Protein AF-A0A2T6B8A8-F1 (afdb_monomer)

Sequence (680 aa):
AGPALSGEGLFTTTFPLPGVTWNSGMSSTTYMALTNVQSGVNGEANSAALAVRDADTANSGTQIHAAAEACHNMVYGGYSDWYLPGSAEIHTLFLNKGALPVKTGTFWTSSEYGQTTAMAYNLGTGATSAVTKSTAGALMCVRRGPAAAPAGTACSDVSVIGGACGNGEVVYVGEESGQRLYTTSFSLPAHPWNSGIASTTYMRLTNIKSETDGPANTSWLAVNDADTANSGTQVHVAAEICENLNYLGFQNWYLPAPSDTARMATNAALLPEMGAIWTSVENTQTTAVIYDTATATRSNATKSWSYKVRCMRKEPVPVDPTVVLDDGFESFSGWSVIRSGSLTAATDQARSGAGSALKSAADDPNGGYKLLSSPVSRNYELEAWVRSSDPRVGGGADRITISDANGNGYGFNVGSTSHALDVRTGYASTIVGGATWSRPSNAWYRVVFRALPDNTFRTTIYDAAGAELSTHAYAADATHAGPFDRVAILGGREFHVDDLKVTNFDAVTPFWNSALNLFKTSTRSPLDVFSWAGPAADNNATVTRDTTVTDSPYGGVPLKMVVTGADPHIMSYAQQTGAPWNLATAANGQTWEVRVLAKASAPTTIQLFLFGTSSTGAWSGQSGTIGAGTRAVTTGWQEYTYRFTFANAGVQAVQTRLDGPDSGEAVNIWFDGLQLYRVE

InterPro domains:
  IPR008979 Galactose-binding-like domain superfamily [SSF49785] (574-678)
  IPR053978 SO2946-like, C-terminal domain [PF22237] (399-479)

Nearest PDB structures (foldseek):
  7kwb-assembly2_B  TM=2.683E-01  e=1.240E-07  Bacteroides thetaiotaomicron
  8i59-assembly1_B  TM=6.443E-01  e=1.331E-02  Burkholderia sp.
  8yzn-assembly1_A  TM=5.338E-01  e=2.544E-03  Aquipseudomonas alcaligenes
  8i5a-assembly1_A  TM=6.397E-01  e=2.270E-02  Burkholderia sp.
  8i5a-assembly1_B  TM=4.795E-01  e=2.525E-02  Burkholderia sp.

Foldseek 3Di:
DQQALLRFDKDWDLEWDWFDFQALLDPDLVFADWQLLAAQRCQLVLLVSQQQQAGTHPDPDRRGRPQQVVQQCDQPPNDNSKGFAGLQSLLRCLVCVVVGSYDFAKAFHSGQLGRQWGWIATSVPRAIDTDGRNDTGITIIMHGDHDPQPAWADPLPDDDALAATRPRQKGFLQDDPQKTKIWGLDWGYWAFQFSLDPPLVFFDDPQAADQACQQVLLVVQLFAAGTRPDPDRNGRNLSVNQCPRCPSLDNQKGFAHNVSLLSCLVRVVSGPDQAKEFHSACDGSQWGWIAGSVVRDIDIDGRNGIDIHMIMHIDRNFDPWAWQDWPQLPDDDQKDWDDPWDWDWDQVDHLDDRIWIKGAADFPPTFIKGFTNDWDFFQKKKKKKKFAAVVAPDWQFWWKFQAAPQFFGWTKTGGQFKIFIWGTDSSDTDTFDMDTFHDDHRAIKMWIKHGHPQQKIKIWIAGSVRHTGDIFIGDHDPPGRDRGTIMITGGGNTMIIGRIIMIRGDHPPFDFSPSDPPPPDPAQFDLEVCVVLDQDWPDQWGWDWDPVPQPAPSGHTWIKIFGRFAWTWTNQADQDFADPNFGFWDFAQWKKKKKKKKAKPAWFKKKKKKKQAAPRRHRDDAAIDMDIDIDTHYRDITIDMDMDGTHGRNGTTMGMMMITHNGRPGMMMTITRIGMHTDD

Organism: NCBI:txid589035

Mean predicted aligned error: 17.89 Å

Radius of gyration: 30.2 Å; Cα contacts (8 Å, |Δi|>4): 1877; chains: 1; bounding box: 72×56×88 Å

pLDDT: mean 83.04, std 14.09, range [24.56, 98.25]

Structure (mmCIF, N/CA/C/O backbone):
data_AF-A0A2T6B8A8-F1
#
_entry.id   AF-A0A2T6B8A8-F1
#
loop_
_atom_site.group_PDB
_atom_site.id
_atom_site.type_symbol
_atom_site.label_atom_id
_atom_site.label_alt_id
_atom_site.label_comp_id
_atom_site.label_asym_id
_atom_site.label_entity_id
_atom_site.label_seq_id
_atom_site.pdbx_PDB_ins_code
_atom_site.Cartn_x
_atom_site.Cartn_y
_atom_site.Cartn_z
_atom_site.occupancy
_atom_site.B_iso_or_equiv
_atom_site.auth_seq_id
_atom_site.auth_comp_id
_atom_site.auth_asym_id
_atom_site.auth_atom_id
_atom_site.pdbx_PDB_model_num
ATOM 1 N N . ALA A 1 1 ? -17.631 -16.740 15.085 1.00 80.00 1 ALA A N 1
ATOM 2 C CA . ALA A 1 1 ? -18.522 -15.590 14.834 1.00 80.00 1 ALA A CA 1
ATOM 3 C C . ALA A 1 1 ? -18.294 -15.034 13.443 1.00 80.00 1 ALA A C 1
ATOM 5 O O . ALA A 1 1 ? -19.255 -14.887 12.713 1.00 80.00 1 ALA A O 1
ATOM 6 N N . GLY A 1 2 ? -17.045 -14.767 13.083 1.00 76.19 2 GLY A N 1
ATOM 7 C CA . GLY A 1 2 ? -16.642 -14.214 11.793 1.00 76.19 2 GLY A CA 1
ATOM 8 C C . GLY A 1 2 ? -15.226 -13.655 11.931 1.00 76.19 2 GLY A C 1
ATOM 9 O O . GLY A 1 2 ? -14.609 -13.887 12.973 1.00 76.19 2 GLY A O 1
ATOM 10 N N . PRO A 1 3 ? -14.701 -12.933 10.937 1.00 71.69 3 PRO A N 1
ATOM 11 C CA . PRO A 1 3 ? -13.454 -12.197 11.097 1.00 71.69 3 PRO A CA 1
ATOM 12 C C . PRO A 1 3 ? -13.634 -11.028 12.082 1.00 71.69 3 PRO A C 1
ATOM 14 O O . PRO A 1 3 ? -14.617 -10.285 12.026 1.00 71.69 3 PRO A O 1
ATOM 17 N N . ALA A 1 4 ? -12.690 -10.865 13.004 1.00 66.75 4 ALA A N 1
ATOM 18 C CA . ALA A 1 4 ? -12.542 -9.656 13.800 1.00 66.75 4 ALA A CA 1
ATOM 19 C C . ALA A 1 4 ? -12.024 -8.510 12.917 1.00 66.75 4 ALA A C 1
ATOM 21 O O . ALA A 1 4 ? -11.410 -8.736 11.873 1.00 66.75 4 ALA A O 1
ATOM 22 N N . LEU A 1 5 ? -12.182 -7.270 13.386 1.00 60.56 5 LEU A N 1
ATOM 23 C CA . LEU A 1 5 ? -11.550 -6.105 12.755 1.00 60.56 5 LEU A CA 1
ATOM 24 C C . LEU A 1 5 ? -10.015 -6.096 12.867 1.00 60.56 5 LEU A C 1
ATOM 26 O O . LEU A 1 5 ? -9.397 -5.155 12.389 1.00 60.56 5 LEU A O 1
ATOM 30 N N . SER A 1 6 ? -9.409 -7.084 13.535 1.00 55.50 6 SER A N 1
ATOM 31 C CA . SER A 1 6 ? -7.962 -7.332 13.556 1.00 55.50 6 SER A CA 1
ATOM 32 C C . SER A 1 6 ? -7.504 -8.326 12.478 1.00 55.50 6 SER A C 1
ATOM 34 O O . SER A 1 6 ? -6.315 -8.616 12.391 1.00 55.50 6 SER A O 1
ATOM 36 N N . GLY A 1 7 ? -8.426 -8.894 11.691 1.00 60.31 7 GLY A N 1
ATOM 37 C CA . GLY A 1 7 ? -8.154 -9.974 10.735 1.00 60.31 7 GLY A CA 1
ATOM 38 C C . GLY A 1 7 ? -8.123 -11.378 11.355 1.00 60.31 7 GLY A C 1
ATOM 39 O O . GLY A 1 7 ? -8.135 -12.369 10.629 1.00 60.31 7 GLY A O 1
ATOM 40 N N . GLU A 1 8 ? -8.136 -11.483 12.684 1.00 72.56 8 GLU A N 1
ATOM 41 C CA . GLU A 1 8 ? -8.214 -12.752 13.413 1.00 72.56 8 GLU A CA 1
ATOM 42 C C . GLU A 1 8 ? -9.632 -13.336 13.402 1.00 72.56 8 GLU A C 1
ATOM 44 O O . GLU A 1 8 ? -10.606 -12.674 13.044 1.00 72.56 8 GLU A O 1
ATOM 49 N N . GLY A 1 9 ? -9.787 -14.583 13.846 1.00 81.19 9 GLY A N 1
ATOM 50 C CA . GLY A 1 9 ? -11.108 -15.137 14.115 1.00 81.19 9 GLY A CA 1
ATOM 51 C C . GLY A 1 9 ? -11.735 -14.487 15.341 1.00 81.19 9 GLY A C 1
ATOM 52 O O . GLY A 1 9 ? -11.147 -14.501 16.418 1.00 81.19 9 GLY A O 1
ATOM 53 N N . LEU A 1 10 ? -12.958 -13.979 15.201 1.00 87.25 10 LEU A N 1
ATOM 54 C CA . LEU A 1 10 ? -13.803 -13.592 16.322 1.00 87.25 10 LEU A CA 1
ATOM 55 C C . LEU A 1 10 ? -14.657 -14.789 16.750 1.00 87.25 10 LEU A C 1
ATOM 57 O O . LEU A 1 10 ? -15.388 -15.391 15.949 1.00 87.25 10 LEU A O 1
ATOM 61 N N . PHE A 1 11 ? -14.613 -15.114 18.035 1.00 90.81 11 PHE A N 1
ATOM 62 C CA . PHE A 1 11 ? -15.392 -16.180 18.660 1.00 90.81 11 PHE A CA 1
ATOM 63 C C . PHE A 1 11 ? -16.278 -15.591 19.754 1.00 90.81 11 PHE A C 1
ATOM 65 O O . PHE A 1 11 ? -15.953 -14.562 20.334 1.00 90.81 11 PHE A O 1
ATOM 72 N N . THR A 1 12 ? -17.417 -16.223 20.027 1.00 92.31 12 THR A N 1
ATOM 73 C CA . THR A 1 12 ? -18.355 -15.771 21.062 1.00 92.31 12 THR A CA 1
ATOM 74 C C . THR A 1 12 ? -18.928 -16.957 21.826 1.00 92.31 12 THR A C 1
ATOM 76 O O . THR A 1 12 ? -18.809 -18.103 21.381 1.00 92.31 12 THR A O 1
ATOM 79 N N . THR A 1 13 ? -19.560 -16.687 22.962 1.00 87.25 13 THR A N 1
ATOM 80 C CA . THR A 1 13 ? -20.310 -17.677 23.733 1.00 87.25 13 THR A CA 1
ATOM 81 C C . THR A 1 13 ? -21.563 -18.141 22.983 1.00 87.25 13 THR A C 1
ATOM 83 O O . THR A 1 13 ? -22.162 -17.414 22.193 1.00 87.25 13 THR A O 1
ATOM 86 N N . THR A 1 14 ? -22.010 -19.369 23.250 1.00 86.12 14 THR A N 1
ATOM 87 C CA . THR A 1 14 ? -23.276 -19.908 22.708 1.00 86.12 14 THR A CA 1
ATOM 88 C C . THR A 1 14 ? -24.503 -19.463 23.510 1.00 86.12 14 THR A C 1
ATOM 90 O O . THR A 1 14 ? -25.625 -19.882 23.240 1.00 86.12 14 THR A O 1
ATOM 93 N N . PHE A 1 15 ? -24.301 -18.632 24.530 1.00 86.81 15 PHE A N 1
ATOM 94 C CA . PHE A 1 15 ? -25.336 -18.087 25.394 1.00 86.81 15 PHE A CA 1
ATOM 95 C C . PHE A 1 15 ? -24.935 -16.682 25.853 1.00 86.81 15 PHE A C 1
ATOM 97 O O . PHE A 1 15 ? -23.744 -16.414 26.024 1.00 86.81 15 PHE A O 1
ATOM 104 N N . PRO A 1 16 ? -25.905 -15.788 26.086 1.00 88.50 16 PRO A N 1
ATOM 105 C CA . PRO A 1 16 ? -25.626 -14.519 26.739 1.00 88.50 16 PRO A CA 1
ATOM 106 C C . PRO A 1 16 ? -25.390 -14.718 28.239 1.00 88.50 16 PRO A C 1
ATOM 108 O O . PRO A 1 16 ? -26.029 -15.573 28.861 1.00 88.50 16 PRO A O 1
ATOM 111 N N . LEU A 1 17 ? -24.518 -13.904 28.833 1.00 89.19 17 LEU A N 1
ATOM 112 C CA . LEU A 1 17 ? -24.383 -13.839 30.289 1.00 89.19 17 LEU A CA 1
ATOM 113 C C . LEU A 1 17 ? -25.558 -13.070 30.922 1.00 89.19 17 LEU A C 1
ATOM 115 O O . LEU A 1 17 ? -26.213 -12.273 30.236 1.00 89.19 17 LEU A O 1
ATOM 119 N N . PRO A 1 18 ? -25.833 -13.292 32.226 1.00 84.50 18 PRO A N 1
ATOM 120 C CA . PRO A 1 18 ? -26.829 -12.530 32.972 1.00 84.50 18 PRO A CA 1
ATOM 121 C C . PRO A 1 18 ? -26.620 -11.018 32.868 1.00 84.50 18 PRO A C 1
ATOM 123 O O . PRO A 1 18 ? -25.501 -10.536 32.698 1.00 84.50 18 PRO A O 1
ATOM 126 N N . GLY A 1 19 ? -27.718 -10.273 32.992 1.00 87.88 19 GLY A N 1
ATOM 127 C CA . GLY A 1 19 ? -27.674 -8.821 32.930 1.00 87.88 19 GLY A CA 1
ATOM 128 C C . GLY A 1 19 ? -26.919 -8.222 34.114 1.00 87.88 19 GLY A C 1
ATOM 129 O O . GLY A 1 19 ? -27.303 -8.455 35.258 1.00 87.88 19 GLY A O 1
ATOM 130 N N . VAL A 1 20 ? -25.896 -7.418 33.833 1.00 94.25 20 VAL A N 1
ATOM 131 C CA . VAL A 1 20 ? -25.134 -6.651 34.830 1.00 94.25 20 VAL A CA 1
ATOM 132 C C . VAL A 1 20 ? -25.110 -5.174 34.452 1.00 94.25 20 VAL A C 1
ATOM 134 O O . VAL A 1 20 ? -25.429 -4.796 33.321 1.00 94.25 20 VAL A O 1
ATOM 137 N N . THR A 1 21 ? -24.774 -4.314 35.406 1.00 95.31 21 THR A N 1
ATOM 138 C CA . THR A 1 21 ? -24.518 -2.899 35.128 1.00 95.31 21 THR A CA 1
ATOM 139 C C . THR A 1 21 ? -23.212 -2.729 34.363 1.00 95.31 21 THR A C 1
ATOM 141 O O . THR A 1 21 ? -22.303 -3.549 34.467 1.00 95.31 21 THR A O 1
ATOM 144 N N . TRP A 1 22 ? -23.094 -1.646 33.598 1.00 94.94 22 TRP A N 1
ATOM 145 C CA . TRP A 1 22 ? -21.840 -1.320 32.919 1.00 94.94 22 TRP A CA 1
ATOM 146 C C . TRP A 1 22 ? -20.777 -0.792 33.898 1.00 94.94 22 TRP A C 1
ATOM 148 O O . TRP A 1 22 ? -19.584 -1.017 33.717 1.00 94.94 22 TRP A O 1
ATOM 158 N N . ASN A 1 23 ? -21.210 -0.098 34.954 1.00 92.31 23 ASN A N 1
ATOM 159 C CA . ASN A 1 23 ? -20.364 0.349 36.067 1.00 92.31 23 ASN A CA 1
ATOM 160 C C . ASN A 1 23 ? -20.321 -0.688 37.211 1.00 92.31 23 ASN A C 1
ATOM 162 O O . ASN A 1 23 ? -20.770 -1.821 37.050 1.00 92.31 23 ASN A O 1
ATOM 166 N N . SER A 1 24 ? -19.844 -0.269 38.384 1.00 90.00 24 SER A N 1
ATOM 167 C CA . SER A 1 24 ? -19.753 -1.039 39.636 1.00 90.00 24 SER A CA 1
ATOM 168 C C . SER A 1 24 ? -21.094 -1.354 40.331 1.00 90.00 24 SER A C 1
ATOM 170 O O . SER A 1 24 ? -21.107 -1.798 41.476 1.00 90.00 24 SER A O 1
ATOM 172 N N . GLY A 1 25 ? -22.241 -1.107 39.686 1.00 88.12 25 GLY A N 1
ATOM 173 C CA . GLY A 1 25 ? -23.573 -1.250 40.292 1.00 88.12 25 GLY A CA 1
ATOM 174 C C . GLY A 1 25 ? -24.104 0.032 40.940 1.00 88.12 25 GLY A C 1
ATOM 175 O O . GLY A 1 25 ? -25.213 0.049 41.476 1.00 88.12 25 GLY A O 1
ATOM 176 N N . MET A 1 26 ? -23.345 1.129 40.873 1.00 88.12 26 MET A N 1
ATOM 177 C CA . MET A 1 26 ? -23.751 2.423 41.412 1.00 88.12 26 MET A CA 1
ATOM 178 C C . MET A 1 26 ? -24.956 3.004 40.658 1.00 88.12 26 MET A C 1
ATOM 180 O O . MET A 1 26 ? -24.940 3.121 39.433 1.00 88.12 26 MET A O 1
ATOM 184 N N . SER A 1 27 ? -25.980 3.446 41.393 1.00 87.62 27 SER A N 1
ATOM 185 C CA . SER A 1 27 ? -27.170 4.108 40.836 1.00 87.62 27 SER A CA 1
ATOM 186 C C . SER A 1 27 ? -27.040 5.632 40.724 1.00 87.62 27 SER A C 1
ATOM 188 O O . SER A 1 27 ? -27.719 6.240 39.897 1.00 87.62 27 SER A O 1
ATOM 190 N N . SER A 1 28 ? -26.166 6.256 41.523 1.00 87.88 28 SER A N 1
ATOM 191 C CA . SER A 1 28 ? -25.935 7.704 41.498 1.00 87.88 28 SER A CA 1
ATOM 192 C C . SER A 1 28 ? -25.155 8.118 40.254 1.00 87.88 28 SER A C 1
ATOM 194 O O . SER A 1 28 ? -23.991 7.767 40.095 1.00 87.88 28 SER A O 1
ATOM 196 N N . THR A 1 29 ? -25.775 8.911 39.382 1.00 84.88 29 THR A N 1
ATOM 197 C CA . THR A 1 29 ? -25.144 9.407 38.150 1.00 84.88 29 THR A CA 1
ATOM 198 C C . THR A 1 29 ? -24.062 10.454 38.401 1.00 84.88 29 THR A C 1
ATOM 200 O O . THR A 1 29 ? -23.205 10.646 37.547 1.00 84.88 29 THR A O 1
ATOM 203 N N . THR A 1 30 ? -24.089 11.125 39.556 1.00 87.44 30 THR A N 1
ATOM 204 C CA . THR A 1 30 ? -23.153 12.207 39.905 1.00 87.44 30 THR A CA 1
ATOM 205 C C . THR A 1 30 ? -21.725 11.710 40.088 1.00 87.44 30 THR A C 1
ATOM 207 O O . THR A 1 30 ? -20.785 12.440 39.794 1.00 87.44 30 THR A O 1
ATOM 210 N N . TYR A 1 31 ? -21.566 10.481 40.577 1.00 87.19 31 TYR A N 1
ATOM 211 C CA . TYR A 1 31 ? -20.261 9.943 40.951 1.00 87.19 31 TYR A CA 1
ATOM 212 C C . TYR A 1 31 ? -19.727 8.902 39.971 1.00 87.19 31 TYR A C 1
ATOM 214 O O . TYR A 1 31 ? -18.623 8.411 40.176 1.00 87.19 31 TYR A O 1
ATOM 222 N N . MET A 1 32 ? -20.470 8.582 38.905 1.00 90.25 32 MET A N 1
ATOM 223 C CA . MET A 1 32 ? -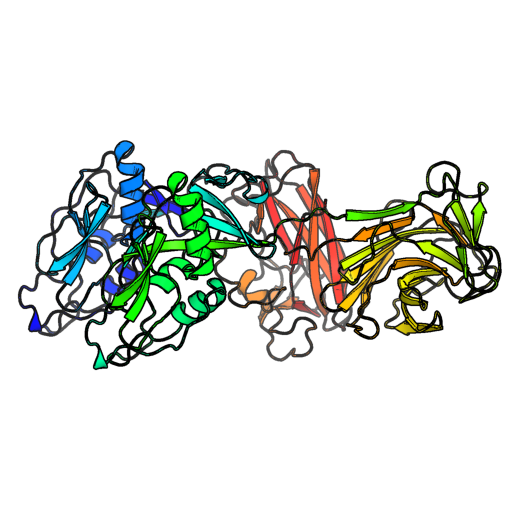19.982 7.682 37.861 1.00 90.25 32 MET A CA 1
ATOM 224 C C . MET A 1 32 ? -18.726 8.266 37.215 1.00 90.25 32 MET A C 1
ATOM 226 O O . MET A 1 32 ? -18.705 9.437 36.819 1.00 90.25 32 MET A O 1
ATOM 230 N N . ALA A 1 33 ? -17.694 7.439 37.080 1.00 85.75 33 ALA A N 1
ATOM 231 C CA . ALA A 1 33 ? -16.465 7.859 36.438 1.00 85.75 33 ALA A CA 1
ATOM 232 C C . ALA A 1 33 ? -16.663 8.030 34.924 1.00 85.75 33 ALA A C 1
ATOM 234 O O . ALA A 1 33 ? -17.353 7.244 34.257 1.00 85.75 33 ALA A O 1
ATOM 235 N N . LEU A 1 34 ? -16.030 9.074 34.389 1.00 85.44 34 LEU A N 1
ATOM 236 C CA . LEU A 1 34 ? -15.777 9.227 32.963 1.00 85.44 34 LEU A CA 1
ATOM 237 C C . LEU A 1 34 ? -14.449 8.527 32.655 1.00 85.44 34 LEU A C 1
ATOM 239 O O . LEU A 1 34 ? -13.401 8.923 33.165 1.00 85.44 34 LEU A O 1
ATOM 243 N N . THR A 1 35 ? -14.496 7.462 31.862 1.00 82.62 35 THR A N 1
ATOM 244 C CA . THR A 1 35 ? -13.329 6.616 31.573 1.00 82.62 35 THR A CA 1
ATOM 245 C C . THR A 1 35 ? -12.575 7.062 30.324 1.00 82.62 35 THR A C 1
ATOM 247 O O . THR A 1 35 ? -11.387 6.761 30.201 1.00 82.62 35 THR A O 1
ATOM 250 N N . ASN A 1 36 ? -13.249 7.773 29.413 1.00 75.88 36 ASN A N 1
ATOM 251 C CA . ASN A 1 36 ? -12.789 8.105 28.063 1.00 75.88 36 ASN A CA 1
ATOM 252 C C . ASN A 1 36 ? -12.455 6.867 27.207 1.00 75.88 36 ASN A C 1
ATOM 254 O O . ASN A 1 36 ? -11.780 6.971 26.185 1.00 75.88 36 ASN A O 1
ATOM 258 N N . VAL A 1 37 ? -12.949 5.684 27.590 1.00 82.25 37 VAL A N 1
ATOM 259 C CA . VAL A 1 37 ? -12.803 4.442 26.819 1.00 82.25 37 VAL A CA 1
ATOM 260 C C . VAL A 1 37 ? -13.921 4.378 25.781 1.00 82.25 37 VAL A C 1
ATOM 262 O O . VAL A 1 37 ? -14.956 3.763 26.007 1.00 82.25 37 VAL A O 1
ATOM 265 N N . GLN A 1 38 ? -13.757 5.070 24.655 1.00 77.00 38 GLN A N 1
ATOM 266 C CA . GLN A 1 38 ? -14.846 5.304 23.688 1.00 77.00 38 GLN A CA 1
ATOM 267 C C . GLN A 1 38 ? -14.716 4.507 22.385 1.00 77.00 38 GLN A C 1
ATOM 269 O O . GLN A 1 38 ? -15.656 4.472 21.589 1.00 77.00 38 GLN A O 1
ATOM 274 N N . SER A 1 39 ? -13.571 3.852 22.164 1.00 74.00 39 SER A N 1
ATOM 275 C CA . SER A 1 39 ? -13.283 3.159 20.906 1.00 74.00 39 SER A CA 1
ATOM 276 C C . SER A 1 39 ? -14.342 2.097 20.602 1.00 74.00 39 SER A C 1
ATOM 278 O O . SER A 1 39 ? -14.672 1.267 21.450 1.00 74.00 39 SER A O 1
ATOM 280 N N . GLY A 1 40 ? -14.887 2.099 19.385 1.00 75.56 40 GLY A N 1
ATOM 281 C CA . GLY A 1 40 ? -15.872 1.108 18.936 1.00 75.56 40 GLY A CA 1
ATOM 282 C C . GLY A 1 40 ? -15.266 -0.208 18.443 1.00 75.56 40 GLY A C 1
ATOM 283 O O . GLY A 1 40 ? -15.998 -1.180 18.264 1.00 75.56 40 GLY A O 1
ATOM 284 N N . VAL A 1 41 ? -13.953 -0.245 18.203 1.00 72.69 41 VAL A N 1
ATOM 285 C CA . VAL A 1 41 ? -13.303 -1.283 17.378 1.00 72.69 41 VAL A CA 1
ATOM 286 C C . VAL A 1 41 ? -12.412 -2.243 18.158 1.00 72.69 41 VAL A C 1
ATOM 288 O O . VAL A 1 41 ? -12.119 -3.332 17.670 1.00 72.69 41 VAL A O 1
ATOM 291 N N . ASN A 1 42 ? -11.987 -1.866 19.365 1.00 76.00 42 ASN A N 1
ATOM 292 C CA . ASN A 1 42 ? -11.036 -2.646 20.149 1.00 76.00 42 ASN A CA 1
ATOM 293 C C . ASN A 1 42 ? -11.611 -3.023 21.519 1.00 76.00 42 ASN A C 1
ATOM 295 O O . ASN A 1 42 ? -11.261 -2.429 22.539 1.00 76.00 42 ASN A O 1
ATOM 299 N N . GLY A 1 43 ? -12.526 -3.999 21.535 1.00 88.25 43 GLY A N 1
ATOM 300 C CA . GLY A 1 43 ? -13.159 -4.469 22.767 1.00 88.25 43 GLY A CA 1
ATOM 301 C C . GLY A 1 43 ? -12.172 -5.018 23.784 1.00 88.25 43 GLY A C 1
ATOM 302 O O . GLY A 1 43 ? -12.349 -4.810 24.981 1.00 88.25 43 GLY A O 1
ATOM 303 N N . GLU A 1 44 ? -11.098 -5.645 23.315 1.00 88.62 44 GLU A N 1
ATOM 304 C CA . GLU A 1 44 ? -10.048 -6.197 24.165 1.00 88.62 44 GLU A CA 1
ATOM 305 C C . GLU A 1 44 ? -9.293 -5.093 24.914 1.00 88.62 44 GLU A C 1
ATOM 307 O O . GLU A 1 44 ? -9.277 -5.087 26.146 1.00 88.62 44 GLU A O 1
ATOM 312 N N . ALA A 1 45 ? -8.745 -4.106 24.194 1.00 85.88 45 ALA A N 1
ATOM 313 C CA . ALA A 1 45 ? -8.036 -2.990 24.821 1.00 85.88 45 ALA A CA 1
ATOM 314 C C . ALA A 1 45 ? -8.960 -2.153 25.713 1.00 85.88 45 ALA A C 1
ATOM 316 O O . ALA A 1 45 ? -8.562 -1.742 26.804 1.00 85.88 45 ALA A O 1
ATOM 317 N N . ASN A 1 46 ? -10.208 -1.942 25.287 1.00 88.75 46 ASN A N 1
ATOM 318 C CA . ASN A 1 46 ? -11.207 -1.270 26.107 1.00 88.75 46 ASN A CA 1
ATOM 319 C C . ASN A 1 46 ? -11.471 -2.043 27.402 1.00 88.75 46 ASN A C 1
ATOM 321 O O . ASN A 1 46 ? -11.439 -1.463 28.481 1.00 88.75 46 ASN A O 1
ATOM 325 N N . SER A 1 47 ? -11.705 -3.353 27.311 1.00 92.31 47 SER A N 1
ATOM 326 C CA . SER A 1 47 ? -11.971 -4.199 28.476 1.00 92.31 47 SER A CA 1
ATOM 327 C C . SER A 1 47 ? -10.787 -4.215 29.437 1.00 92.31 47 SER A C 1
ATOM 329 O O . SER A 1 47 ? -10.990 -4.090 30.640 1.00 92.31 47 SER A O 1
ATOM 331 N N . ALA A 1 48 ? -9.556 -4.284 28.923 1.00 88.00 48 ALA A N 1
ATOM 332 C CA . ALA A 1 48 ? -8.345 -4.188 29.733 1.00 88.00 48 ALA A CA 1
ATOM 333 C C . ALA A 1 48 ? -8.219 -2.821 30.431 1.00 88.00 48 ALA A C 1
ATOM 335 O O . ALA A 1 48 ? -7.898 -2.759 31.616 1.00 88.00 48 ALA A O 1
ATOM 336 N N . ALA A 1 49 ? -8.526 -1.721 29.732 1.00 88.38 49 ALA A N 1
ATOM 337 C CA . ALA A 1 49 ? -8.532 -0.384 30.323 1.00 88.38 49 ALA A CA 1
ATOM 338 C C . ALA A 1 49 ? -9.616 -0.232 31.404 1.00 88.38 49 ALA A C 1
ATOM 340 O O . ALA A 1 49 ? -9.369 0.377 32.443 1.00 88.38 49 ALA A O 1
ATOM 341 N N . LEU A 1 50 ? -10.804 -0.797 31.180 1.00 90.69 50 LEU A N 1
ATOM 342 C CA . LEU A 1 50 ? -11.914 -0.783 32.137 1.00 90.69 50 LEU A CA 1
ATOM 343 C C . LEU A 1 50 ? -11.669 -1.699 33.343 1.00 90.69 50 LEU A C 1
ATOM 345 O O . LEU A 1 50 ? -12.198 -1.429 34.415 1.00 90.69 50 LEU A O 1
ATOM 349 N N . ALA A 1 51 ? -10.858 -2.748 33.199 1.00 84.62 51 ALA A N 1
ATOM 350 C CA . ALA A 1 51 ? -10.519 -3.657 34.293 1.00 84.62 51 ALA A CA 1
ATOM 351 C C . ALA A 1 51 ? -9.629 -3.008 35.370 1.00 84.62 51 ALA A C 1
ATOM 353 O O . ALA A 1 51 ? -9.597 -3.481 36.503 1.00 84.62 51 ALA A O 1
ATOM 354 N N . VAL A 1 52 ? -8.914 -1.928 35.032 1.00 82.19 52 VAL A N 1
ATOM 355 C CA . VAL A 1 52 ? -7.992 -1.229 35.949 1.00 82.19 52 VAL A CA 1
ATOM 356 C C . VAL A 1 52 ? -8.441 0.187 36.320 1.00 82.19 52 VAL A C 1
ATOM 358 O O . VAL A 1 52 ? -7.854 0.799 37.211 1.00 82.19 52 VAL A O 1
ATOM 361 N N . ARG A 1 53 ? -9.449 0.736 35.632 1.00 87.31 53 ARG A N 1
ATOM 362 C CA . ARG A 1 53 ? -10.002 2.065 35.919 1.00 87.31 53 ARG A CA 1
ATOM 363 C C . ARG A 1 53 ? -11.083 1.980 36.982 1.00 87.31 53 ARG A C 1
ATOM 365 O O . ARG A 1 53 ? -11.902 1.068 36.975 1.00 87.31 53 ARG A O 1
ATOM 372 N N . ASP A 1 54 ? -11.080 2.981 37.853 1.00 88.50 54 ASP A N 1
ATOM 373 C CA . ASP A 1 54 ? -12.109 3.135 38.867 1.00 88.50 54 ASP A CA 1
ATOM 374 C C . ASP A 1 54 ? -13.442 3.547 38.230 1.00 88.50 54 ASP A C 1
ATOM 376 O O . ASP A 1 54 ? -13.496 4.503 37.450 1.00 88.50 54 ASP A O 1
ATOM 380 N N . ALA A 1 55 ? -14.502 2.802 38.529 1.00 89.62 55 ALA A N 1
ATOM 381 C CA . ALA A 1 55 ? -15.824 2.977 37.945 1.00 89.62 55 ALA A CA 1
ATOM 382 C C . ALA A 1 55 ? -16.625 4.117 38.589 1.00 89.62 55 ALA A C 1
ATOM 384 O O . ALA A 1 55 ? -17.621 4.573 38.004 1.00 89.62 55 ALA A O 1
ATOM 385 N N . ASP A 1 56 ? -16.211 4.592 39.764 1.00 89.38 56 ASP A N 1
ATOM 386 C CA . ASP A 1 56 ? -16.833 5.722 40.437 1.00 89.38 56 ASP A CA 1
ATOM 387 C C . ASP A 1 56 ? -15.831 6.630 41.168 1.00 89.38 56 ASP A C 1
ATOM 389 O O . ASP A 1 56 ? -14.621 6.472 41.074 1.00 89.38 56 ASP A O 1
ATOM 393 N N . THR A 1 57 ? -16.348 7.700 41.767 1.00 87.62 57 THR A N 1
ATOM 394 C CA . THR A 1 57 ? -15.570 8.740 42.462 1.00 87.62 57 THR A CA 1
ATOM 395 C C . THR A 1 57 ? -16.046 8.959 43.898 1.00 87.62 57 THR A C 1
ATOM 397 O O . THR A 1 57 ? -15.541 9.848 44.586 1.00 87.62 57 THR A O 1
ATOM 400 N N . ALA A 1 58 ? -17.052 8.201 44.353 1.00 87.50 58 ALA A N 1
ATOM 401 C CA . ALA A 1 58 ? -17.644 8.376 45.680 1.00 87.50 58 ALA A CA 1
ATOM 402 C C . ALA A 1 58 ? -16.978 7.483 46.724 1.00 87.50 58 ALA A C 1
ATOM 404 O O . ALA A 1 58 ? -16.966 7.816 47.912 1.00 87.50 58 ALA A O 1
ATOM 405 N N . ASN A 1 59 ? -16.484 6.327 46.290 1.00 85.31 59 ASN A N 1
ATOM 406 C CA . ASN A 1 59 ? -15.968 5.287 47.152 1.00 85.31 59 ASN A CA 1
ATOM 407 C C . ASN A 1 59 ? -14.436 5.244 47.084 1.00 85.31 59 ASN A C 1
ATOM 409 O O . ASN A 1 59 ? -13.820 5.568 46.078 1.00 85.31 59 ASN A O 1
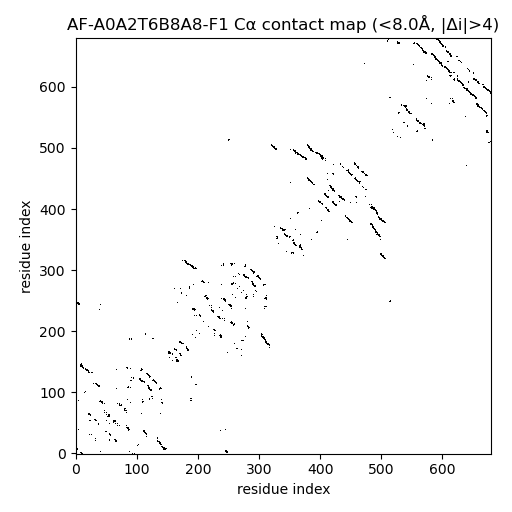ATOM 413 N N . SER A 1 60 ? -13.794 4.913 48.207 1.00 82.19 60 SER A N 1
ATOM 414 C CA . SER A 1 60 ? -12.341 4.747 48.250 1.00 82.19 60 SER A CA 1
ATOM 415 C C . SER A 1 60 ? -11.935 3.345 47.790 1.00 82.19 60 SER A C 1
ATOM 417 O O . SER A 1 60 ? -12.623 2.361 48.067 1.00 82.19 60 SER A O 1
ATOM 419 N N . GLY A 1 61 ? -10.773 3.250 47.138 1.00 84.50 61 GLY A N 1
ATOM 420 C CA . GLY A 1 61 ? -10.317 2.027 46.464 1.00 84.50 61 GLY A CA 1
ATOM 421 C C . GLY A 1 61 ? -10.836 1.955 45.029 1.00 84.50 61 GLY A C 1
ATOM 422 O O . GLY A 1 61 ? -11.668 2.760 44.655 1.00 84.50 61 GLY A O 1
ATOM 423 N N . THR A 1 62 ? -10.337 1.015 44.230 1.00 84.19 62 THR A N 1
ATOM 424 C CA . THR A 1 62 ? -10.750 0.866 42.825 1.00 84.19 62 THR A CA 1
ATOM 425 C C . THR A 1 62 ? -11.999 -0.003 42.728 1.00 84.19 62 THR A C 1
ATOM 427 O O . THR A 1 62 ? -11.959 -1.178 43.100 1.00 84.19 62 THR A O 1
ATOM 430 N N . GLN A 1 63 ? -13.101 0.548 42.222 1.00 89.31 63 GLN A N 1
ATOM 431 C CA . GLN A 1 63 ? -14.283 -0.218 41.843 1.00 89.31 63 GLN A CA 1
ATOM 432 C C . GLN A 1 63 ? -14.187 -0.614 40.371 1.00 89.31 63 GLN A C 1
ATOM 434 O O . GLN A 1 63 ? -13.950 0.223 39.508 1.00 89.31 63 GLN A O 1
ATOM 439 N N . ILE A 1 64 ? -14.394 -1.892 40.063 1.00 87.00 64 ILE A N 1
ATOM 440 C CA . ILE A 1 64 ? -14.259 -2.395 38.692 1.00 87.00 64 ILE A CA 1
ATOM 441 C C . ILE A 1 64 ? -15.587 -2.228 37.936 1.00 87.00 64 ILE A C 1
ATOM 443 O O . ILE A 1 64 ? -16.681 -2.320 38.499 1.00 87.00 64 ILE A O 1
ATOM 447 N N . HIS A 1 65 ? -15.498 -1.985 36.630 1.00 93.81 65 HIS A N 1
ATOM 448 C CA . HIS A 1 65 ? -16.640 -1.995 35.720 1.00 93.81 65 HIS A CA 1
ATOM 449 C C . HIS A 1 65 ? -17.216 -3.412 35.557 1.00 93.81 65 HIS A C 1
ATOM 451 O O . HIS A 1 65 ? -16.620 -4.249 34.875 1.00 93.81 65 HIS A O 1
ATOM 457 N N . ALA A 1 66 ? -18.398 -3.675 36.130 1.00 94.12 66 ALA A N 1
ATOM 458 C CA . ALA A 1 66 ? -18.951 -5.029 36.252 1.00 94.12 66 ALA A CA 1
ATOM 459 C C . ALA A 1 66 ? -19.160 -5.744 34.903 1.00 94.12 66 ALA A C 1
ATOM 461 O O . ALA A 1 66 ? -18.932 -6.947 34.800 1.00 94.12 66 ALA A O 1
ATOM 462 N N . ALA A 1 67 ? -19.554 -5.025 33.846 1.00 94.88 67 ALA A N 1
ATOM 463 C CA . ALA A 1 67 ? -19.713 -5.616 32.515 1.00 94.88 67 ALA A CA 1
ATOM 464 C C . ALA A 1 67 ? -18.383 -6.094 31.904 1.00 94.88 67 ALA A C 1
ATOM 466 O O . ALA A 1 67 ? -18.335 -7.174 31.315 1.00 94.88 67 ALA A O 1
ATOM 467 N N . ALA A 1 68 ? -17.311 -5.306 32.043 1.00 94.44 68 ALA A N 1
ATOM 468 C CA . ALA A 1 68 ? -15.986 -5.679 31.548 1.00 94.44 68 ALA A CA 1
ATOM 469 C C . ALA A 1 68 ? -15.388 -6.813 32.393 1.00 94.44 68 ALA A C 1
ATOM 471 O O . ALA A 1 68 ? -14.889 -7.792 31.839 1.00 94.44 68 ALA A O 1
ATOM 472 N N . GLU A 1 69 ? -15.523 -6.721 33.719 1.00 93.19 69 GLU A N 1
ATOM 473 C CA . GLU A 1 69 ? -15.080 -7.742 34.672 1.00 93.19 69 GLU A CA 1
ATOM 474 C C . GLU A 1 69 ? -15.729 -9.103 34.406 1.00 93.19 69 GLU A C 1
ATOM 476 O O . GLU A 1 69 ? -15.045 -10.124 34.381 1.00 93.19 69 GLU A O 1
ATOM 481 N N . ALA A 1 70 ? -17.043 -9.125 34.168 1.00 93.69 70 ALA A N 1
ATOM 482 C CA . ALA A 1 70 ? -17.779 -10.360 33.936 1.00 93.69 70 ALA A CA 1
ATOM 483 C C . ALA A 1 70 ? -17.265 -11.131 32.711 1.00 93.69 70 ALA A C 1
ATOM 485 O O . ALA A 1 70 ? -17.203 -12.359 32.754 1.00 93.69 70 ALA A O 1
ATOM 486 N N . CYS A 1 71 ? -16.874 -10.432 31.640 1.00 94.94 71 CYS A N 1
ATOM 487 C CA . CYS A 1 71 ? -16.235 -11.078 30.497 1.00 94.94 71 CYS A CA 1
ATOM 488 C C . CYS A 1 71 ? -14.773 -11.435 30.780 1.00 94.94 71 CYS A C 1
ATOM 490 O O . CYS A 1 71 ? -14.371 -12.548 30.461 1.00 94.94 71 CYS A O 1
ATOM 492 N N . HIS A 1 72 ? -14.012 -10.538 31.412 1.00 91.94 72 HIS A N 1
ATOM 493 C CA . HIS A 1 72 ? -12.591 -10.736 31.708 1.00 91.94 72 HIS A CA 1
ATOM 494 C C . HIS A 1 72 ? -12.326 -11.952 32.609 1.00 91.94 72 HIS A C 1
ATOM 496 O O . HIS A 1 72 ? -11.415 -12.734 32.357 1.00 91.94 72 HIS A O 1
ATOM 502 N N . ASN A 1 73 ? -13.156 -12.151 33.634 1.00 91.00 73 ASN A N 1
ATOM 503 C CA . ASN A 1 73 ? -13.027 -13.263 34.578 1.00 91.00 73 ASN A CA 1
ATOM 504 C C . ASN A 1 73 ? -13.640 -14.574 34.056 1.00 91.00 73 ASN A C 1
ATOM 506 O O . ASN A 1 73 ? -13.605 -15.597 34.747 1.00 91.00 73 ASN A O 1
ATOM 510 N N . MET A 1 74 ? -14.253 -14.565 32.869 1.00 92.31 74 MET A N 1
ATOM 511 C CA . MET A 1 74 ? -14.935 -15.739 32.346 1.00 92.31 74 MET A CA 1
ATOM 512 C C . MET A 1 74 ? -13.925 -16.793 31.890 1.00 92.31 74 MET A C 1
ATOM 514 O O . MET A 1 74 ? -13.057 -16.533 31.062 1.00 92.31 74 MET A O 1
ATOM 518 N N . VAL A 1 75 ? -14.110 -18.026 32.365 1.00 94.44 75 VAL A N 1
ATOM 519 C CA . VAL A 1 75 ? -13.435 -19.210 31.827 1.00 94.44 75 VAL A CA 1
ATOM 520 C C . VAL A 1 75 ? -14.479 -20.098 31.168 1.00 94.44 75 VAL A C 1
ATOM 522 O O . VAL A 1 75 ? -15.319 -20.700 31.837 1.00 94.44 75 VAL A O 1
ATOM 525 N N . TYR A 1 76 ? -14.445 -20.170 29.841 1.00 92.00 76 TYR A N 1
ATOM 526 C CA . TYR A 1 76 ? -15.411 -20.933 29.057 1.00 92.00 76 TYR A CA 1
ATOM 527 C C . TYR A 1 76 ? -14.727 -21.665 27.905 1.00 92.00 76 TYR A C 1
ATOM 529 O O . TYR A 1 76 ? -13.885 -21.102 27.206 1.00 92.00 76 TYR A O 1
ATOM 537 N N . GLY A 1 77 ? -15.074 -22.942 27.718 1.00 88.88 77 GLY A N 1
ATOM 538 C CA . GLY A 1 77 ? -14.509 -23.778 26.654 1.00 88.88 77 GLY A CA 1
ATOM 539 C C . GLY A 1 77 ? -12.998 -24.023 26.762 1.00 88.88 77 GLY A C 1
ATOM 540 O O . GLY A 1 77 ? -12.378 -24.332 25.755 1.00 88.88 77 GLY A O 1
ATOM 541 N N . GLY A 1 78 ? -12.407 -23.867 27.954 1.00 92.62 78 GLY A N 1
ATOM 542 C CA . GLY A 1 78 ? -10.956 -23.972 28.168 1.00 92.62 78 GLY A CA 1
ATOM 543 C C . GLY A 1 78 ? -10.176 -22.678 27.910 1.00 92.62 78 GLY A C 1
ATOM 544 O O . GLY A 1 78 ? -8.951 -22.701 27.947 1.00 92.62 78 GLY A O 1
ATOM 545 N N . TYR A 1 79 ? -10.869 -21.562 27.675 1.00 93.00 79 TYR A N 1
ATOM 546 C CA . TYR A 1 79 ? -10.272 -20.262 27.377 1.00 93.00 79 TYR A CA 1
ATOM 547 C C . TYR A 1 79 ? -10.610 -19.232 28.455 1.00 93.00 79 TYR A C 1
ATOM 549 O O . TYR A 1 79 ? -11.724 -19.253 28.983 1.00 93.00 79 TYR A O 1
ATOM 557 N N . SER A 1 80 ? -9.660 -18.345 28.755 1.00 93.31 80 SER A N 1
ATOM 558 C CA . SER A 1 80 ? -9.733 -17.307 29.799 1.00 93.31 80 SER A CA 1
ATOM 559 C C . SER A 1 80 ? -9.417 -15.899 29.275 1.00 93.31 80 SER A C 1
ATOM 561 O O . SER A 1 80 ? -9.188 -14.983 30.051 1.00 93.31 80 SER A O 1
ATOM 563 N N . ASP A 1 81 ? -9.340 -15.741 27.959 1.00 92.62 81 ASP A N 1
ATOM 564 C CA . ASP A 1 81 ? -9.029 -14.511 27.221 1.00 92.62 81 ASP A CA 1
ATOM 565 C C . ASP A 1 81 ? -10.309 -13.856 26.668 1.00 92.62 81 ASP A C 1
ATOM 567 O O . ASP A 1 81 ? -10.329 -13.271 25.585 1.00 92.62 81 ASP A O 1
ATOM 571 N N . TRP A 1 82 ? -11.415 -14.007 27.395 1.00 95.50 82 TRP A N 1
ATOM 572 C CA . TRP A 1 82 ? -12.696 -13.425 27.022 1.00 95.50 82 TRP A CA 1
ATOM 573 C C . TRP A 1 82 ? -12.750 -11.947 27.411 1.00 95.50 82 TRP A C 1
ATOM 575 O O . TRP A 1 82 ? -12.243 -11.535 28.450 1.00 95.50 82 TRP A O 1
ATOM 585 N N . TYR A 1 83 ? -13.406 -11.137 26.587 1.00 95.38 83 TYR A N 1
ATOM 586 C CA . TYR A 1 83 ? -13.569 -9.709 26.839 1.00 95.38 83 TYR A CA 1
ATOM 587 C C . TYR A 1 83 ? -14.925 -9.196 26.343 1.00 95.38 83 TYR A C 1
ATOM 589 O O . TYR A 1 83 ? -15.657 -9.874 25.610 1.00 95.38 83 TYR A O 1
ATOM 597 N N . LEU A 1 84 ? -15.295 -8.001 26.805 1.00 95.44 84 LEU A N 1
ATOM 598 C CA . LEU A 1 84 ? -16.521 -7.326 26.398 1.00 95.44 84 LEU A CA 1
ATOM 599 C C . LEU A 1 84 ? -16.302 -6.736 24.992 1.00 95.44 84 LEU A C 1
ATOM 601 O O . LEU A 1 84 ? -15.353 -5.974 24.809 1.00 95.44 84 LEU A O 1
ATOM 605 N N . PRO A 1 85 ? -17.127 -7.070 23.985 1.00 93.44 85 PRO A N 1
ATOM 606 C CA . PRO A 1 85 ? -16.889 -6.630 22.616 1.00 93.44 85 PRO A CA 1
ATOM 607 C C . PRO A 1 85 ? -17.021 -5.115 22.476 1.00 93.44 85 PRO A C 1
ATOM 609 O O . PRO A 1 85 ? -17.900 -4.490 23.077 1.00 93.44 85 PRO A O 1
ATOM 612 N N . GLY A 1 86 ? -16.221 -4.536 21.588 1.00 89.44 86 GLY A N 1
ATOM 613 C CA . GLY A 1 86 ? -16.508 -3.229 21.013 1.00 89.44 86 GLY A CA 1
ATOM 614 C C . GLY A 1 86 ? -17.761 -3.284 20.131 1.00 89.44 86 GLY A C 1
ATOM 615 O O . GLY A 1 86 ? -18.184 -4.351 19.676 1.00 89.44 86 GLY A O 1
ATOM 616 N N . SER A 1 87 ? -18.354 -2.121 19.850 1.00 85.00 87 SER A N 1
ATOM 617 C CA . SER A 1 87 ? -19.545 -2.013 18.989 1.00 85.00 87 SER A CA 1
ATOM 618 C C . SER A 1 87 ? -19.359 -2.666 17.610 1.00 85.00 87 SER A C 1
ATOM 620 O O . SER A 1 87 ? -20.290 -3.273 17.083 1.00 85.00 87 SER A O 1
ATOM 622 N N . ALA A 1 88 ? -18.163 -2.595 17.028 1.00 78.50 88 ALA A N 1
ATOM 623 C CA . ALA A 1 88 ? -17.885 -3.209 15.736 1.00 78.50 88 ALA A CA 1
ATOM 624 C C . ALA A 1 88 ? -17.726 -4.739 15.806 1.00 78.50 88 ALA A C 1
ATOM 626 O O . ALA A 1 88 ? -18.148 -5.443 14.894 1.00 78.50 88 ALA A O 1
ATOM 627 N N . GLU A 1 89 ? -17.192 -5.279 16.901 1.00 86.88 89 GLU A N 1
ATOM 628 C CA . GLU A 1 89 ? -17.047 -6.732 17.078 1.00 86.88 89 GLU A CA 1
ATOM 629 C C . GLU A 1 89 ? -18.410 -7.405 17.267 1.00 86.88 89 GLU A C 1
ATOM 631 O O . GLU A 1 89 ? -18.689 -8.457 16.689 1.00 86.88 89 GLU A O 1
ATOM 636 N N . ILE A 1 90 ? -19.316 -6.766 18.013 1.00 89.56 90 ILE A N 1
ATOM 637 C CA . ILE A 1 90 ? -20.696 -7.249 18.117 1.00 89.56 90 ILE A CA 1
ATOM 638 C C . ILE A 1 90 ? -21.504 -7.014 16.832 1.00 89.56 90 ILE A C 1
ATOM 640 O O . ILE A 1 90 ? -22.452 -7.751 16.557 1.00 89.56 90 ILE A O 1
ATOM 644 N N . HIS A 1 91 ? -21.102 -6.066 15.982 1.00 85.56 91 HIS A N 1
ATOM 645 C CA . HIS A 1 91 ? -21.660 -5.956 14.636 1.00 85.56 91 HIS A CA 1
ATOM 646 C C . HIS A 1 91 ? -21.277 -7.160 13.758 1.00 85.56 91 HIS A C 1
ATOM 648 O O . HIS A 1 91 ? -22.141 -7.699 13.068 1.00 85.56 91 HIS A O 1
ATOM 654 N N . THR A 1 92 ? -20.050 -7.686 13.858 1.00 84.12 92 THR A N 1
ATOM 655 C CA . THR A 1 92 ? -19.680 -8.955 13.196 1.00 84.12 92 THR A CA 1
ATOM 656 C C . THR A 1 92 ? -20.598 -10.104 13.628 1.00 84.12 92 THR A C 1
ATOM 658 O O . THR A 1 92 ? -21.007 -10.926 12.801 1.00 84.12 92 THR A O 1
ATOM 661 N N . LEU A 1 93 ? -20.973 -10.155 14.913 1.00 88.31 93 LEU A N 1
ATOM 662 C CA . LEU A 1 93 ? -21.961 -11.117 15.411 1.00 88.31 93 LEU A CA 1
ATOM 663 C C . LEU A 1 93 ? -23.336 -10.911 14.768 1.00 88.31 93 LEU A C 1
ATOM 665 O O . LEU A 1 93 ? -23.990 -11.891 14.424 1.00 88.31 93 LEU A O 1
ATOM 669 N N . PHE A 1 94 ? -23.771 -9.661 14.594 1.00 87.38 94 PHE A N 1
ATOM 670 C CA . PHE A 1 94 ? -25.043 -9.329 13.949 1.00 87.38 94 PHE A CA 1
ATOM 671 C C . PHE A 1 94 ? -25.092 -9.805 12.497 1.00 87.38 94 PHE A C 1
ATOM 673 O O . PHE A 1 94 ? -26.074 -10.443 12.111 1.00 87.38 94 PHE A O 1
ATOM 680 N N . LEU A 1 95 ? -24.034 -9.550 11.722 1.00 82.19 95 LEU A N 1
ATOM 681 C CA . LEU A 1 95 ? -23.938 -9.972 10.321 1.00 82.19 95 LEU A CA 1
ATOM 682 C C . LEU A 1 95 ? -24.062 -11.497 10.184 1.00 82.19 95 LEU A C 1
ATOM 684 O O . LEU A 1 95 ? -24.724 -11.997 9.279 1.00 82.19 95 LEU A O 1
ATOM 688 N N . ASN A 1 96 ? -23.500 -12.237 11.142 1.00 83.62 96 ASN A N 1
ATOM 689 C CA . ASN A 1 96 ? -23.467 -13.699 11.131 1.00 83.62 96 ASN A CA 1
ATOM 690 C C . ASN A 1 96 ? -24.546 -14.356 12.008 1.00 83.62 96 ASN A C 1
ATOM 692 O O . ASN A 1 96 ? -24.560 -15.579 12.149 1.00 83.62 96 ASN A O 1
ATOM 696 N N . LYS A 1 97 ? -25.475 -13.588 12.594 1.00 86.06 97 LYS A N 1
ATOM 697 C CA . LYS A 1 97 ? -26.425 -14.091 13.608 1.00 86.06 97 LYS A CA 1
ATOM 698 C C . LYS A 1 97 ? -27.290 -15.255 13.120 1.00 86.06 97 LYS A C 1
ATOM 700 O O . LYS A 1 97 ? -27.689 -16.083 13.925 1.00 86.06 97 LYS A O 1
ATOM 705 N N . GLY A 1 98 ? -27.561 -15.333 11.813 1.00 85.12 98 GLY A N 1
ATOM 706 C CA . GLY A 1 98 ? -28.321 -16.435 11.212 1.00 85.12 98 GLY A CA 1
ATOM 707 C C . GLY A 1 98 ? -27.598 -17.786 11.267 1.00 85.12 98 GLY A C 1
ATOM 708 O O . GLY A 1 98 ? -28.253 -18.823 11.257 1.00 85.12 98 GLY A O 1
ATOM 709 N N . ALA A 1 99 ? -26.267 -17.776 11.365 1.00 84.19 99 ALA A N 1
ATOM 710 C CA . ALA A 1 99 ? -25.424 -18.965 11.482 1.00 84.19 99 ALA A CA 1
ATOM 711 C C . ALA A 1 99 ? -24.949 -19.229 12.923 1.00 84.19 99 ALA A C 1
ATOM 713 O O . ALA A 1 99 ? -24.285 -20.233 13.183 1.00 84.19 99 ALA A O 1
ATOM 714 N N . LEU A 1 100 ? -25.257 -18.335 13.867 1.00 82.69 100 LEU A N 1
ATOM 715 C CA . LEU A 1 100 ? -24.799 -18.419 15.250 1.00 82.69 100 LEU A CA 1
ATOM 716 C C . LEU A 1 100 ? -25.947 -18.844 16.177 1.00 82.69 100 LEU A C 1
ATOM 718 O O . LEU A 1 100 ? -27.051 -18.315 16.064 1.00 82.69 100 LEU A O 1
ATOM 722 N N . PRO A 1 101 ? -25.708 -19.732 17.158 1.00 80.50 101 PRO A N 1
ATOM 723 C CA . PRO A 1 101 ? -26.715 -20.119 18.145 1.00 80.50 101 PRO A CA 1
ATOM 724 C C . PRO A 1 101 ? -26.873 -19.043 19.240 1.00 80.50 101 PRO A C 1
ATOM 726 O O . PRO A 1 101 ? -26.829 -19.344 20.428 1.00 80.50 101 PRO A O 1
ATOM 729 N N . VAL A 1 102 ? -27.005 -17.770 18.858 1.00 78.38 102 VAL A N 1
ATOM 730 C CA . VAL A 1 102 ? -27.026 -16.619 19.776 1.00 78.38 102 VAL A CA 1
ATOM 731 C C . VAL A 1 102 ? -28.438 -16.063 19.936 1.00 78.38 102 VAL A C 1
ATOM 733 O O . VAL A 1 102 ? -29.208 -15.978 18.980 1.00 78.38 102 VAL A O 1
ATOM 736 N N . LYS A 1 103 ? -28.797 -15.653 21.159 1.00 80.06 103 LYS A N 1
ATOM 737 C CA . LYS A 1 103 ? -30.067 -14.957 21.406 1.00 80.06 103 LYS A CA 1
ATOM 738 C C . LYS A 1 103 ? -29.967 -13.512 20.920 1.00 80.06 103 LYS A C 1
ATOM 740 O O . LYS A 1 103 ? -29.015 -12.813 21.246 1.00 80.06 103 LYS A O 1
ATOM 745 N N . THR A 1 104 ? -30.974 -13.044 20.190 1.00 84.25 104 THR A N 1
ATOM 746 C CA . THR A 1 104 ? -31.095 -11.627 19.825 1.00 84.25 104 THR A CA 1
ATOM 747 C C . THR A 1 104 ? -31.534 -10.798 21.030 1.00 84.25 104 THR A C 1
ATOM 749 O O . THR A 1 104 ? -32.394 -11.228 21.797 1.00 84.25 104 THR A O 1
ATOM 752 N N . GLY A 1 105 ? -30.992 -9.593 21.174 1.00 88.50 105 GLY A N 1
ATOM 753 C CA . GLY A 1 105 ? -31.306 -8.688 22.275 1.00 88.50 105 GLY A CA 1
ATOM 754 C C . GLY A 1 105 ? -30.354 -7.499 22.303 1.00 88.50 105 GLY A C 1
ATOM 755 O O . GLY A 1 105 ? -29.504 -7.371 21.422 1.00 88.50 105 GLY A O 1
ATOM 756 N N . THR A 1 106 ? -30.513 -6.636 23.304 1.00 91.81 106 THR A N 1
ATOM 757 C CA . THR A 1 106 ? -29.600 -5.517 23.560 1.00 91.81 106 THR A CA 1
ATOM 758 C C . THR A 1 106 ? -28.491 -5.968 24.503 1.00 91.81 106 THR A C 1
ATOM 760 O O . THR A 1 106 ? -28.772 -6.454 25.599 1.00 91.81 106 THR A O 1
ATOM 763 N N . PHE A 1 107 ? -27.247 -5.786 24.075 1.00 93.88 107 PHE A N 1
ATOM 764 C CA . PHE A 1 107 ? -26.050 -6.197 24.799 1.00 93.88 107 PHE A CA 1
ATOM 765 C C . PHE A 1 107 ? -25.152 -5.009 25.092 1.00 93.88 107 PHE A C 1
ATOM 767 O O . PHE A 1 107 ? -25.056 -4.094 24.273 1.00 93.88 107 PHE A O 1
ATOM 774 N N . TRP A 1 108 ? -24.469 -5.028 26.232 1.00 95.94 108 TRP A N 1
ATOM 775 C CA . TRP A 1 108 ? -23.417 -4.053 26.487 1.00 95.94 108 TRP A CA 1
ATOM 776 C C . TRP A 1 108 ? -22.256 -4.213 25.509 1.00 95.94 108 TRP A C 1
ATOM 778 O O . TRP A 1 108 ? -21.908 -5.324 25.110 1.00 95.94 108 TRP A O 1
ATOM 788 N N . THR A 1 109 ? -21.644 -3.083 25.170 1.00 94.25 109 THR A N 1
ATOM 789 C CA . THR A 1 109 ? -20.341 -3.030 24.505 1.00 94.25 109 THR A CA 1
ATOM 790 C C . THR A 1 109 ? -19.320 -2.403 25.448 1.00 94.25 109 THR A C 1
ATOM 792 O O . THR A 1 109 ? -19.680 -1.766 26.441 1.00 94.25 109 THR A O 1
ATOM 795 N N . SER A 1 110 ? -18.039 -2.548 25.141 1.00 93.69 110 SER A N 1
ATOM 796 C CA . SER A 1 110 ? -16.952 -1.955 25.922 1.00 93.69 110 SER A CA 1
ATOM 797 C C . SER A 1 110 ? -16.786 -0.444 25.721 1.00 93.69 110 SER A C 1
ATOM 799 O O . SER A 1 110 ? -15.867 0.134 26.288 1.00 93.69 110 SER A O 1
ATOM 801 N N . SER A 1 111 ? -17.604 0.189 24.876 1.00 88.31 111 SER A N 1
ATOM 802 C CA . SER A 1 111 ? -17.464 1.603 24.523 1.00 88.31 111 SER A CA 1
ATOM 803 C C . SER A 1 111 ? -18.313 2.488 25.445 1.00 88.31 111 SER A C 1
ATOM 805 O O . SER A 1 111 ? -19.531 2.334 25.545 1.00 88.31 111 SER A O 1
ATOM 807 N N . GLU A 1 112 ? -17.682 3.453 26.101 1.00 87.75 112 GLU A N 1
ATOM 808 C CA . GLU A 1 112 ? -18.328 4.533 26.839 1.00 87.75 112 GLU A CA 1
ATOM 809 C C . GLU A 1 112 ? -18.931 5.563 25.870 1.00 87.75 112 GLU A C 1
ATOM 811 O O . GLU A 1 112 ? -18.325 5.904 24.857 1.00 87.75 112 GLU A O 1
ATOM 816 N N . TYR A 1 113 ? -20.126 6.075 26.181 1.00 83.31 113 TYR A N 1
ATOM 817 C CA . TYR A 1 113 ? -20.718 7.203 25.448 1.00 83.31 113 TYR A CA 1
ATOM 818 C C . TYR A 1 113 ? -20.491 8.527 26.183 1.00 83.31 113 TYR A C 1
ATOM 820 O O . TYR A 1 113 ? -20.218 9.555 25.574 1.00 83.31 113 TYR A O 1
ATOM 828 N N . GLY A 1 114 ? -20.579 8.501 27.512 1.00 80.25 114 GLY A N 1
ATOM 829 C CA . GLY A 1 114 ? -20.272 9.641 28.361 1.00 80.25 114 GLY A CA 1
ATOM 830 C C . GLY A 1 114 ? -20.258 9.258 29.835 1.00 80.25 114 GLY A C 1
ATOM 831 O O . GLY A 1 114 ? -20.304 8.081 30.198 1.00 80.25 114 GLY A O 1
ATOM 832 N N . GLN A 1 115 ? -20.245 10.263 30.711 1.00 84.44 115 GLN A N 1
ATOM 833 C CA . GLN A 1 115 ? -20.112 10.042 32.154 1.00 84.44 115 GLN A CA 1
ATOM 834 C C . GLN A 1 115 ? -21.170 9.067 32.695 1.00 84.44 115 GLN A C 1
ATOM 836 O O . GLN A 1 115 ? -20.839 8.128 33.412 1.00 84.44 115 GLN A O 1
ATOM 841 N N . THR A 1 116 ? -22.431 9.227 32.287 1.00 89.00 116 THR A N 1
ATOM 842 C CA . THR A 1 116 ? -23.571 8.469 32.832 1.00 89.00 116 THR A CA 1
ATOM 843 C C . THR A 1 116 ? -24.057 7.329 31.936 1.00 89.00 116 THR A C 1
ATOM 845 O O . THR A 1 116 ? -24.920 6.547 32.340 1.00 89.00 116 THR A O 1
ATOM 848 N N . THR A 1 117 ? -23.538 7.223 30.713 1.00 91.12 117 THR A N 1
ATOM 849 C CA . THR A 1 117 ? -24.068 6.333 29.670 1.00 91.12 117 THR A CA 1
ATOM 850 C C . THR A 1 117 ? -22.956 5.576 28.948 1.00 91.12 117 THR A C 1
ATOM 852 O O . THR A 1 117 ? -21.854 6.084 28.750 1.00 91.12 117 THR A O 1
ATOM 855 N N . ALA A 1 118 ? -23.253 4.345 28.548 1.00 92.12 118 ALA A N 1
ATOM 856 C CA . ALA A 1 118 ? -22.382 3.492 27.749 1.00 92.12 118 ALA A CA 1
ATOM 857 C C . ALA A 1 118 ? -23.116 3.004 26.497 1.00 92.12 118 ALA A C 1
ATOM 859 O O . ALA A 1 118 ? -24.348 3.059 26.424 1.00 92.12 118 ALA A O 1
ATOM 860 N N . MET A 1 119 ? -22.362 2.541 25.506 1.00 91.06 119 MET A N 1
ATOM 861 C CA . MET A 1 119 ? -22.923 2.020 24.268 1.00 91.06 119 MET A CA 1
ATOM 862 C C . MET A 1 119 ? -23.433 0.594 24.465 1.00 91.06 119 MET A C 1
ATOM 864 O O . MET A 1 119 ? -22.713 -0.297 24.927 1.00 91.06 119 MET A O 1
ATOM 868 N N . ALA A 1 120 ? -24.674 0.370 24.049 1.00 93.50 120 ALA A N 1
ATOM 869 C CA . ALA A 1 120 ? -25.273 -0.944 23.904 1.00 93.50 120 ALA A CA 1
ATOM 870 C C . ALA A 1 120 ? -25.592 -1.224 22.430 1.00 93.50 120 ALA A C 1
ATOM 872 O O . ALA A 1 120 ? -25.858 -0.302 21.656 1.00 93.50 120 ALA A O 1
ATOM 873 N N . TYR A 1 121 ? -25.590 -2.500 22.054 1.00 92.06 121 TYR A N 1
ATOM 874 C CA . TYR A 1 121 ? -25.815 -2.966 20.694 1.00 92.06 121 TYR A CA 1
ATOM 875 C C . TYR A 1 121 ? -26.966 -3.967 20.641 1.00 92.06 121 TYR A C 1
ATOM 877 O O . TYR A 1 121 ? -26.975 -4.964 21.365 1.00 92.06 121 TYR A O 1
ATOM 885 N N . ASN A 1 122 ? -27.938 -3.728 19.766 1.00 91.50 122 ASN A N 1
ATOM 886 C CA . ASN A 1 122 ? -29.047 -4.642 19.550 1.00 91.50 122 ASN A CA 1
ATOM 887 C C . ASN A 1 122 ? -28.707 -5.653 18.448 1.00 91.50 122 ASN A C 1
ATOM 889 O O . ASN A 1 122 ? -28.738 -5.338 17.262 1.00 91.50 122 ASN A O 1
ATOM 893 N N . LEU A 1 123 ? -28.446 -6.903 18.831 1.00 88.56 123 LEU A N 1
ATOM 894 C CA . LEU A 1 123 ? -28.107 -7.990 17.905 1.00 88.56 123 LEU A CA 1
ATOM 895 C C . LEU A 1 123 ? -29.289 -8.413 17.006 1.00 88.56 123 LEU A C 1
ATOM 897 O O . LEU A 1 123 ? -29.114 -9.102 16.004 1.00 88.56 123 LEU A O 1
ATOM 901 N N . GLY A 1 124 ? -30.516 -8.019 17.349 1.00 88.31 124 GLY A N 1
ATOM 902 C CA . GLY A 1 124 ? -31.694 -8.237 16.513 1.00 88.31 124 GLY A CA 1
ATOM 903 C C . GLY A 1 124 ? -31.771 -7.247 15.353 1.00 88.31 124 GLY A C 1
ATOM 904 O O . GLY A 1 124 ? -31.980 -7.667 14.214 1.00 88.31 124 GLY A O 1
ATOM 905 N N . THR A 1 125 ? -31.561 -5.959 15.629 1.00 85.25 125 THR A N 1
ATOM 906 C CA . THR A 1 125 ? -31.793 -4.855 14.678 1.00 85.25 125 THR A CA 1
ATOM 907 C C . THR A 1 125 ? -30.524 -4.233 14.102 1.00 85.25 125 THR A C 1
ATOM 909 O O . THR A 1 125 ? -30.609 -3.505 13.120 1.00 85.25 125 THR A O 1
ATOM 912 N N . GLY A 1 126 ? -29.360 -4.502 14.692 1.00 81.75 126 GLY A N 1
ATOM 913 C CA . GLY A 1 126 ? -28.082 -3.913 14.296 1.00 81.75 126 GLY A CA 1
ATOM 914 C C . GLY A 1 126 ? -27.877 -2.476 14.795 1.00 81.75 126 GLY A C 1
ATOM 915 O O . GLY A 1 126 ? -26.948 -1.794 14.364 1.00 81.75 126 GLY A O 1
ATOM 916 N N . ALA A 1 127 ? -28.756 -1.993 15.679 1.00 83.75 127 ALA A N 1
ATOM 917 C CA . ALA A 1 127 ? -28.741 -0.622 16.176 1.00 83.75 127 ALA A CA 1
ATOM 918 C C . ALA A 1 127 ? -27.851 -0.461 17.418 1.00 83.75 127 ALA A C 1
ATOM 920 O O . ALA A 1 127 ? -27.883 -1.300 18.320 1.00 83.75 127 ALA A O 1
ATOM 921 N N . THR A 1 128 ? -27.128 0.658 17.498 1.00 84.81 128 THR A N 1
ATOM 922 C CA . THR A 1 128 ? -26.469 1.127 18.723 1.00 84.81 128 THR A CA 1
ATOM 923 C C . THR A 1 128 ? -27.346 2.119 19.478 1.00 84.81 128 THR A C 1
ATOM 925 O O . THR A 1 128 ? -28.110 2.881 18.884 1.00 84.81 128 THR A O 1
ATOM 928 N N . SER A 1 129 ? -27.232 2.125 20.802 1.00 87.31 129 SER A N 1
ATOM 929 C CA . SER A 1 129 ? -27.926 3.078 21.670 1.00 87.31 129 SER A CA 1
ATOM 930 C C . SER A 1 129 ? -27.090 3.405 22.901 1.00 87.31 129 SER A C 1
ATOM 932 O O . SER A 1 129 ? -26.509 2.499 23.499 1.00 87.31 129 SER A O 1
ATOM 934 N N . ALA A 1 130 ? -27.092 4.669 23.323 1.00 88.75 130 ALA A N 1
ATOM 935 C CA . ALA A 1 130 ? -26.550 5.067 24.616 1.00 88.75 130 ALA A CA 1
ATOM 936 C C . ALA A 1 130 ? -27.537 4.683 25.729 1.00 88.75 130 ALA A C 1
ATOM 938 O O . ALA A 1 130 ? -28.698 5.095 25.709 1.00 88.75 130 ALA A O 1
ATOM 939 N N . VAL A 1 131 ? -27.082 3.893 26.698 1.00 92.00 131 VAL A N 1
ATOM 940 C CA . VAL A 1 131 ? -27.894 3.397 27.817 1.00 92.00 131 VAL A CA 1
ATOM 941 C C . VAL A 1 131 ? -27.216 3.769 29.132 1.00 92.00 131 VAL A C 1
ATOM 943 O O . VAL A 1 131 ? -25.989 3.772 29.232 1.00 92.00 131 VAL A O 1
ATOM 946 N N . THR A 1 132 ? -28.001 4.117 30.152 1.00 93.50 132 THR A N 1
ATOM 947 C CA . THR A 1 132 ? -27.478 4.499 31.470 1.00 93.50 132 THR A CA 1
ATOM 948 C C . THR A 1 132 ? -26.684 3.353 32.090 1.00 93.50 132 THR A C 1
ATOM 950 O O . THR A 1 132 ? -27.197 2.237 32.191 1.00 93.50 132 THR A O 1
ATOM 953 N N . LYS A 1 133 ? -25.459 3.636 32.553 1.00 94.19 133 LYS A N 1
ATOM 954 C CA . LYS A 1 133 ? -24.502 2.629 33.052 1.00 94.19 133 LYS A CA 1
ATOM 955 C C . LYS A 1 133 ? -25.018 1.800 34.236 1.00 94.19 133 LYS A C 1
ATOM 957 O O . LYS A 1 133 ? -24.558 0.679 34.424 1.00 94.19 133 LYS A O 1
ATOM 962 N N . SER A 1 134 ? -25.975 2.330 34.999 1.00 93.25 134 SER A N 1
ATOM 963 C CA . SER A 1 134 ? -26.631 1.659 36.130 1.00 93.25 134 SER A CA 1
ATOM 964 C C . SER A 1 134 ? -27.771 0.712 35.733 1.00 93.25 134 SER A C 1
ATOM 966 O O . SER A 1 134 ? -28.355 0.058 36.595 1.00 93.25 134 SER A O 1
ATOM 968 N N . THR A 1 135 ? -28.114 0.625 34.446 1.00 93.62 135 THR A N 1
ATOM 969 C CA . THR A 1 135 ? -29.139 -0.308 33.956 1.00 93.62 135 THR A CA 1
ATOM 970 C C . THR A 1 135 ? -28.534 -1.702 33.816 1.00 93.62 135 THR A C 1
ATOM 972 O O . THR A 1 135 ? -27.436 -1.848 33.284 1.00 93.62 135 THR A O 1
ATOM 975 N N . ALA A 1 136 ? -29.241 -2.744 34.253 1.00 92.75 136 ALA A N 1
ATOM 976 C CA . ALA A 1 136 ? -28.812 -4.116 33.995 1.00 92.75 136 ALA A CA 1
ATOM 977 C C . ALA A 1 136 ? -28.978 -4.451 32.501 1.00 92.75 136 ALA A C 1
ATOM 979 O O . ALA A 1 136 ? -30.080 -4.353 31.958 1.00 92.75 136 ALA A O 1
ATOM 980 N N . GLY A 1 137 ? -27.893 -4.861 31.844 1.00 91.19 137 GLY A N 1
ATOM 981 C CA . GLY A 1 137 ? -27.857 -5.223 30.426 1.00 91.19 137 GLY A CA 1
ATOM 982 C C . GLY A 1 137 ? -27.093 -6.526 30.207 1.00 91.19 137 GLY A C 1
ATOM 983 O O . GLY A 1 137 ? -26.129 -6.814 30.915 1.00 91.19 137 GLY A O 1
ATOM 984 N N . ALA A 1 138 ? -27.558 -7.345 29.262 1.00 93.38 138 ALA A N 1
ATOM 985 C CA . ALA A 1 138 ? -26.948 -8.639 28.962 1.00 93.38 138 ALA A CA 1
ATOM 986 C C . ALA A 1 138 ? -25.559 -8.472 28.326 1.00 93.38 138 ALA A C 1
ATOM 988 O O . ALA A 1 138 ? -25.275 -7.448 27.701 1.00 93.38 138 ALA A O 1
ATOM 989 N N . LEU A 1 139 ? -24.716 -9.503 28.425 1.00 92.88 139 LEU A N 1
ATOM 990 C CA . LEU A 1 139 ? -23.387 -9.514 27.806 1.00 92.88 139 LEU A CA 1
ATOM 991 C C . LEU A 1 139 ? -23.275 -10.640 26.777 1.00 92.88 139 LEU A C 1
ATOM 993 O O . LEU A 1 139 ? -23.764 -11.749 27.002 1.00 92.88 139 LEU A O 1
ATOM 997 N N . MET A 1 140 ? -22.577 -10.359 25.681 1.00 92.69 140 MET A N 1
ATOM 998 C CA . MET A 1 140 ? -22.071 -11.364 24.747 1.00 92.69 140 MET A CA 1
ATOM 999 C C . MET A 1 140 ? -20.561 -11.223 24.703 1.00 92.69 140 MET A C 1
ATOM 1001 O O . MET A 1 140 ? -20.047 -10.390 23.965 1.00 92.69 140 MET A O 1
ATOM 1005 N N . CYS A 1 141 ? -19.853 -11.997 25.519 1.00 94.12 141 CYS A N 1
ATOM 1006 C CA . CYS A 1 141 ? -18.400 -11.929 25.534 1.00 94.12 141 CYS A CA 1
ATOM 1007 C C . CYS A 1 141 ? -17.832 -12.522 24.244 1.00 94.12 141 CYS A C 1
ATOM 1009 O O . CYS A 1 141 ? -18.381 -13.471 23.661 1.00 94.12 141 CYS A O 1
ATOM 1011 N N . VAL A 1 142 ? -16.722 -11.953 23.800 1.00 94.44 142 VAL A N 1
ATOM 1012 C CA . VAL A 1 142 ? -16.004 -12.404 22.614 1.00 94.44 142 VAL A CA 1
ATOM 1013 C C . VAL A 1 142 ? -14.550 -12.677 22.959 1.00 94.44 142 VAL A C 1
ATOM 1015 O O . VAL A 1 142 ? -14.065 -12.280 24.016 1.00 94.44 142 VAL A O 1
ATOM 1018 N N . ARG A 1 143 ? -13.872 -13.386 22.067 1.00 93.00 143 ARG A N 1
ATOM 1019 C CA . ARG A 1 143 ? -12.421 -13.552 22.087 1.00 93.00 143 ARG A CA 1
ATOM 1020 C C . ARG A 1 143 ? -11.883 -13.555 20.664 1.00 93.00 143 ARG A C 1
ATOM 1022 O O . ARG A 1 143 ? -12.611 -13.920 19.731 1.00 93.00 143 ARG A O 1
ATOM 1029 N N . ARG A 1 144 ? -10.620 -13.168 20.510 1.00 88.31 144 ARG A N 1
ATOM 1030 C CA . ARG A 1 144 ? -9.867 -13.303 19.259 1.00 88.31 144 ARG A CA 1
ATOM 1031 C C . ARG A 1 144 ? -9.040 -14.579 19.292 1.00 88.31 144 ARG A C 1
ATOM 1033 O O . ARG A 1 144 ? -8.741 -15.117 20.354 1.00 88.31 144 ARG A O 1
ATOM 1040 N N . GLY A 1 145 ? -8.699 -15.089 18.122 1.00 79.50 145 GLY A N 1
ATOM 1041 C CA . GLY A 1 145 ? -7.755 -16.184 18.017 1.00 79.50 145 GLY A CA 1
ATOM 1042 C C . GLY A 1 145 ? -7.468 -16.566 16.574 1.00 79.50 145 GLY A C 1
ATOM 1043 O O . GLY A 1 145 ? -8.136 -16.081 15.654 1.00 79.50 145 GLY A O 1
ATOM 1044 N N . PRO A 1 146 ? -6.502 -17.471 16.362 1.00 69.75 146 PRO A N 1
ATOM 1045 C CA . PRO A 1 146 ? -6.180 -17.964 15.037 1.00 69.75 146 PRO A CA 1
ATOM 1046 C C . PRO A 1 146 ? -7.428 -18.569 14.389 1.00 69.75 146 PRO A C 1
ATOM 1048 O O . PRO A 1 146 ? -8.039 -19.495 14.925 1.00 69.75 146 PRO A O 1
ATOM 1051 N N . ALA A 1 147 ? -7.803 -18.056 13.224 1.00 59.25 147 ALA A N 1
ATOM 1052 C CA . ALA A 1 147 ? -8.767 -18.693 12.343 1.00 59.25 147 ALA A CA 1
ATOM 1053 C C . ALA A 1 147 ? -8.114 -18.893 10.982 1.00 59.25 147 ALA A C 1
ATOM 1055 O O . ALA A 1 147 ? -7.331 -18.057 10.533 1.00 59.25 147 ALA A O 1
ATOM 1056 N N . ALA A 1 148 ? -8.444 -20.001 10.319 1.00 49.81 148 ALA A N 1
ATOM 1057 C CA . ALA A 1 148 ? -8.115 -20.157 8.914 1.00 49.81 148 ALA A CA 1
ATOM 1058 C C . ALA A 1 148 ? -8.867 -19.064 8.148 1.00 49.81 148 ALA A C 1
ATOM 1060 O O . ALA A 1 148 ? -10.090 -19.133 8.024 1.00 49.81 148 ALA A O 1
ATOM 1061 N N . ALA A 1 149 ? -8.153 -18.034 7.690 1.00 47.59 149 ALA A N 1
ATOM 1062 C CA . ALA A 1 149 ? -8.719 -17.082 6.753 1.00 47.59 149 ALA A CA 1
ATOM 1063 C C . ALA A 1 149 ? -9.133 -17.874 5.501 1.00 47.59 149 ALA A C 1
ATOM 1065 O O . ALA A 1 149 ? -8.296 -18.589 4.938 1.00 47.59 149 ALA A O 1
ATOM 1066 N N . PRO A 1 150 ? -10.403 -17.815 5.070 1.00 46.72 150 PRO A N 1
ATOM 1067 C CA . PRO A 1 150 ? -10.768 -18.355 3.772 1.00 46.72 150 PRO A CA 1
ATOM 1068 C C . PRO A 1 150 ? -9.901 -17.703 2.684 1.00 46.72 150 PRO A C 1
ATOM 1070 O O . PRO A 1 150 ? -9.523 -16.534 2.805 1.00 46.72 150 PRO A O 1
ATOM 1073 N N . ALA A 1 151 ? -9.558 -18.467 1.645 1.00 47.38 151 ALA A N 1
ATOM 1074 C CA . ALA A 1 151 ? -8.872 -17.932 0.477 1.00 47.38 151 ALA A CA 1
ATOM 1075 C C . ALA A 1 151 ? -9.812 -16.951 -0.237 1.00 47.38 151 ALA A C 1
ATOM 1077 O O . ALA A 1 151 ? -10.833 -17.359 -0.790 1.00 47.38 151 ALA A O 1
ATOM 1078 N N . GLY A 1 152 ? -9.475 -15.665 -0.187 1.00 56.62 152 GLY A N 1
ATOM 1079 C CA . GLY A 1 152 ? -10.241 -14.609 -0.832 1.00 56.62 152 GLY A CA 1
ATOM 1080 C C . GLY A 1 152 ? -9.760 -14.304 -2.250 1.00 56.62 152 GLY A C 1
ATOM 1081 O O . GLY A 1 152 ? -8.598 -14.531 -2.583 1.00 56.62 152 GLY A O 1
ATOM 1082 N N . THR A 1 153 ? -10.639 -13.745 -3.081 1.00 61.97 153 THR A N 1
ATOM 1083 C CA . THR A 1 153 ? -10.274 -13.191 -4.395 1.00 61.97 153 THR A CA 1
ATOM 1084 C C . THR A 1 153 ? -9.338 -11.997 -4.205 1.00 61.97 153 THR A C 1
ATOM 1086 O O . THR A 1 153 ? -9.622 -11.120 -3.384 1.00 61.97 153 THR A O 1
ATOM 1089 N N . ALA A 1 154 ? -8.234 -11.923 -4.950 1.00 66.25 154 ALA A N 1
ATOM 1090 C CA . ALA A 1 154 ? -7.363 -10.754 -4.895 1.00 66.25 154 ALA A CA 1
ATOM 1091 C C . ALA A 1 154 ? -8.102 -9.524 -5.440 1.00 66.25 154 ALA A C 1
ATOM 1093 O O . ALA A 1 154 ? -8.803 -9.589 -6.447 1.00 66.25 154 ALA A O 1
ATOM 1094 N N . CYS A 1 155 ? -7.963 -8.381 -4.774 1.00 64.81 155 CYS A N 1
ATOM 1095 C CA . CYS A 1 155 ? -8.676 -7.172 -5.189 1.00 64.81 155 CYS A CA 1
ATOM 1096 C C . CYS A 1 155 ? -8.166 -6.584 -6.510 1.00 64.81 155 CYS A C 1
ATOM 1098 O O . CYS A 1 155 ? -8.934 -5.935 -7.214 1.00 64.81 155 CYS A O 1
ATOM 1100 N N . SER A 1 156 ? -6.920 -6.889 -6.891 1.00 64.81 156 SER A N 1
ATOM 1101 C CA . SER A 1 156 ? -6.373 -6.620 -8.227 1.00 64.81 156 SER A CA 1
ATOM 1102 C C . SER A 1 156 ? -7.226 -7.216 -9.349 1.00 64.81 156 SER A C 1
ATOM 1104 O O . SER A 1 156 ? -7.312 -6.633 -10.430 1.00 64.81 156 SER A O 1
ATOM 1106 N N . ASP A 1 157 ? -7.905 -8.329 -9.073 1.00 66.75 157 ASP A N 1
ATOM 1107 C CA . ASP A 1 157 ? -8.614 -9.121 -10.076 1.00 66.75 157 ASP A CA 1
ATOM 1108 C C . ASP A 1 157 ? -10.078 -8.671 -10.229 1.00 66.75 157 ASP A C 1
ATOM 1110 O O . ASP A 1 157 ? -10.791 -9.126 -11.124 1.00 66.75 157 ASP A O 1
ATOM 1114 N N . VAL A 1 158 ? -10.544 -7.753 -9.372 1.00 67.88 158 VAL A N 1
ATOM 1115 C CA . VAL A 1 158 ? -11.899 -7.200 -9.433 1.00 67.88 158 VAL A CA 1
ATOM 1116 C C . VAL A 1 158 ? -11.904 -5.928 -10.272 1.00 67.88 158 VAL A C 1
ATOM 1118 O O . VAL A 1 158 ? -11.353 -4.901 -9.887 1.00 67.88 158 VAL A O 1
ATOM 1121 N N . SER A 1 159 ? -12.567 -6.000 -11.426 1.00 72.94 159 SER A N 1
ATOM 1122 C CA . SER A 1 159 ? -12.688 -4.900 -12.394 1.00 72.94 159 SER A CA 1
ATOM 1123 C C . SER A 1 159 ? -14.122 -4.395 -12.583 1.00 72.94 159 SER A C 1
ATOM 1125 O O . SER A 1 159 ? -14.342 -3.362 -13.213 1.00 72.94 159 SER A O 1
ATOM 1127 N N . VAL A 1 160 ? -15.112 -5.095 -12.022 1.00 81.00 160 VAL A N 1
ATOM 1128 C CA . VAL A 1 160 ? -16.534 -4.740 -12.122 1.00 81.00 160 VAL A CA 1
ATOM 1129 C C . VAL A 1 160 ? -16.961 -4.002 -10.861 1.00 81.00 160 VAL A C 1
ATOM 1131 O O . VAL A 1 160 ? -16.815 -4.532 -9.762 1.00 81.00 160 VAL A O 1
ATOM 1134 N N . ILE A 1 161 ? -17.502 -2.790 -11.009 1.00 83.00 161 ILE A N 1
ATOM 1135 C CA . ILE A 1 161 ? -18.063 -2.009 -9.895 1.00 83.00 161 ILE A CA 1
ATOM 1136 C C . ILE A 1 161 ? -19.127 -2.839 -9.163 1.00 83.00 161 ILE A C 1
ATOM 1138 O O . ILE A 1 161 ? -19.980 -3.460 -9.794 1.00 83.00 161 ILE A O 1
ATOM 1142 N N . GLY A 1 162 ? -19.077 -2.849 -7.830 1.00 77.31 162 GLY A N 1
ATOM 1143 C CA . GLY A 1 162 ? -19.913 -3.702 -6.982 1.00 77.31 162 GLY A CA 1
ATOM 1144 C C . GLY A 1 162 ? -19.380 -5.130 -6.832 1.00 77.31 162 GLY A C 1
ATOM 1145 O O . GLY A 1 162 ? -19.853 -5.871 -5.973 1.00 77.31 162 GLY A O 1
ATOM 1146 N N . GLY A 1 163 ? -18.379 -5.517 -7.626 1.00 80.44 163 GLY A N 1
ATOM 1147 C CA . GLY A 1 163 ? -17.639 -6.755 -7.445 1.00 80.44 163 GLY A CA 1
ATOM 1148 C C . GLY A 1 163 ? -16.923 -6.758 -6.099 1.00 80.44 163 GLY A C 1
ATOM 1149 O O . GLY A 1 163 ? -16.407 -5.729 -5.652 1.00 80.44 163 GLY A O 1
ATOM 1150 N N . ALA A 1 164 ? -16.909 -7.919 -5.453 1.00 80.25 164 ALA A N 1
ATOM 1151 C CA . ALA A 1 164 ? -16.303 -8.081 -4.146 1.00 80.25 164 ALA A CA 1
ATOM 1152 C C . ALA A 1 164 ? -14.997 -8.883 -4.218 1.00 80.25 164 ALA A C 1
ATOM 1154 O O . ALA A 1 164 ? -14.889 -9.840 -4.981 1.00 80.25 164 ALA A O 1
ATOM 1155 N N . CYS A 1 165 ? -14.018 -8.494 -3.409 1.00 67.81 165 CYS A N 1
ATOM 1156 C CA . CYS A 1 165 ? -12.748 -9.182 -3.214 1.00 67.81 165 CYS A CA 1
ATOM 1157 C C . CYS A 1 165 ? -12.529 -9.541 -1.737 1.00 67.81 165 CYS A C 1
ATOM 1159 O O . CYS A 1 165 ? -13.380 -9.296 -0.873 1.00 67.81 165 CYS A O 1
ATOM 1161 N N . GLY A 1 166 ? -11.398 -10.186 -1.444 1.00 68.31 166 GLY A N 1
ATOM 1162 C CA . GLY A 1 166 ? -11.208 -10.913 -0.197 1.00 68.31 166 GLY A CA 1
ATOM 1163 C C . GLY A 1 166 ? -12.242 -12.033 -0.113 1.00 68.31 166 GLY A C 1
ATOM 1164 O O . GLY A 1 166 ? -12.521 -12.703 -1.105 1.00 68.31 166 GLY A O 1
ATOM 1165 N N . ASN A 1 167 ? -12.878 -12.197 1.040 1.00 64.88 167 ASN A N 1
ATOM 1166 C CA . ASN A 1 167 ? -13.927 -13.203 1.233 1.00 64.88 167 ASN A CA 1
ATOM 1167 C C . ASN A 1 167 ? -15.321 -12.706 0.820 1.00 64.88 167 ASN A C 1
ATOM 1169 O O . ASN A 1 167 ? -16.325 -13.123 1.388 1.00 64.88 167 ASN A O 1
ATOM 1173 N N . GLY A 1 168 ? -15.376 -11.794 -0.156 1.00 63.97 168 GLY A N 1
ATOM 1174 C CA . GLY A 1 168 ? -16.611 -11.162 -0.619 1.00 63.97 168 GLY A CA 1
ATOM 1175 C C . GLY A 1 168 ? -17.043 -9.950 0.208 1.00 63.97 168 GLY A C 1
ATOM 1176 O O . GLY A 1 168 ? -18.148 -9.452 0.020 1.00 63.97 168 GLY A O 1
ATOM 1177 N N . GLU A 1 169 ? -16.188 -9.459 1.108 1.00 71.56 169 GLU A N 1
ATOM 1178 C CA . GLU A 1 169 ? -16.571 -8.403 2.047 1.00 71.56 169 GLU A CA 1
ATOM 1179 C C . GLU A 1 169 ? -15.908 -7.038 1.779 1.00 71.56 169 GLU A C 1
ATOM 1181 O O . GLU A 1 169 ? -16.249 -6.051 2.438 1.00 71.56 169 GLU A O 1
ATOM 1186 N N . VAL A 1 170 ? -15.005 -6.954 0.796 1.00 76.75 170 VAL A N 1
ATOM 1187 C CA . VAL A 1 170 ? -14.464 -5.692 0.264 1.00 76.75 170 VAL A CA 1
ATOM 1188 C C . VAL A 1 170 ? -15.079 -5.446 -1.102 1.00 76.75 170 VAL A C 1
ATOM 1190 O O . VAL A 1 170 ? -14.976 -6.308 -1.962 1.00 76.75 170 VAL A O 1
ATOM 1193 N N . VAL A 1 171 ? -15.689 -4.285 -1.325 1.00 85.31 171 VAL A N 1
ATOM 1194 C CA . VAL A 1 171 ? -16.403 -3.972 -2.570 1.00 85.31 171 VAL A CA 1
ATOM 1195 C C . VAL A 1 171 ? -15.639 -2.933 -3.376 1.00 85.31 171 VAL A C 1
ATOM 1197 O O . VAL A 1 171 ? -15.299 -1.871 -2.857 1.00 85.31 171 VAL A O 1
ATOM 1200 N N . TYR A 1 172 ? -15.395 -3.221 -4.651 1.00 85.88 172 TYR A N 1
ATOM 1201 C CA . TYR A 1 172 ? -14.818 -2.275 -5.598 1.00 85.88 172 TYR A CA 1
ATOM 1202 C C . TYR A 1 172 ? -15.860 -1.230 -6.016 1.00 85.88 172 TYR A C 1
ATOM 1204 O O . TYR A 1 172 ? -16.941 -1.578 -6.493 1.00 85.88 172 TYR A O 1
ATOM 1212 N N . VAL A 1 173 ? -15.553 0.058 -5.836 1.00 86.38 173 VAL A N 1
ATOM 1213 C CA . VAL A 1 173 ? -16.495 1.167 -6.092 1.00 86.38 173 VAL A CA 1
ATOM 1214 C C . VAL A 1 173 ? -16.098 2.053 -7.273 1.00 86.38 173 VAL A C 1
ATOM 1216 O O . VAL A 1 173 ? -16.771 3.050 -7.533 1.00 86.38 173 VAL A O 1
ATOM 1219 N N . GLY A 1 174 ? -15.060 1.670 -8.021 1.00 81.50 174 GLY A N 1
ATOM 1220 C CA . GLY A 1 174 ? -14.622 2.332 -9.252 1.00 81.50 174 GLY A CA 1
ATOM 1221 C C . GLY A 1 174 ? -13.246 2.981 -9.133 1.00 81.50 174 GLY A C 1
ATOM 1222 O O . GLY A 1 174 ? -12.518 2.734 -8.177 1.00 81.50 174 GLY A O 1
ATOM 1223 N N . GLU A 1 175 ? -12.893 3.816 -10.108 1.00 79.75 175 GLU A N 1
ATOM 1224 C CA . GLU A 1 175 ? -11.591 4.491 -10.169 1.00 79.75 175 GLU A CA 1
ATOM 1225 C C . GLU A 1 175 ? -11.741 6.010 -10.076 1.00 79.75 175 GLU A C 1
ATOM 1227 O O . GLU A 1 175 ? -12.689 6.600 -10.603 1.00 79.75 175 GLU A O 1
ATOM 1232 N N . GLU A 1 176 ? -10.778 6.656 -9.427 1.00 69.81 176 GLU A N 1
ATOM 1233 C CA . GLU A 1 176 ? -10.653 8.106 -9.361 1.00 69.81 176 GLU A CA 1
ATOM 1234 C C . GLU A 1 176 ? -9.174 8.499 -9.365 1.00 69.81 176 GLU A C 1
ATOM 1236 O O . GLU A 1 176 ? -8.386 7.985 -8.577 1.00 69.81 176 GLU A O 1
ATOM 1241 N N . SER A 1 177 ? -8.787 9.411 -10.264 1.00 64.69 177 SER A N 1
ATOM 1242 C CA . SER A 1 177 ? -7.421 9.958 -10.341 1.00 64.69 177 SER A CA 1
ATOM 1243 C C . SER A 1 177 ? -6.311 8.893 -10.414 1.00 64.69 177 SER A C 1
ATOM 1245 O O . SER A 1 177 ? -5.273 9.028 -9.771 1.00 64.69 177 SER A O 1
ATOM 1247 N N . GLY A 1 178 ? -6.533 7.820 -11.185 1.00 60.03 178 GLY A N 1
ATOM 1248 C CA . GLY A 1 178 ? -5.570 6.719 -11.330 1.00 60.03 178 GLY A CA 1
ATOM 1249 C C . GLY A 1 178 ? -5.512 5.768 -10.130 1.00 60.03 178 GLY A C 1
ATOM 1250 O O . GLY A 1 178 ? -4.573 4.982 -10.012 1.00 60.03 178 GLY A O 1
ATOM 1251 N N . GLN A 1 179 ? -6.499 5.827 -9.234 1.00 69.94 179 GLN A N 1
ATOM 1252 C CA . GLN A 1 179 ? -6.615 4.931 -8.089 1.00 69.94 179 GLN A CA 1
ATOM 1253 C C . GLN A 1 179 ? -7.935 4.164 -8.123 1.00 69.94 179 GLN A C 1
ATOM 1255 O O . GLN A 1 179 ? -8.999 4.755 -8.293 1.00 69.94 179 GLN A O 1
ATOM 1260 N N . ARG A 1 180 ? -7.876 2.851 -7.902 1.00 75.75 180 ARG A N 1
ATOM 1261 C CA . ARG A 1 180 ? -9.031 2.024 -7.568 1.00 75.75 180 ARG A CA 1
ATOM 1262 C C . ARG A 1 180 ? -9.494 2.329 -6.154 1.00 75.75 180 ARG A C 1
ATOM 1264 O O . ARG A 1 180 ? -8.710 2.336 -5.206 1.00 75.75 180 ARG A O 1
ATOM 1271 N N . LEU A 1 181 ? -10.789 2.552 -6.020 1.00 85.62 181 LEU A N 1
ATOM 1272 C CA . LEU A 1 181 ? -11.472 2.800 -4.767 1.00 85.62 181 LEU A CA 1
ATOM 1273 C C . LEU A 1 181 ? -12.193 1.528 -4.334 1.00 85.62 181 LEU A C 1
ATOM 1275 O O . LEU A 1 181 ? -12.915 0.908 -5.118 1.00 85.62 181 LEU A O 1
ATOM 1279 N N . TYR A 1 182 ? -12.059 1.178 -3.060 1.00 87.00 182 TYR A N 1
ATOM 1280 C CA . TYR A 1 182 ? -12.821 0.092 -2.454 1.00 87.00 182 TYR A CA 1
ATOM 1281 C C . TYR A 1 182 ? -13.446 0.554 -1.144 1.00 87.00 182 TYR A C 1
ATOM 1283 O O . TYR A 1 182 ? -12.972 1.498 -0.512 1.00 87.00 182 TYR A O 1
ATOM 1291 N N . THR A 1 183 ? -14.508 -0.121 -0.724 1.00 88.25 183 THR A N 1
ATOM 1292 C CA . THR A 1 183 ? -15.186 0.129 0.549 1.00 88.25 183 THR A CA 1
ATOM 1293 C C . THR A 1 183 ? -15.535 -1.180 1.250 1.00 88.25 183 THR A C 1
ATOM 1295 O O . THR A 1 183 ? -15.530 -2.251 0.640 1.00 88.25 183 THR A O 1
ATOM 1298 N N . THR A 1 184 ? -15.830 -1.110 2.544 1.00 82.00 184 THR A N 1
ATOM 1299 C CA . THR A 1 184 ? -16.397 -2.236 3.286 1.00 82.00 184 THR A CA 1
ATOM 1300 C C . THR A 1 184 ? -17.785 -2.588 2.736 1.00 82.00 184 THR A C 1
ATOM 1302 O O . THR A 1 184 ? -18.589 -1.711 2.416 1.00 82.00 184 THR A O 1
ATOM 1305 N N . SER A 1 185 ? -18.102 -3.880 2.640 1.00 76.50 185 SER A N 1
ATOM 1306 C CA . SER A 1 185 ? -19.432 -4.365 2.215 1.00 76.50 185 SER A CA 1
ATOM 1307 C C . SER A 1 185 ? -20.563 -4.005 3.190 1.00 76.50 185 SER A C 1
ATOM 1309 O O . SER A 1 185 ? -21.736 -4.017 2.821 1.00 76.50 185 SER A O 1
ATOM 1311 N N . PHE A 1 186 ? -20.212 -3.635 4.419 1.00 74.75 186 PHE A N 1
ATOM 1312 C CA . PHE A 1 186 ? -21.114 -3.230 5.490 1.00 74.75 186 PHE A CA 1
ATOM 1313 C C . PHE A 1 186 ? -20.751 -1.832 6.000 1.00 74.75 186 PHE A C 1
ATOM 1315 O O . PHE A 1 186 ? -19.689 -1.279 5.701 1.00 74.75 186 PHE A O 1
ATOM 1322 N N . SER A 1 187 ? -21.662 -1.241 6.768 1.00 77.44 187 SER A N 1
ATOM 1323 C CA . SER A 1 187 ? -21.417 0.013 7.478 1.00 77.44 187 SER A CA 1
ATOM 1324 C C . SER A 1 187 ? -21.173 -0.294 8.949 1.00 77.44 187 SER A C 1
ATOM 1326 O O . SER A 1 187 ? -21.942 -1.026 9.566 1.00 77.44 187 SER A O 1
ATOM 1328 N N . LEU A 1 188 ? -20.126 0.292 9.517 1.00 79.00 188 LEU A N 1
ATOM 1329 C CA . LEU A 1 188 ? -19.844 0.201 10.940 1.00 79.00 188 LEU A CA 1
ATOM 1330 C C . LEU A 1 188 ? -20.926 0.943 11.749 1.00 79.00 188 LEU A C 1
ATOM 1332 O O . LEU A 1 188 ? -21.610 1.830 11.212 1.00 79.00 188 LEU A O 1
ATOM 1336 N N . PRO A 1 189 ? -21.105 0.579 13.034 1.00 76.25 189 PRO A N 1
ATOM 1337 C CA . PRO A 1 189 ? -22.126 1.168 13.893 1.00 76.25 189 PRO A CA 1
ATOM 1338 C C . PRO A 1 189 ? -22.049 2.694 13.981 1.00 76.25 189 PRO A C 1
ATOM 1340 O O . PRO A 1 189 ? -21.038 3.310 13.646 1.00 76.25 189 PRO A O 1
ATOM 1343 N N . ALA A 1 190 ? -23.138 3.318 14.435 1.00 82.94 190 ALA A N 1
ATOM 1344 C CA . ALA A 1 190 ? -23.191 4.769 14.521 1.00 82.94 190 ALA A CA 1
ATOM 1345 C C . ALA A 1 190 ? -22.284 5.296 15.644 1.00 82.94 190 ALA A C 1
ATOM 1347 O O . ALA A 1 190 ? -22.431 4.883 16.796 1.00 82.94 190 ALA A O 1
ATOM 1348 N N . HIS A 1 191 ? -21.399 6.233 15.301 1.00 81.94 191 HIS A N 1
ATOM 1349 C CA . HIS A 1 191 ? -20.447 6.874 16.209 1.00 81.94 191 HIS A CA 1
ATOM 1350 C C . HIS A 1 191 ? -20.397 8.395 15.981 1.00 81.94 191 HIS A C 1
ATOM 1352 O O . HIS A 1 191 ? -20.743 8.865 14.890 1.00 81.94 191 HIS A O 1
ATOM 1358 N N . PRO A 1 192 ? -20.003 9.187 16.995 1.00 88.12 192 PRO A N 1
ATOM 1359 C CA . PRO A 1 192 ? -19.728 10.607 16.821 1.00 88.12 192 PRO A CA 1
ATOM 1360 C C . PRO A 1 192 ? -18.517 10.842 15.912 1.00 88.12 192 PRO A C 1
ATOM 1362 O O . PRO A 1 192 ? -17.643 9.989 15.765 1.00 88.12 192 PRO A O 1
ATOM 1365 N N . TRP A 1 193 ? -18.465 12.025 15.303 1.00 92.12 193 TRP A N 1
ATOM 1366 C CA . TRP A 1 193 ? -17.309 12.451 14.515 1.00 92.12 193 TRP A CA 1
ATOM 1367 C C . TRP A 1 193 ? -16.121 12.834 15.412 1.00 92.12 193 TRP A C 1
ATOM 1369 O O . TRP A 1 193 ? -14.969 12.599 15.060 1.00 92.12 193 TRP A O 1
ATOM 1379 N N . ASN A 1 194 ? -16.398 13.435 16.574 1.00 89.00 194 ASN A N 1
ATOM 1380 C CA . ASN A 1 194 ? -15.409 13.775 17.606 1.00 89.00 194 ASN A CA 1
ATOM 1381 C C . ASN A 1 194 ? -15.318 12.682 18.694 1.00 89.00 194 ASN A C 1
ATOM 1383 O O . ASN A 1 194 ? -15.845 11.587 18.521 1.00 89.00 194 ASN A O 1
ATOM 1387 N N . SER A 1 195 ? -14.715 13.011 19.840 1.00 80.56 195 SER A N 1
ATOM 1388 C CA . SER A 1 195 ? -14.665 12.205 21.073 1.00 80.56 195 SER A CA 1
ATOM 1389 C C . SER A 1 195 ? -16.024 12.025 21.780 1.00 80.56 195 SER A C 1
ATOM 1391 O O . SER A 1 195 ? -16.099 11.805 22.982 1.00 80.56 195 SER A O 1
ATOM 1393 N N . GLY A 1 196 ? -17.156 12.231 21.103 1.00 76.94 196 GLY A N 1
ATOM 1394 C CA . GLY A 1 196 ? -18.485 12.202 21.727 1.00 76.94 196 GLY A CA 1
ATOM 1395 C C . GLY A 1 196 ? -18.798 13.380 22.657 1.00 76.94 196 GLY A C 1
ATOM 1396 O O . GLY A 1 196 ? -19.920 13.472 23.160 1.00 76.94 196 GLY A O 1
ATOM 1397 N N . ILE A 1 197 ? -17.871 14.327 22.861 1.00 80.25 197 ILE A N 1
ATOM 1398 C CA . ILE A 1 197 ? -18.135 15.517 23.675 1.00 80.25 197 ILE A CA 1
ATOM 1399 C C . ILE A 1 197 ? -19.293 16.329 23.079 1.00 80.25 197 ILE A C 1
ATOM 1401 O O . ILE A 1 197 ? -19.243 16.763 21.929 1.00 80.25 197 ILE A O 1
ATOM 1405 N N . ALA A 1 198 ? -20.352 16.541 23.864 1.00 82.50 198 ALA A N 1
ATOM 1406 C CA . ALA A 1 198 ? -21.533 17.297 23.436 1.00 82.50 198 ALA A CA 1
ATOM 1407 C C . ALA A 1 198 ? -21.416 18.808 23.695 1.00 82.50 198 ALA A C 1
ATOM 1409 O O . ALA A 1 198 ? -22.142 19.595 23.087 1.00 82.50 198 ALA A O 1
ATOM 1410 N N . SER A 1 199 ? -20.506 19.223 24.583 1.00 84.00 199 SER A N 1
ATOM 1411 C CA . SER A 1 199 ? -20.278 20.636 24.890 1.00 84.00 199 SER A CA 1
ATOM 1412 C C . SER A 1 199 ? -19.560 21.325 23.734 1.00 84.00 199 SER A C 1
ATOM 1414 O O . SER A 1 199 ? -18.371 21.112 23.503 1.00 84.00 199 SER A O 1
ATOM 1416 N N . THR A 1 200 ? -20.280 22.191 23.026 1.00 85.38 200 THR A N 1
ATOM 1417 C CA . THR A 1 200 ? -19.765 22.920 21.860 1.00 85.38 200 THR A CA 1
ATOM 1418 C C . THR A 1 200 ? -18.578 23.823 22.185 1.00 85.38 200 THR A C 1
ATOM 1420 O O . THR A 1 200 ? -17.753 24.067 21.312 1.00 85.38 200 THR A O 1
ATOM 1423 N N . THR A 1 201 ? -18.470 24.298 23.429 1.00 87.81 201 THR A N 1
ATOM 1424 C CA . THR A 1 201 ? -17.374 25.162 23.904 1.00 87.81 201 THR A CA 1
ATOM 1425 C C . THR A 1 201 ? -16.020 24.461 23.869 1.00 87.81 201 THR A C 1
ATOM 1427 O O . THR A 1 201 ? -15.002 25.103 23.628 1.00 87.81 201 THR A O 1
ATOM 1430 N N . TYR A 1 202 ? -16.014 23.149 24.101 1.00 86.00 202 TYR A N 1
ATOM 1431 C CA . TYR A 1 202 ? -14.792 22.357 24.213 1.00 86.00 202 TYR A CA 1
ATOM 1432 C C . TYR A 1 202 ? -14.480 21.554 22.950 1.00 86.00 202 TYR A C 1
ATOM 1434 O O . TYR A 1 202 ? -13.458 20.885 22.890 1.00 86.00 202 TYR A O 1
ATOM 1442 N N . MET A 1 203 ? -15.333 21.617 21.924 1.00 90.62 203 MET A N 1
ATOM 1443 C CA . MET A 1 203 ? -15.033 20.996 20.636 1.00 90.62 203 MET A CA 1
ATOM 1444 C C . MET A 1 203 ? -13.877 21.734 19.959 1.00 90.62 203 MET A C 1
ATOM 1446 O O . MET A 1 203 ? -13.892 22.965 19.842 1.00 90.62 203 MET A O 1
ATOM 1450 N N . ARG A 1 204 ? -12.897 20.988 19.450 1.00 88.44 204 ARG A N 1
ATOM 1451 C CA . ARG A 1 204 ? -11.789 21.576 18.699 1.00 88.44 204 ARG A CA 1
ATOM 1452 C C . ARG A 1 204 ? -12.187 21.860 17.248 1.00 88.44 204 ARG A C 1
ATOM 1454 O O . ARG A 1 204 ? -12.883 21.068 16.610 1.00 88.44 204 ARG A O 1
ATOM 1461 N N . LEU A 1 205 ? -11.732 23.002 16.729 1.00 90.88 205 LEU A N 1
ATOM 1462 C CA . LEU A 1 205 ? -11.710 23.297 15.295 1.00 90.88 205 LEU A CA 1
ATOM 1463 C C . LEU A 1 205 ? -10.398 22.754 14.710 1.00 90.88 205 LEU A C 1
ATOM 1465 O O . LEU A 1 205 ? -9.319 23.184 15.118 1.00 90.88 205 LEU A O 1
ATOM 1469 N N . THR A 1 206 ? -10.496 21.813 13.779 1.00 87.75 206 THR A N 1
ATOM 1470 C CA . THR A 1 206 ? -9.358 21.125 13.149 1.00 87.75 206 THR A CA 1
ATOM 1471 C C . THR A 1 206 ? -8.910 21.794 11.849 1.00 87.75 206 THR A C 1
ATOM 1473 O O . THR A 1 206 ? -7.753 21.664 11.464 1.00 87.75 206 THR A O 1
ATOM 1476 N N . ASN A 1 207 ? -9.800 22.540 11.182 1.00 88.50 207 ASN A N 1
ATOM 1477 C CA . ASN A 1 207 ? -9.624 23.089 9.833 1.00 88.50 207 ASN A CA 1
ATOM 1478 C C . ASN A 1 207 ? -9.342 22.034 8.746 1.00 88.50 207 ASN A C 1
ATOM 1480 O O . ASN A 1 207 ? -8.894 22.383 7.652 1.00 88.50 207 ASN A O 1
ATOM 1484 N N . ILE A 1 208 ? -9.649 20.761 9.004 1.00 88.62 208 ILE A N 1
ATOM 1485 C CA . ILE A 1 208 ? -9.528 19.689 8.014 1.00 88.62 208 ILE A CA 1
ATOM 1486 C C . ILE A 1 208 ? -10.668 19.811 6.999 1.00 88.62 208 ILE A C 1
ATOM 1488 O O . ILE A 1 208 ? -11.822 19.505 7.292 1.00 88.62 208 ILE A O 1
ATOM 1492 N N . LYS A 1 209 ? -10.334 20.308 5.803 1.00 89.62 209 LYS A N 1
ATOM 1493 C CA . LYS A 1 209 ? -11.297 20.654 4.742 1.00 89.62 209 LYS A CA 1
ATOM 1494 C C . LYS A 1 209 ? -10.969 20.058 3.373 1.00 89.62 209 LYS A C 1
ATOM 1496 O O . LYS A 1 209 ? -11.555 20.486 2.383 1.00 89.62 209 LYS A O 1
ATOM 1501 N N . SER A 1 210 ? -10.021 19.119 3.281 1.00 87.44 210 SER A N 1
ATOM 1502 C CA . SER A 1 210 ? -9.694 18.516 1.984 1.00 87.44 210 SER A CA 1
ATOM 1503 C C . SER A 1 210 ? -10.878 17.703 1.475 1.00 87.44 210 SER A C 1
ATOM 1505 O O . SER A 1 210 ? -11.297 16.734 2.103 1.00 87.44 210 SER A O 1
ATOM 1507 N N . GLU A 1 211 ? -11.402 18.095 0.321 1.00 89.00 211 GLU A N 1
ATOM 1508 C CA . GLU A 1 211 ? -12.570 17.471 -0.302 1.00 89.00 211 GLU A CA 1
ATOM 1509 C C . GLU A 1 211 ? -12.227 16.167 -1.046 1.00 89.00 211 GLU A C 1
ATOM 1511 O O . GLU A 1 211 ? -13.130 15.419 -1.417 1.00 89.00 211 GLU A O 1
ATOM 1516 N N . THR A 1 212 ? -10.933 15.892 -1.252 1.00 82.06 212 THR A N 1
ATOM 1517 C CA . THR A 1 212 ? -10.433 14.806 -2.116 1.00 82.06 212 THR A CA 1
ATOM 1518 C C . THR A 1 212 ? -9.444 13.857 -1.436 1.00 82.06 212 THR A C 1
ATOM 1520 O O . THR A 1 212 ? -9.190 12.763 -1.943 1.00 82.06 212 THR A O 1
ATOM 1523 N N . ASP A 1 213 ? -8.856 14.264 -0.308 1.00 80.94 213 ASP A N 1
ATOM 1524 C CA . ASP A 1 213 ? -7.789 13.515 0.368 1.00 80.94 213 ASP A CA 1
ATOM 1525 C C . ASP A 1 213 ? -8.280 12.875 1.674 1.00 80.94 213 ASP A C 1
ATOM 1527 O O . ASP A 1 213 ? -7.923 13.275 2.784 1.00 80.94 213 ASP A O 1
ATOM 1531 N N . GLY A 1 214 ? -9.156 11.878 1.524 1.00 86.50 214 GLY A N 1
ATOM 1532 C CA . GLY A 1 214 ? -9.664 11.075 2.635 1.00 86.50 214 GLY A CA 1
ATOM 1533 C C . GLY A 1 214 ? -8.560 10.435 3.488 1.00 86.50 214 GLY A C 1
ATOM 1534 O O . GLY A 1 214 ? -8.649 10.543 4.716 1.00 86.50 214 GLY A O 1
ATOM 1535 N N . PRO A 1 215 ? -7.513 9.826 2.888 1.00 83.31 215 PRO A N 1
ATOM 1536 C CA . PRO A 1 215 ? -6.379 9.283 3.632 1.00 83.31 215 PRO A CA 1
ATOM 1537 C C . PRO A 1 215 ? -5.697 10.322 4.528 1.00 83.31 215 PRO A C 1
ATOM 1539 O O . PRO A 1 215 ? -5.636 10.121 5.740 1.00 83.31 215 PRO A O 1
ATOM 1542 N N . ALA A 1 216 ? -5.255 11.462 3.981 1.00 77.62 216 ALA A N 1
ATOM 1543 C CA . ALA A 1 216 ? -4.536 12.460 4.774 1.00 77.62 216 ALA A CA 1
ATOM 1544 C C . ALA A 1 216 ? -5.410 13.078 5.874 1.00 77.62 216 ALA A C 1
ATOM 1546 O O . ALA A 1 216 ? -4.945 13.262 7.002 1.00 77.62 216 ALA A O 1
ATOM 1547 N N . ASN A 1 217 ? -6.686 13.358 5.574 1.00 85.25 217 ASN A N 1
ATOM 1548 C CA . ASN A 1 217 ? -7.631 13.845 6.577 1.00 85.25 217 ASN A CA 1
ATOM 1549 C C . ASN A 1 217 ? -7.764 12.848 7.736 1.00 85.25 217 ASN A C 1
ATOM 1551 O O . ASN A 1 217 ? -7.711 13.237 8.903 1.00 85.25 217 ASN A O 1
ATOM 1555 N N . THR A 1 218 ? -7.940 11.563 7.417 1.00 88.81 218 THR A N 1
ATOM 1556 C CA . THR A 1 218 ? -8.189 10.518 8.417 1.00 88.81 218 THR A CA 1
ATOM 1557 C C . THR A 1 218 ? -6.985 10.323 9.322 1.00 88.81 218 THR A C 1
ATOM 1559 O O . THR A 1 218 ? -7.144 10.386 10.540 1.00 88.81 218 THR A O 1
ATOM 1562 N N . SER A 1 219 ? -5.785 10.168 8.757 1.00 82.50 219 SER A N 1
ATOM 1563 C CA . SER A 1 219 ? -4.583 9.932 9.558 1.00 82.50 219 SER A CA 1
ATOM 1564 C C . SER A 1 219 ? -4.258 11.112 10.474 1.00 82.50 219 SER A C 1
ATOM 1566 O O . SER A 1 219 ? -3.774 10.911 11.586 1.00 82.50 219 SER A O 1
ATOM 1568 N N . TRP A 1 220 ? -4.580 12.346 10.066 1.00 85.44 220 TRP A N 1
ATOM 1569 C CA . TRP A 1 220 ? -4.463 13.509 10.946 1.00 85.44 220 TRP A CA 1
ATOM 1570 C C . TRP A 1 220 ? -5.486 13.463 12.088 1.00 85.44 220 TRP A C 1
ATOM 1572 O O . TRP A 1 220 ? -5.122 13.604 13.257 1.00 85.44 220 TRP A O 1
ATOM 1582 N N . LEU A 1 221 ? -6.765 13.248 11.770 1.00 84.94 221 LEU A N 1
ATOM 1583 C CA . LEU A 1 221 ? -7.855 13.220 12.753 1.00 84.94 221 LEU A CA 1
ATOM 1584 C C . LEU A 1 221 ? -7.691 12.087 13.776 1.00 84.94 221 LEU A C 1
ATOM 1586 O O . LEU A 1 221 ? -8.032 12.256 14.945 1.00 84.94 221 LEU A O 1
ATOM 1590 N N . ALA A 1 222 ? -7.136 10.951 13.360 1.00 83.06 222 ALA A N 1
ATOM 1591 C CA . ALA A 1 222 ? -6.958 9.776 14.203 1.00 83.06 222 ALA A CA 1
ATOM 1592 C C . ALA A 1 222 ? -5.857 9.918 15.271 1.00 83.06 222 ALA A C 1
ATOM 1594 O O . ALA A 1 222 ? -5.784 9.080 16.164 1.00 83.06 222 ALA A O 1
ATOM 1595 N N . VAL A 1 223 ? -5.002 10.947 15.204 1.00 76.19 223 VAL A N 1
ATOM 1596 C CA . VAL A 1 223 ? -3.911 11.165 16.182 1.00 76.19 223 VAL A CA 1
ATOM 1597 C C . VAL A 1 223 ? -3.999 12.503 16.912 1.00 76.19 223 VAL A C 1
ATOM 1599 O O . VAL A 1 223 ? -3.225 12.754 17.836 1.00 76.19 223 VAL A O 1
ATOM 1602 N N . ASN A 1 224 ? -4.920 13.375 16.503 1.00 80.56 224 ASN A N 1
ATOM 1603 C CA . ASN A 1 224 ? -5.087 14.694 17.094 1.00 80.56 224 ASN A CA 1
ATOM 1604 C C . ASN A 1 224 ? -6.262 14.733 18.061 1.00 80.56 224 ASN A C 1
ATOM 1606 O O . ASN A 1 224 ? -7.283 14.076 17.873 1.00 80.56 224 ASN A O 1
ATOM 1610 N N . ASP A 1 225 ? -6.086 15.560 19.086 1.00 83.19 225 ASP A N 1
ATOM 1611 C CA . ASP A 1 225 ? -7.068 15.752 20.139 1.00 83.19 225 ASP A CA 1
ATOM 1612 C C . ASP A 1 225 ? -8.309 16.484 19.613 1.00 83.19 225 ASP A C 1
ATOM 1614 O O . ASP A 1 225 ? -8.181 17.553 19.010 1.00 83.19 225 ASP A O 1
ATOM 1618 N N . ALA A 1 226 ? -9.482 15.903 19.829 1.00 86.06 226 ALA A N 1
ATOM 1619 C CA . ALA A 1 226 ? -10.784 16.314 19.329 1.00 86.06 226 ALA A CA 1
ATOM 1620 C C . ALA A 1 226 ? -11.489 17.296 20.271 1.00 86.06 226 ALA A C 1
ATOM 1622 O O . ALA A 1 226 ? -12.462 17.949 19.859 1.00 86.06 226 ALA A O 1
ATOM 1623 N N . ASP A 1 227 ? -11.013 17.422 21.512 1.00 84.50 227 ASP A N 1
ATOM 1624 C CA . ASP A 1 227 ? -11.569 18.337 22.496 1.00 84.50 227 ASP A CA 1
ATOM 1625 C C . ASP A 1 227 ? -10.507 19.113 23.287 1.00 84.50 227 ASP A C 1
ATOM 1627 O O . ASP A 1 227 ? -9.312 19.019 23.030 1.00 84.50 227 ASP A O 1
ATOM 1631 N N . THR A 1 228 ? -10.965 20.038 24.128 1.00 86.00 228 THR A N 1
ATOM 1632 C CA . THR A 1 228 ? -10.119 20.864 25.004 1.00 86.00 228 THR A CA 1
ATOM 1633 C C . THR A 1 228 ? -10.537 20.767 26.470 1.00 86.00 228 THR A C 1
ATOM 1635 O O . THR A 1 228 ? -10.022 21.510 27.308 1.00 86.00 228 THR A O 1
ATOM 1638 N N . ALA A 1 229 ? -11.512 19.908 26.783 1.00 79.94 229 ALA A N 1
ATOM 1639 C CA . ALA A 1 229 ? -12.051 19.766 28.132 1.00 79.94 229 ALA A CA 1
ATOM 1640 C C . ALA A 1 229 ? -11.204 18.818 28.973 1.00 79.94 229 ALA A C 1
ATOM 1642 O O . ALA A 1 229 ? -11.036 19.041 30.174 1.00 79.94 229 ALA A O 1
ATOM 1643 N N . ASN A 1 230 ? -10.715 17.749 28.350 1.00 73.00 230 ASN A N 1
ATOM 1644 C CA . ASN A 1 230 ? -10.032 16.671 29.036 1.00 73.00 230 ASN A CA 1
ATOM 1645 C C . ASN A 1 230 ? -8.522 16.753 28.795 1.00 73.00 230 ASN A C 1
ATOM 1647 O O . ASN A 1 230 ? -8.050 17.286 27.796 1.00 73.00 230 ASN A O 1
ATOM 1651 N N . SER A 1 231 ? -7.737 16.257 29.750 1.00 67.56 231 SER A N 1
ATOM 1652 C CA . SER A 1 231 ? -6.294 16.118 29.573 1.00 67.56 231 SER A CA 1
ATOM 1653 C C . SER A 1 231 ? -5.960 14.819 28.830 1.00 67.56 231 SER A C 1
ATOM 1655 O O . SER A 1 231 ? -6.626 13.796 28.997 1.00 67.56 231 SER A O 1
ATOM 1657 N N . GLY A 1 232 ? -4.890 14.851 28.032 1.00 70.25 232 GLY A N 1
ATOM 1658 C CA . GLY A 1 232 ? -4.523 13.757 27.124 1.00 70.25 232 GLY A CA 1
ATOM 1659 C C . GLY A 1 232 ? -5.252 13.856 25.785 1.00 70.25 232 GLY A C 1
ATOM 1660 O O . GLY A 1 232 ? -6.168 14.647 25.649 1.00 70.25 232 GLY A O 1
ATOM 1661 N N . THR A 1 233 ? -4.839 13.067 24.795 1.00 73.00 233 THR A N 1
ATOM 1662 C CA . THR A 1 233 ? -5.412 13.121 23.442 1.00 73.00 233 THR A CA 1
ATOM 1663 C C . THR A 1 233 ? -6.712 12.318 23.367 1.00 73.00 233 THR A C 1
ATOM 1665 O O . THR A 1 233 ? -6.671 11.097 23.528 1.00 73.00 233 THR A O 1
ATOM 1668 N N . GLN A 1 234 ? -7.848 12.957 23.077 1.00 80.31 234 GLN A N 1
ATOM 1669 C CA . GLN A 1 234 ? -9.084 12.261 22.708 1.00 80.31 234 GLN A CA 1
ATOM 1670 C C . GLN A 1 234 ? -9.239 12.288 21.193 1.00 80.31 234 GLN A C 1
ATOM 1672 O O . GLN A 1 234 ? -9.410 13.340 20.602 1.00 80.31 234 GLN A O 1
ATOM 1677 N N . VAL A 1 235 ? -9.179 11.145 20.528 1.00 79.25 235 VAL A N 1
ATOM 1678 C CA . VAL A 1 235 ? -9.173 11.118 19.059 1.00 79.25 235 VAL A CA 1
ATOM 1679 C C . VAL A 1 235 ? -10.569 11.306 18.460 1.00 79.25 235 VAL A C 1
ATOM 1681 O O . VAL A 1 235 ? -11.602 11.100 19.104 1.00 79.25 235 VAL A O 1
ATOM 1684 N N . HIS A 1 236 ? -10.609 11.699 17.189 1.00 87.56 236 HIS A N 1
ATOM 1685 C CA . HIS A 1 236 ? -11.843 11.754 16.412 1.00 87.56 236 HIS A CA 1
ATOM 1686 C C . HIS A 1 236 ? -12.334 10.336 16.096 1.00 87.56 236 HIS A C 1
ATOM 1688 O O . HIS A 1 236 ? -11.795 9.675 15.207 1.00 87.56 236 HIS A O 1
ATOM 1694 N N . VAL A 1 237 ? -13.366 9.875 16.811 1.00 84.25 237 VAL A N 1
ATOM 1695 C CA . VAL A 1 237 ? -13.796 8.464 16.825 1.00 84.25 237 VAL A CA 1
ATOM 1696 C C . VAL A 1 237 ? -14.104 7.930 15.423 1.00 84.25 237 VAL A C 1
ATOM 1698 O O . VAL A 1 237 ? -13.648 6.847 15.069 1.00 84.25 237 VAL A O 1
ATOM 1701 N N . ALA A 1 238 ? -14.817 8.683 14.578 1.00 89.25 238 ALA A N 1
ATOM 1702 C CA . ALA A 1 238 ? -15.126 8.236 13.214 1.00 89.25 238 ALA A CA 1
ATOM 1703 C C . ALA A 1 238 ? -13.872 7.991 12.349 1.00 89.25 238 ALA A C 1
ATOM 1705 O O . ALA A 1 238 ? -13.850 7.049 11.558 1.00 89.25 238 ALA A O 1
ATOM 1706 N N . ALA A 1 239 ? -12.834 8.821 12.498 1.00 90.38 239 ALA A N 1
ATOM 1707 C CA . ALA A 1 239 ? -11.579 8.672 11.764 1.00 90.38 239 ALA A CA 1
ATOM 1708 C C . ALA A 1 239 ? -10.713 7.552 12.352 1.00 90.38 239 ALA A C 1
ATOM 1710 O O . ALA A 1 239 ? -10.190 6.732 11.603 1.00 90.38 239 ALA A O 1
ATOM 1711 N N . GLU A 1 240 ? -10.629 7.476 13.683 1.00 84.38 240 GLU A N 1
ATOM 1712 C CA . GLU A 1 240 ? -9.933 6.407 14.407 1.00 84.38 240 GLU A CA 1
ATOM 1713 C C . GLU A 1 240 ? -10.445 5.023 13.991 1.00 84.38 240 GLU A C 1
ATOM 1715 O O . GLU A 1 240 ? -9.653 4.112 13.753 1.00 84.38 240 GLU A O 1
ATOM 1720 N N . ILE A 1 241 ? -11.768 4.875 13.864 1.00 80.38 241 ILE A N 1
ATOM 1721 C CA . ILE A 1 241 ? -12.406 3.625 13.447 1.00 80.38 241 ILE A CA 1
ATOM 1722 C C . ILE A 1 241 ? -11.852 3.140 12.106 1.00 80.38 241 ILE A C 1
ATOM 1724 O O . ILE A 1 241 ? -11.565 1.953 11.980 1.00 80.38 241 ILE A O 1
ATOM 1728 N N . CYS A 1 242 ? -11.711 4.030 11.120 1.00 86.44 242 CYS A N 1
ATOM 1729 C CA . CYS A 1 242 ? -11.205 3.647 9.807 1.00 86.44 242 CYS A CA 1
ATOM 1730 C C . CYS A 1 242 ? -9.686 3.499 9.783 1.00 86.44 242 CYS A C 1
ATOM 1732 O O . CYS A 1 242 ? -9.204 2.525 9.225 1.00 86.44 242 CYS A O 1
ATOM 1734 N N . GLU A 1 243 ? -8.944 4.396 10.431 1.00 82.31 243 GLU A N 1
ATOM 1735 C CA . GLU A 1 243 ? -7.477 4.338 10.501 1.00 82.31 243 GLU A CA 1
ATOM 1736 C C . GLU A 1 243 ? -6.968 3.053 11.176 1.00 82.31 243 GLU A C 1
ATOM 1738 O O . GLU A 1 243 ? -5.920 2.528 10.814 1.00 82.31 243 GLU A O 1
ATOM 1743 N N . ASN A 1 244 ? -7.699 2.543 12.170 1.00 73.25 244 ASN A N 1
ATOM 1744 C CA . ASN A 1 244 ? -7.323 1.336 12.910 1.00 73.25 244 ASN A CA 1
ATOM 1745 C C . ASN A 1 244 ? -8.030 0.072 12.395 1.00 73.25 244 ASN A C 1
ATOM 1747 O O . ASN A 1 244 ? -7.914 -0.993 13.008 1.00 73.25 244 ASN A O 1
ATOM 1751 N N . LEU A 1 245 ? -8.793 0.174 11.305 1.00 71.31 245 LEU A N 1
ATOM 1752 C CA . LEU A 1 245 ? -9.490 -0.963 10.723 1.00 71.31 245 LEU A CA 1
ATOM 1753 C C . LEU A 1 245 ? -8.465 -1.901 10.073 1.00 71.31 245 LEU A C 1
ATOM 1755 O O . LEU A 1 245 ? -7.847 -1.541 9.081 1.00 71.31 245 LEU A O 1
ATOM 1759 N N . ASN A 1 246 ? -8.311 -3.121 10.589 1.00 66.25 246 ASN A N 1
ATOM 1760 C CA . ASN A 1 246 ? -7.549 -4.191 9.942 1.00 66.25 246 ASN A CA 1
ATOM 1761 C C . ASN A 1 246 ? -8.512 -5.262 9.421 1.00 66.25 246 ASN A C 1
ATOM 1763 O O . ASN A 1 246 ? -8.745 -6.313 10.022 1.00 66.25 246 ASN A O 1
ATOM 1767 N N . TYR A 1 247 ? -9.125 -4.964 8.287 1.00 60.91 247 TYR A N 1
ATOM 1768 C CA . TYR A 1 247 ? -10.192 -5.783 7.750 1.00 60.91 247 TYR A CA 1
ATOM 1769 C C . TYR A 1 247 ? -9.699 -6.664 6.610 1.00 60.91 247 TYR A C 1
ATOM 1771 O O . TYR A 1 247 ? -9.236 -6.158 5.589 1.00 60.91 247 TYR A O 1
ATOM 1779 N N . LEU A 1 248 ? -9.805 -7.987 6.787 1.00 58.53 248 LEU A N 1
ATOM 1780 C CA . LEU A 1 248 ? -9.370 -8.997 5.812 1.00 58.53 248 LEU A CA 1
ATOM 1781 C C . LEU A 1 248 ? -7.904 -8.830 5.348 1.00 58.53 248 LEU A C 1
ATOM 1783 O O . LEU A 1 248 ? -7.586 -9.092 4.192 1.00 58.53 248 LEU A O 1
ATOM 1787 N N . GLY A 1 249 ? -7.012 -8.386 6.245 1.00 53.84 249 GLY A N 1
ATOM 1788 C CA . GLY A 1 249 ? -5.585 -8.167 5.956 1.00 53.84 249 GLY A CA 1
ATOM 1789 C C . GLY A 1 249 ? -5.257 -6.815 5.311 1.00 53.84 249 GLY A C 1
ATOM 1790 O O . GLY A 1 249 ? -4.095 -6.543 5.002 1.00 53.84 249 GLY A O 1
ATOM 1791 N N . PHE A 1 250 ? -6.261 -5.956 5.121 1.00 60.84 250 PHE A N 1
ATOM 1792 C CA . PHE A 1 250 ? -6.084 -4.582 4.661 1.00 60.84 250 PHE A CA 1
ATOM 1793 C C . PHE A 1 250 ? -6.144 -3.621 5.850 1.00 60.84 250 PHE A C 1
ATOM 1795 O O . PHE A 1 250 ? -7.105 -3.668 6.618 1.00 60.84 250 PHE A O 1
ATOM 1802 N N . GLN A 1 251 ? -5.159 -2.728 5.964 1.00 65.75 251 GLN A N 1
ATOM 1803 C CA . GLN A 1 251 ? -5.073 -1.702 7.017 1.00 65.75 251 GLN A CA 1
ATOM 1804 C C . GLN A 1 251 ? -5.031 -0.267 6.482 1.00 65.75 251 GLN A C 1
ATOM 1806 O O . GLN A 1 251 ? -4.994 0.686 7.248 1.00 65.75 251 GLN A O 1
ATOM 1811 N N . ASN A 1 252 ? -5.053 -0.081 5.162 1.00 67.69 252 ASN A N 1
ATOM 1812 C CA . ASN A 1 252 ? -5.034 1.231 4.507 1.00 67.69 252 ASN A CA 1
ATOM 1813 C C . ASN A 1 252 ? -6.437 1.851 4.383 1.00 67.69 252 ASN A C 1
ATOM 1815 O O . ASN A 1 252 ? -6.772 2.472 3.368 1.00 67.69 252 ASN A O 1
ATOM 1819 N N . TRP A 1 253 ? -7.275 1.635 5.392 1.00 84.19 253 TRP A N 1
ATOM 1820 C CA . TRP A 1 253 ? -8.635 2.144 5.424 1.00 84.19 253 TRP A CA 1
ATOM 1821 C C . TRP A 1 253 ? -8.659 3.577 5.952 1.00 84.19 253 TRP A C 1
ATOM 1823 O O . TRP A 1 253 ? -7.900 3.954 6.837 1.00 84.19 253 TRP A O 1
ATOM 1833 N N . TYR A 1 254 ? -9.557 4.390 5.412 1.00 90.88 254 TYR A N 1
ATOM 1834 C CA . TYR A 1 254 ? -9.723 5.781 5.801 1.00 90.88 254 TYR A CA 1
ATOM 1835 C C . TYR A 1 254 ? -11.196 6.193 5.785 1.00 90.88 254 TYR A C 1
ATOM 1837 O O . TYR A 1 254 ? -12.039 5.573 5.128 1.00 90.88 254 TYR A O 1
ATOM 1845 N N . LEU A 1 255 ? -11.514 7.247 6.536 1.00 93.69 255 LEU A N 1
ATOM 1846 C CA . LEU A 1 255 ? -12.826 7.877 6.529 1.00 93.69 255 LEU A CA 1
ATOM 1847 C C . LEU A 1 255 ? -12.957 8.703 5.233 1.00 93.69 255 LEU A C 1
ATOM 1849 O O . LEU A 1 255 ? -12.131 9.588 4.980 1.00 93.69 255 LEU A O 1
ATOM 1853 N N . PRO A 1 256 ? -13.957 8.432 4.380 1.00 93.38 256 PRO A N 1
ATOM 1854 C CA . PRO A 1 256 ? -13.990 8.956 3.024 1.00 93.38 256 PRO A CA 1
ATOM 1855 C C . PRO A 1 256 ? -14.070 10.476 2.999 1.00 93.38 256 PRO A C 1
ATOM 1857 O O . PRO A 1 256 ? -14.807 11.091 3.777 1.00 93.38 256 PRO A O 1
ATOM 1860 N N . ALA A 1 257 ? -13.331 11.090 2.079 1.00 92.25 257 ALA A N 1
ATOM 1861 C CA . ALA A 1 257 ? -13.570 12.479 1.737 1.00 92.25 257 ALA A CA 1
ATOM 1862 C C . ALA A 1 257 ? -14.860 12.597 0.899 1.00 92.25 257 ALA A C 1
ATOM 1864 O O . ALA A 1 257 ? -15.384 11.604 0.382 1.00 92.25 257 ALA A O 1
ATOM 1865 N N . PRO A 1 258 ? -15.412 13.806 0.753 1.00 90.25 258 PRO A N 1
ATOM 1866 C CA . PRO A 1 258 ? -16.615 14.021 -0.039 1.00 90.25 258 PRO A CA 1
ATOM 1867 C C . PRO A 1 258 ? -16.551 13.575 -1.509 1.00 90.25 258 PRO A C 1
ATOM 1869 O O . PRO A 1 258 ? -17.587 13.180 -2.045 1.00 90.25 258 PRO A O 1
ATOM 1872 N N . SER A 1 259 ? -15.389 13.608 -2.175 1.00 85.00 259 SER A N 1
ATOM 1873 C CA . SER A 1 259 ? -15.267 13.039 -3.530 1.00 85.00 259 SER A CA 1
ATOM 1874 C C . SER A 1 259 ? -15.464 11.519 -3.523 1.00 85.00 259 SER A C 1
ATOM 1876 O O . SER A 1 259 ? -16.200 10.979 -4.351 1.00 85.00 259 SER A O 1
ATOM 1878 N N . ASP A 1 260 ? -14.905 10.844 -2.518 1.00 88.25 260 ASP A N 1
ATOM 1879 C CA . ASP A 1 260 ? -15.001 9.395 -2.358 1.00 88.25 260 ASP A CA 1
ATOM 1880 C C . ASP A 1 260 ? -16.457 8.965 -2.089 1.00 88.25 260 ASP A C 1
ATOM 1882 O O . ASP A 1 260 ? -16.953 7.986 -2.658 1.00 88.25 260 ASP A O 1
ATOM 1886 N N . THR A 1 261 ? -17.198 9.732 -1.277 1.00 86.12 261 THR A N 1
ATOM 1887 C CA . THR A 1 261 ? -18.617 9.447 -1.005 1.00 86.12 261 THR A CA 1
ATOM 1888 C C . THR A 1 261 ? -19.524 9.691 -2.206 1.00 86.12 261 THR A C 1
ATOM 1890 O O . THR A 1 261 ? -20.469 8.927 -2.406 1.00 86.12 261 THR A O 1
ATOM 1893 N N . ALA A 1 262 ? -19.219 10.669 -3.064 1.00 81.00 262 ALA A N 1
ATOM 1894 C CA . ALA A 1 262 ? -19.938 10.861 -4.325 1.00 81.00 262 ALA A CA 1
ATOM 1895 C C . ALA A 1 262 ? -19.772 9.660 -5.280 1.00 81.00 262 ALA A C 1
ATOM 1897 O O . ALA A 1 262 ? -20.722 9.264 -5.968 1.00 81.00 262 ALA A O 1
ATOM 1898 N N . ARG A 1 263 ? -18.590 9.025 -5.286 1.00 81.50 263 ARG A N 1
ATOM 1899 C CA . ARG A 1 263 ? -18.350 7.779 -6.034 1.00 81.50 263 ARG A CA 1
ATOM 1900 C C . ARG A 1 263 ? -19.155 6.615 -5.476 1.00 81.50 263 ARG A C 1
ATOM 1902 O O . ARG A 1 263 ? -19.810 5.916 -6.247 1.00 81.50 263 ARG A O 1
ATOM 1909 N N . MET A 1 264 ? -19.189 6.452 -4.154 1.00 79.94 264 MET A N 1
ATOM 1910 C CA . MET A 1 264 ? -20.059 5.452 -3.526 1.00 79.94 264 MET A CA 1
ATOM 1911 C C . MET A 1 264 ? -21.533 5.682 -3.867 1.00 79.94 264 MET A C 1
ATOM 1913 O O . MET A 1 264 ? -22.232 4.728 -4.183 1.00 79.94 264 MET A O 1
ATOM 1917 N N . ALA A 1 265 ? -21.997 6.932 -3.866 1.00 77.62 265 ALA A N 1
ATOM 1918 C CA . ALA A 1 265 ? -23.387 7.274 -4.158 1.00 77.62 265 ALA A CA 1
ATOM 1919 C C . ALA A 1 265 ? -23.812 6.909 -5.581 1.00 77.62 265 ALA A C 1
ATOM 1921 O O . ALA A 1 265 ? -24.895 6.367 -5.789 1.00 77.62 265 ALA A O 1
ATOM 1922 N N . THR A 1 266 ? -22.925 7.144 -6.551 1.00 76.19 266 THR A N 1
ATOM 1923 C CA . THR A 1 266 ? -23.136 6.729 -7.947 1.00 76.19 266 THR A CA 1
ATOM 1924 C C . THR A 1 266 ? -23.394 5.222 -8.045 1.00 76.19 266 THR A C 1
ATOM 1926 O O . THR A 1 266 ? -24.166 4.774 -8.889 1.00 76.19 266 THR A O 1
ATOM 1929 N N . ASN A 1 267 ? -22.805 4.449 -7.130 1.00 74.25 267 ASN A N 1
ATOM 1930 C CA . ASN A 1 267 ? -22.865 2.994 -7.092 1.00 74.25 267 ASN A CA 1
ATOM 1931 C C . ASN A 1 267 ? -23.685 2.457 -5.905 1.00 74.25 267 ASN A C 1
ATOM 1933 O O . ASN A 1 267 ? -23.597 1.272 -5.586 1.00 74.25 267 ASN A O 1
ATOM 1937 N N . ALA A 1 268 ? -24.507 3.296 -5.259 1.00 72.38 268 ALA A N 1
ATOM 1938 C CA . ALA A 1 268 ? -25.192 2.957 -4.008 1.00 72.38 268 ALA A CA 1
ATOM 1939 C C . ALA A 1 268 ? -26.149 1.763 -4.146 1.00 72.38 268 ALA A C 1
ATOM 1941 O O . ALA A 1 268 ? -26.327 1.005 -3.199 1.00 72.38 268 ALA A O 1
ATOM 1942 N N . ALA A 1 269 ? -26.718 1.541 -5.336 1.00 73.12 269 ALA A N 1
ATOM 1943 C CA . ALA A 1 269 ? -27.563 0.377 -5.619 1.00 73.12 269 ALA A CA 1
ATOM 1944 C C . ALA A 1 269 ? -26.823 -0.969 -5.477 1.00 73.12 269 ALA A C 1
ATOM 1946 O O . ALA A 1 269 ? -27.460 -2.006 -5.307 1.00 73.12 269 ALA A O 1
ATOM 1947 N N . LEU A 1 270 ? -25.490 -0.949 -5.547 1.00 72.38 270 LEU A N 1
ATOM 1948 C CA . LEU A 1 270 ? -24.613 -2.114 -5.427 1.00 72.38 270 LEU A CA 1
ATOM 1949 C C . LEU A 1 270 ? -23.983 -2.226 -4.028 1.00 72.38 270 LEU A C 1
ATOM 1951 O O . LEU A 1 270 ? -23.199 -3.138 -3.779 1.00 72.38 270 LEU A O 1
ATOM 1955 N N . LEU A 1 271 ? -24.308 -1.305 -3.114 1.00 72.81 271 LEU A N 1
ATOM 1956 C CA . LEU A 1 271 ? -23.716 -1.211 -1.785 1.00 72.81 271 LEU A CA 1
ATOM 1957 C C . LEU A 1 271 ? -24.798 -1.389 -0.700 1.00 72.81 271 LEU A C 1
ATOM 1959 O O . LEU A 1 271 ? -25.718 -0.576 -0.603 1.00 72.81 271 LEU A O 1
ATOM 1963 N N . PRO A 1 272 ? -24.710 -2.424 0.156 1.00 65.62 272 PRO A N 1
ATOM 1964 C CA . PRO A 1 272 ? -25.680 -2.630 1.231 1.00 65.62 272 PRO A CA 1
ATOM 1965 C C . PRO A 1 272 ? -25.632 -1.521 2.296 1.00 65.62 272 PRO A C 1
ATOM 1967 O O . PRO A 1 272 ? -24.563 -1.017 2.630 1.00 65.62 272 PRO A O 1
ATOM 1970 N N . GLU A 1 273 ? -26.784 -1.209 2.902 1.00 64.44 273 GLU A N 1
ATOM 1971 C CA . GLU A 1 273 ? -26.920 -0.463 4.170 1.00 64.44 273 GLU A CA 1
ATOM 1972 C C . GLU A 1 273 ? -26.259 0.929 4.268 1.00 64.44 273 GLU A C 1
ATOM 1974 O O . GLU A 1 273 ? -25.656 1.279 5.296 1.00 64.44 273 GLU A O 1
ATOM 1979 N N . MET A 1 274 ? -26.381 1.757 3.234 1.00 67.12 274 MET A N 1
ATOM 1980 C CA . MET A 1 274 ? -25.534 2.944 3.161 1.00 67.12 274 MET A CA 1
ATOM 1981 C C . MET A 1 274 ? -25.968 4.175 3.984 1.00 67.12 274 MET A C 1
ATOM 1983 O O . MET A 1 274 ? -25.074 4.874 4.434 1.00 67.12 274 MET A O 1
ATOM 1987 N N . GLY A 1 275 ? -27.253 4.429 4.280 1.00 80.19 275 GLY A N 1
ATOM 1988 C CA . GLY A 1 275 ? -27.714 5.521 5.176 1.00 80.19 275 GLY A CA 1
ATOM 1989 C C . GLY A 1 275 ? -26.962 6.873 5.095 1.00 80.19 275 GLY A C 1
ATOM 1990 O O . GLY A 1 275 ? -26.372 7.226 4.075 1.00 80.19 275 GLY A O 1
ATOM 1991 N N . ALA A 1 276 ? -26.974 7.644 6.185 1.00 89.06 276 ALA A N 1
ATOM 1992 C CA . ALA A 1 276 ? -26.095 8.804 6.341 1.00 89.06 276 ALA A CA 1
ATOM 1993 C C . ALA A 1 276 ? -24.787 8.389 7.028 1.00 89.06 276 ALA A C 1
ATOM 1995 O O . ALA A 1 276 ? -24.819 7.808 8.121 1.00 89.06 276 ALA A O 1
ATOM 1996 N N . ILE A 1 277 ? -23.656 8.701 6.390 1.00 91.12 277 ILE A N 1
ATOM 1997 C CA . ILE A 1 277 ? -22.308 8.390 6.878 1.00 91.12 277 ILE A CA 1
ATOM 1998 C C . ILE A 1 277 ? -21.483 9.649 7.109 1.00 91.12 277 ILE A C 1
ATOM 2000 O O . ILE A 1 277 ? -21.645 10.655 6.413 1.00 91.12 277 ILE A O 1
ATOM 2004 N N . TRP A 1 278 ? -20.562 9.580 8.066 1.00 94.69 278 TRP A N 1
ATOM 2005 C CA . TRP A 1 278 ? -19.552 10.618 8.240 1.00 94.69 278 TRP A CA 1
ATOM 2006 C C . TRP A 1 278 ? -18.588 10.681 7.052 1.00 94.69 278 TRP A C 1
ATOM 2008 O O . TRP A 1 278 ? -18.198 9.655 6.497 1.00 94.69 278 TRP A O 1
ATOM 2018 N N . THR A 1 279 ? -18.168 11.898 6.709 1.00 95.56 279 THR A N 1
ATOM 2019 C CA . THR A 1 279 ? -16.983 12.144 5.876 1.00 95.56 279 THR A CA 1
ATOM 2020 C C . THR A 1 279 ? -15.827 12.631 6.749 1.00 95.56 279 THR A C 1
ATOM 2022 O O . THR A 1 279 ? -16.023 13.040 7.897 1.00 95.56 279 THR A O 1
ATOM 2025 N N . SER A 1 280 ? -14.616 12.648 6.200 1.00 95.19 280 SER A N 1
ATOM 2026 C CA . SER A 1 280 ? -13.429 13.165 6.889 1.00 95.19 280 SER A CA 1
ATOM 2027 C C . SER A 1 280 ? -13.318 14.692 6.927 1.00 95.19 280 SER A C 1
ATOM 2029 O O . SER A 1 280 ? -12.324 15.214 7.423 1.00 95.19 280 SER A O 1
ATOM 2031 N N . VAL A 1 281 ? -14.331 15.423 6.448 1.00 95.88 281 VAL A N 1
ATOM 2032 C CA . VAL A 1 281 ? -14.310 16.889 6.368 1.00 95.88 281 VAL A CA 1
ATOM 2033 C C . VAL A 1 281 ? -15.048 17.544 7.532 1.00 95.88 281 VAL A C 1
ATOM 2035 O O . VAL A 1 281 ? -16.212 17.255 7.825 1.00 95.88 281 VAL A O 1
ATOM 2038 N N . GLU A 1 282 ? -14.372 18.505 8.153 1.00 95.44 282 GLU A N 1
ATOM 2039 C CA . GLU A 1 282 ? -14.936 19.429 9.124 1.00 95.44 282 GLU A CA 1
ATOM 2040 C C . GLU A 1 282 ? -15.534 20.662 8.428 1.00 95.44 282 GLU A C 1
ATOM 2042 O O . GLU A 1 282 ? -14.937 21.242 7.523 1.00 95.44 282 GLU A O 1
ATOM 2047 N N . ASN A 1 283 ? -16.696 21.126 8.894 1.00 94.94 283 ASN A N 1
ATOM 2048 C CA . ASN A 1 283 ? -17.302 22.363 8.400 1.00 94.94 283 ASN A CA 1
ATOM 2049 C C . ASN A 1 283 ? -17.012 23.547 9.340 1.00 94.94 283 ASN A C 1
ATOM 2051 O O . ASN A 1 283 ? -16.469 24.578 8.925 1.00 94.94 283 ASN A O 1
ATOM 2055 N N . THR A 1 284 ? -17.346 23.388 10.623 1.00 94.56 284 THR A N 1
ATOM 2056 C CA . THR A 1 284 ? -17.121 24.387 11.678 1.00 94.56 284 THR A CA 1
ATOM 2057 C C . THR A 1 284 ? -16.594 23.729 12.949 1.00 94.56 284 THR A C 1
ATOM 2059 O O . THR A 1 284 ? -16.458 22.510 13.038 1.00 94.56 284 THR A O 1
ATOM 2062 N N . GLN A 1 285 ? -16.364 24.533 13.989 1.00 93.12 285 GLN A N 1
ATOM 2063 C CA . GLN A 1 285 ? -15.985 24.029 15.307 1.00 93.12 285 GLN A CA 1
ATOM 2064 C C . GLN A 1 285 ? -16.975 22.976 15.830 1.00 93.12 285 GLN A C 1
ATOM 2066 O O . GLN A 1 285 ? -16.552 21.995 16.435 1.00 93.12 285 GLN A O 1
ATOM 2071 N N . THR A 1 286 ? -18.270 23.136 15.546 1.00 94.25 286 THR A N 1
ATOM 2072 C CA . THR A 1 286 ? -19.340 22.280 16.078 1.00 94.25 286 THR A CA 1
ATOM 2073 C C . THR A 1 286 ? -19.922 21.297 15.069 1.00 94.25 286 THR A C 1
ATOM 2075 O O . THR A 1 286 ? -20.618 20.365 15.474 1.00 94.25 286 THR A O 1
ATOM 2078 N N . THR A 1 287 ? -19.651 21.471 13.771 1.00 95.94 287 THR A N 1
ATOM 2079 C CA . THR A 1 287 ? -20.248 20.648 12.709 1.00 95.94 287 THR A CA 1
ATOM 2080 C C . THR A 1 287 ? -19.208 20.016 11.793 1.00 95.94 287 THR A C 1
ATOM 2082 O O . THR A 1 287 ? -18.199 20.634 11.453 1.00 95.94 287 THR A O 1
ATOM 2085 N N . ALA A 1 288 ? -19.482 18.786 11.371 1.00 96.75 288 ALA A N 1
ATOM 2086 C CA . ALA A 1 288 ? -18.746 18.058 10.344 1.00 96.75 288 ALA A CA 1
ATOM 2087 C C . ALA A 1 288 ? -19.695 17.659 9.207 1.00 96.75 288 ALA A C 1
ATOM 2089 O O . ALA A 1 288 ? -20.917 17.798 9.320 1.00 96.75 288 ALA A O 1
ATOM 2090 N N . VAL A 1 289 ? -19.131 17.208 8.092 1.00 96.31 289 VAL A N 1
ATOM 2091 C CA . VAL A 1 289 ? -19.898 16.884 6.890 1.00 96.31 289 VAL A CA 1
ATOM 2092 C C . VAL A 1 289 ? -20.323 15.418 6.920 1.00 96.31 289 VAL A C 1
ATOM 2094 O O . VAL A 1 289 ? -19.485 14.522 7.057 1.00 96.31 289 VAL A O 1
ATOM 2097 N N . ILE A 1 290 ? -21.619 15.180 6.727 1.00 94.75 290 ILE A N 1
ATOM 2098 C CA . ILE A 1 290 ? -22.174 13.861 6.414 1.00 94.75 290 ILE A CA 1
ATOM 2099 C C . ILE A 1 290 ? -22.532 13.771 4.934 1.00 94.75 290 ILE A C 1
ATOM 2101 O O . ILE A 1 290 ? -22.816 14.772 4.266 1.00 94.75 290 ILE A O 1
ATOM 2105 N N . TYR A 1 291 ? -22.558 12.541 4.442 1.00 90.94 291 TYR A N 1
ATOM 2106 C CA . TYR A 1 291 ? -23.109 12.202 3.144 1.00 90.94 291 TYR A CA 1
ATOM 2107 C C . TYR A 1 291 ? -24.280 11.238 3.335 1.00 90.94 291 TYR A C 1
ATOM 2109 O O . TYR A 1 291 ? -24.104 10.151 3.885 1.00 90.94 291 TYR A O 1
ATOM 2117 N N . ASP A 1 292 ? -25.471 11.636 2.890 1.00 87.81 292 ASP A N 1
ATOM 2118 C CA . ASP A 1 292 ? -26.633 10.755 2.824 1.00 87.81 292 ASP A CA 1
ATOM 2119 C C . ASP A 1 292 ? -26.643 10.042 1.475 1.00 87.81 292 ASP A C 1
ATOM 2121 O O . ASP A 1 292 ? -26.814 10.645 0.415 1.00 87.81 292 ASP A O 1
ATOM 2125 N N . THR A 1 293 ? -26.418 8.740 1.527 1.00 75.94 293 THR A N 1
ATOM 2126 C CA . THR A 1 293 ? -26.311 7.875 0.350 1.00 75.94 293 THR A CA 1
ATOM 2127 C C . THR A 1 293 ? -27.663 7.484 -0.234 1.00 75.94 293 THR A C 1
ATOM 2129 O O . THR A 1 293 ? -27.718 7.115 -1.403 1.00 75.94 293 THR A O 1
ATOM 2132 N N . ALA A 1 294 ? -28.754 7.593 0.534 1.00 75.88 294 ALA A N 1
ATOM 2133 C CA . ALA A 1 294 ? -30.099 7.325 0.036 1.00 75.88 294 ALA A CA 1
ATOM 2134 C C . ALA A 1 294 ? -30.589 8.468 -0.861 1.00 75.88 294 ALA A C 1
ATOM 2136 O O . ALA A 1 294 ? -31.278 8.233 -1.852 1.00 75.88 294 ALA A O 1
ATOM 2137 N N . THR A 1 295 ? -30.217 9.704 -0.524 1.00 82.31 295 THR A N 1
ATOM 2138 C CA . THR A 1 295 ? -30.574 10.904 -1.295 1.00 82.31 295 THR A CA 1
ATOM 2139 C C . THR A 1 295 ? -29.434 11.430 -2.166 1.00 82.31 295 THR A C 1
ATOM 2141 O O . THR A 1 295 ? -29.657 12.350 -2.949 1.00 82.31 295 THR A O 1
ATOM 2144 N N . ALA A 1 296 ? -28.229 10.865 -2.047 1.00 82.69 296 ALA A N 1
ATOM 2145 C CA . ALA A 1 296 ? -27.002 11.342 -2.688 1.00 82.69 296 ALA A CA 1
ATOM 2146 C C . ALA A 1 296 ? -26.686 12.823 -2.377 1.00 82.69 296 ALA A C 1
ATOM 2148 O O . ALA A 1 296 ? -26.209 13.575 -3.231 1.00 82.69 296 ALA A O 1
ATOM 2149 N N . THR A 1 297 ? -26.960 13.264 -1.143 1.00 88.00 297 THR A N 1
ATOM 2150 C CA . THR A 1 297 ? -26.801 14.668 -0.724 1.00 88.00 297 THR A CA 1
ATOM 2151 C C . THR A 1 297 ? -25.816 14.839 0.418 1.00 88.00 297 THR A C 1
ATOM 2153 O O . THR A 1 297 ? -25.767 14.037 1.348 1.00 88.00 297 THR A O 1
ATOM 2156 N N . ARG A 1 298 ? -25.102 15.966 0.404 1.00 90.94 298 ARG A N 1
ATOM 2157 C CA . ARG A 1 298 ? -24.247 16.408 1.510 1.00 90.94 298 ARG A CA 1
ATOM 2158 C C . ARG A 1 298 ? -25.003 17.328 2.456 1.00 90.94 298 ARG A C 1
ATOM 2160 O O . ARG A 1 298 ? -25.759 18.190 2.010 1.00 90.94 298 ARG A O 1
ATOM 2167 N N . SER A 1 299 ? -24.741 17.196 3.749 1.00 94.69 299 SER A N 1
ATOM 2168 C CA . SER A 1 299 ? -25.234 18.126 4.764 1.00 94.69 299 SER A CA 1
ATOM 2169 C C . SER A 1 299 ? -24.257 18.237 5.935 1.00 94.69 299 SER A C 1
ATOM 2171 O O . SER A 1 299 ? -23.325 17.444 6.074 1.00 94.69 299 SER A O 1
ATOM 2173 N N . ASN A 1 300 ? -24.438 19.270 6.757 1.00 95.81 300 ASN A N 1
ATOM 2174 C CA . ASN A 1 300 ? -23.629 19.494 7.950 1.00 95.81 300 ASN A CA 1
ATOM 2175 C C . ASN A 1 300 ? -24.374 18.953 9.168 1.00 95.81 300 ASN A C 1
ATOM 2177 O O . ASN A 1 300 ? -25.547 19.275 9.362 1.00 95.81 300 ASN A O 1
ATOM 2181 N N . ALA A 1 301 ? -23.684 18.186 10.004 1.00 95.44 301 ALA A N 1
ATOM 2182 C CA . ALA A 1 301 ? -24.235 17.628 11.229 1.00 95.44 301 ALA A CA 1
ATOM 2183 C C . ALA A 1 301 ? -23.346 17.952 12.431 1.00 95.44 301 ALA A C 1
ATOM 2185 O O . ALA A 1 301 ? -22.133 18.132 12.308 1.00 95.44 301 ALA A O 1
ATOM 2186 N N . THR A 1 302 ? -23.958 18.036 13.610 1.00 95.12 302 THR A N 1
ATOM 2187 C CA . THR A 1 302 ? -23.244 18.274 14.869 1.00 95.12 302 THR A CA 1
ATOM 2188 C C . THR A 1 302 ? -22.273 17.129 15.146 1.00 95.12 302 THR A C 1
ATOM 2190 O O . THR A 1 302 ? -22.666 15.966 15.097 1.00 95.12 302 THR A O 1
ATOM 2193 N N . LYS A 1 303 ? -21.016 17.439 15.485 1.00 91.88 303 LYS A N 1
ATOM 2194 C CA . LYS A 1 303 ? -19.946 16.434 15.648 1.00 91.88 303 LYS A CA 1
ATOM 2195 C C . LYS A 1 303 ? -20.224 15.367 16.714 1.00 91.88 303 LYS A C 1
ATOM 2197 O O . LYS A 1 303 ? -19.708 14.261 16.598 1.00 91.88 303 LYS A O 1
ATOM 2202 N N . SER A 1 304 ? -21.025 15.696 17.727 1.00 87.25 304 SER A N 1
ATOM 2203 C CA . SER A 1 304 ? -21.409 14.782 18.811 1.00 87.25 304 SER A CA 1
ATOM 2204 C C . SER A 1 304 ? -22.561 13.840 18.456 1.00 87.25 304 SER A C 1
ATOM 2206 O O . SER A 1 304 ? -22.866 12.928 19.221 1.00 87.25 304 SER A O 1
ATOM 2208 N N . TRP A 1 305 ? -23.238 14.052 17.325 1.00 88.69 305 TRP A N 1
ATOM 2209 C CA . TRP A 1 305 ? -24.306 13.160 16.883 1.00 88.69 305 TRP A CA 1
ATOM 2210 C C . TRP A 1 305 ? -23.720 11.883 16.295 1.00 88.69 305 TRP A C 1
ATOM 2212 O O . TRP A 1 305 ? -22.659 11.898 15.685 1.00 88.69 305 TRP A O 1
ATOM 2222 N N . SER A 1 306 ? -24.410 10.763 16.476 1.00 85.44 306 SER A N 1
ATOM 2223 C CA . SER A 1 306 ? -23.921 9.473 15.992 1.00 85.44 306 SER A CA 1
ATOM 2224 C C . SER A 1 306 ? -24.456 9.178 14.593 1.00 85.44 306 SER A C 1
ATOM 2226 O O . SER A 1 306 ? -25.667 9.106 14.398 1.00 85.44 306 SER A O 1
ATOM 2228 N N . TYR A 1 307 ? -23.549 8.960 13.642 1.00 87.94 307 TYR A N 1
ATOM 2229 C CA . TYR A 1 307 ? -23.854 8.503 12.283 1.00 87.94 307 TYR A CA 1
ATOM 2230 C C . TYR A 1 307 ? -23.019 7.277 11.951 1.00 87.94 307 TYR A C 1
ATOM 2232 O O . TYR A 1 307 ? -21.978 7.044 12.569 1.00 87.94 307 TYR A O 1
ATOM 2240 N N . LYS A 1 308 ? -23.489 6.474 10.992 1.00 85.88 308 LYS A N 1
ATOM 2241 C CA . LYS A 1 308 ? -22.765 5.278 10.557 1.00 85.88 308 LYS A CA 1
ATOM 2242 C C . LYS A 1 308 ? -21.381 5.665 10.033 1.00 85.88 308 LYS A C 1
ATOM 2244 O O . LYS A 1 308 ? -21.194 6.737 9.455 1.00 85.88 308 LYS A O 1
ATOM 2249 N N . VAL A 1 309 ? -20.423 4.766 10.204 1.00 87.75 309 VAL A N 1
ATOM 2250 C CA . VAL A 1 309 ? -19.077 4.926 9.651 1.00 87.75 309 VAL A CA 1
ATOM 2251 C C . VAL A 1 309 ? -18.914 3.929 8.515 1.00 87.75 309 VAL A C 1
ATOM 2253 O O . VAL A 1 309 ? -19.252 2.756 8.651 1.00 87.75 309 VAL A O 1
ATOM 2256 N N . ARG A 1 310 ? -18.416 4.383 7.371 1.00 88.19 310 ARG A N 1
ATOM 2257 C CA . ARG A 1 310 ? -18.027 3.499 6.276 1.00 88.19 310 ARG A CA 1
ATOM 2258 C C . ARG A 1 310 ? -16.626 3.867 5.852 1.00 88.19 310 ARG A C 1
ATOM 2260 O O . ARG A 1 310 ? -16.365 5.032 5.579 1.00 88.19 310 ARG A O 1
ATOM 2267 N N . CYS A 1 311 ? -15.753 2.873 5.821 1.00 89.25 311 CYS A N 1
ATOM 2268 C CA . CYS A 1 311 ? -14.355 3.085 5.508 1.00 89.25 311 CYS A CA 1
ATOM 2269 C C . CYS A 1 311 ? -14.099 2.793 4.034 1.00 89.25 311 CYS A C 1
ATOM 2271 O O . CYS A 1 311 ? -14.740 1.932 3.417 1.00 89.25 311 CYS A O 1
ATOM 2273 N N . MET A 1 312 ? -13.167 3.540 3.464 1.00 90.81 312 MET A N 1
ATOM 2274 C CA . MET A 1 312 ? -12.712 3.375 2.095 1.00 90.81 312 MET A CA 1
ATOM 2275 C C . MET A 1 312 ? -11.222 3.096 2.068 1.00 90.81 312 MET A C 1
ATOM 2277 O O . MET A 1 312 ? -10.516 3.374 3.026 1.00 90.81 312 MET A O 1
ATOM 2281 N N . ARG A 1 313 ? -10.746 2.538 0.965 1.00 86.88 313 ARG A N 1
ATOM 2282 C CA . ARG A 1 313 ? -9.322 2.398 0.674 1.00 86.88 313 ARG A CA 1
ATOM 2283 C C . ARG A 1 313 ? -9.064 2.800 -0.773 1.00 86.88 313 ARG A C 1
ATOM 2285 O O . ARG A 1 313 ? -9.958 2.681 -1.616 1.00 86.88 313 ARG A O 1
ATOM 2292 N N . LYS A 1 314 ? -7.856 3.287 -1.049 1.00 78.19 314 LYS A N 1
ATOM 2293 C CA . LYS A 1 314 ? -7.382 3.602 -2.399 1.00 78.19 314 LYS A CA 1
ATOM 2294 C C . LYS A 1 314 ? -6.188 2.718 -2.691 1.00 78.19 314 LYS A C 1
ATOM 2296 O O . LYS A 1 314 ? -5.319 2.548 -1.837 1.00 78.19 314 LYS A O 1
ATOM 2301 N N . GLU A 1 315 ? -6.147 2.182 -3.893 1.00 64.38 315 GLU A N 1
ATOM 2302 C CA . GLU A 1 315 ? -4.987 1.479 -4.428 1.00 64.38 315 GLU A CA 1
ATOM 2303 C C . GLU A 1 315 ? -4.676 2.084 -5.791 1.00 64.38 315 GLU A C 1
ATOM 2305 O O . GLU A 1 315 ? -5.612 2.418 -6.514 1.00 64.38 315 GLU A O 1
ATOM 2310 N N . PRO A 1 316 ? -3.406 2.257 -6.179 1.00 53.62 316 PRO A N 1
ATOM 2311 C CA . PRO A 1 316 ? -3.085 2.584 -7.562 1.00 53.62 316 PRO A CA 1
ATOM 2312 C C . PRO A 1 316 ? -3.734 1.562 -8.498 1.00 53.62 316 PRO A C 1
ATOM 2314 O O . PRO A 1 316 ? -3.780 0.374 -8.174 1.00 53.62 316 PRO A O 1
ATOM 2317 N N . VAL A 1 317 ? -4.247 2.010 -9.643 1.00 48.88 317 VAL A N 1
ATOM 2318 C CA . VAL A 1 317 ? -4.648 1.079 -10.703 1.00 48.88 317 VAL A CA 1
ATOM 2319 C C . VAL A 1 317 ? -3.386 0.319 -11.128 1.00 48.88 317 VAL A C 1
ATOM 2321 O O . VAL A 1 317 ? -2.415 0.973 -11.509 1.00 48.88 317 VAL A O 1
ATOM 2324 N N . PRO A 1 318 ? -3.345 -1.025 -11.042 1.00 42.69 318 PRO A N 1
ATOM 2325 C CA . PRO A 1 318 ? -2.237 -1.783 -11.606 1.00 42.69 318 PRO A CA 1
ATOM 2326 C C . PRO A 1 318 ? -2.233 -1.546 -13.116 1.00 42.69 318 PRO A C 1
ATOM 2328 O O . PRO A 1 318 ? -3.197 -1.899 -13.796 1.00 42.69 318 PRO A O 1
ATOM 2331 N N . VAL A 1 319 ? -1.191 -0.894 -13.626 1.00 44.28 319 VAL A N 1
ATOM 2332 C CA . VAL A 1 319 ? -0.951 -0.780 -15.065 1.00 44.28 319 VAL A CA 1
ATOM 2333 C C . VAL A 1 319 ? 0.151 -1.775 -15.388 1.00 44.28 319 VAL A C 1
ATOM 2335 O O . VAL A 1 319 ? 1.254 -1.669 -14.847 1.00 44.28 319 VAL A O 1
ATOM 2338 N N . ASP A 1 320 ? -0.165 -2.773 -16.211 1.00 46.75 320 ASP A N 1
ATOM 2339 C CA . ASP A 1 320 ? 0.798 -3.800 -16.603 1.00 46.75 320 ASP A CA 1
ATOM 2340 C C . ASP A 1 320 ? 2.053 -3.150 -17.218 1.00 46.75 320 ASP A C 1
ATOM 2342 O O . ASP A 1 320 ? 1.935 -2.157 -17.956 1.00 46.75 320 ASP A O 1
ATOM 2346 N N . PRO A 1 321 ? 3.263 -3.686 -16.947 1.00 55.19 321 PRO A N 1
ATOM 2347 C CA . PRO A 1 321 ? 4.488 -3.198 -17.563 1.00 55.19 321 PRO A CA 1
ATOM 2348 C C . PRO A 1 321 ? 4.329 -3.193 -19.085 1.00 55.19 321 PRO A C 1
ATOM 2350 O O . PRO A 1 321 ? 4.177 -4.226 -19.736 1.00 55.19 321 PRO A O 1
ATOM 2353 N N . THR A 1 322 ? 4.337 -1.996 -19.662 1.00 68.75 322 THR A N 1
ATOM 2354 C CA . THR A 1 322 ? 4.097 -1.800 -21.085 1.00 68.75 322 THR A CA 1
ATOM 2355 C C . THR A 1 322 ? 5.425 -1.881 -21.817 1.00 68.75 322 THR A C 1
ATOM 2357 O O . THR A 1 322 ? 6.316 -1.052 -21.619 1.00 68.75 322 THR A O 1
ATOM 2360 N N . VAL A 1 323 ? 5.568 -2.870 -22.694 1.00 78.12 323 VAL A N 1
ATOM 2361 C CA . VAL A 1 323 ? 6.726 -2.962 -23.587 1.00 78.12 323 VAL A CA 1
ATOM 2362 C C . VAL A 1 323 ? 6.600 -1.872 -24.648 1.00 78.12 323 VAL A C 1
ATOM 2364 O O . VAL A 1 323 ? 5.701 -1.910 -25.484 1.00 78.12 323 VAL A O 1
ATOM 2367 N N . VAL A 1 324 ? 7.489 -0.878 -24.597 1.00 86.06 324 VAL A N 1
ATOM 2368 C CA . VAL A 1 324 ? 7.496 0.260 -25.530 1.00 86.06 324 VAL A CA 1
ATOM 2369 C C . VAL A 1 324 ? 8.517 0.093 -26.657 1.00 86.06 324 VAL A C 1
ATOM 2371 O O . VAL A 1 324 ? 8.452 0.824 -27.649 1.00 86.06 324 VAL A O 1
ATOM 2374 N N . LEU A 1 325 ? 9.421 -0.881 -26.541 1.00 93.06 325 LEU A N 1
ATOM 2375 C CA . LEU A 1 325 ? 10.280 -1.370 -27.617 1.00 93.06 325 LEU A CA 1
ATOM 2376 C C . LEU A 1 325 ? 10.680 -2.824 -27.340 1.00 93.06 325 LEU A C 1
ATOM 2378 O O . LEU A 1 325 ? 11.029 -3.156 -26.211 1.00 93.06 325 LEU A O 1
ATOM 2382 N N . ASP A 1 326 ? 10.650 -3.656 -28.376 1.00 91.00 326 ASP A N 1
ATOM 2383 C CA . ASP A 1 326 ? 11.164 -5.028 -28.383 1.00 91.00 326 ASP A CA 1
ATOM 2384 C C . ASP A 1 326 ? 11.773 -5.276 -29.769 1.00 91.00 326 ASP A C 1
ATOM 2386 O O . ASP A 1 326 ? 11.072 -5.216 -30.784 1.00 91.00 326 ASP A O 1
ATOM 2390 N N . ASP A 1 327 ? 13.093 -5.409 -29.829 1.00 91.75 327 ASP A N 1
ATOM 2391 C CA . ASP A 1 327 ? 13.851 -5.561 -31.065 1.00 91.75 327 ASP A CA 1
ATOM 2392 C C . ASP A 1 327 ? 14.916 -6.649 -30.885 1.00 91.75 327 ASP A C 1
ATOM 2394 O O . ASP A 1 327 ? 16.004 -6.403 -30.367 1.00 91.75 327 ASP A O 1
ATOM 2398 N N . GLY A 1 328 ? 14.585 -7.864 -31.324 1.00 90.25 328 GLY A N 1
ATOM 2399 C CA . GLY A 1 328 ? 15.532 -8.976 -31.461 1.00 90.25 328 GLY A CA 1
ATOM 2400 C C . GLY A 1 328 ? 16.305 -8.957 -32.783 1.00 90.25 328 GLY A C 1
ATOM 2401 O O . GLY A 1 328 ? 16.872 -9.961 -33.168 1.00 90.25 328 GLY A O 1
ATOM 2402 N N . PHE A 1 329 ? 16.252 -7.864 -33.558 1.00 94.50 329 PHE A N 1
ATOM 2403 C CA . PHE A 1 329 ? 17.049 -7.647 -34.776 1.00 94.50 329 PHE A CA 1
ATOM 2404 C C . PHE A 1 329 ? 16.934 -8.683 -35.909 1.00 94.50 329 PHE A C 1
ATOM 2406 O O . PHE A 1 329 ? 17.651 -8.581 -36.907 1.00 94.50 329 PHE A O 1
ATOM 2413 N N . GLU A 1 330 ? 15.949 -9.579 -35.856 1.00 93.56 330 GLU A N 1
ATOM 2414 C CA . GLU A 1 330 ? 15.590 -10.486 -36.959 1.00 93.56 330 GLU A CA 1
ATOM 2415 C C . GLU A 1 330 ? 15.174 -9.735 -38.239 1.00 93.56 330 GLU A C 1
ATOM 2417 O O . GLU A 1 330 ? 15.244 -10.253 -39.354 1.00 93.56 330 GLU A O 1
ATOM 2422 N N . SER A 1 331 ? 14.763 -8.474 -38.089 1.00 90.75 331 SER A N 1
ATOM 2423 C CA . SER A 1 331 ? 14.570 -7.522 -39.179 1.00 90.75 331 SER A CA 1
ATOM 2424 C C . SER A 1 331 ? 15.117 -6.158 -38.770 1.00 90.75 331 SER A C 1
ATOM 2426 O O . SER A 1 331 ? 14.547 -5.478 -37.919 1.00 90.75 331 SER A O 1
ATOM 2428 N N . PHE A 1 332 ? 16.161 -5.691 -39.452 1.00 92.81 332 PHE A N 1
ATOM 2429 C CA . PHE A 1 332 ? 16.771 -4.396 -39.159 1.00 92.81 332 PHE A CA 1
ATOM 2430 C C . PHE A 1 332 ? 15.991 -3.238 -39.802 1.00 92.81 332 PHE A C 1
ATOM 2432 O O . PHE A 1 332 ? 16.221 -2.864 -40.954 1.00 92.81 332 PHE A O 1
ATOM 2439 N N . SER A 1 333 ? 15.043 -2.662 -39.059 1.00 93.06 333 SER A N 1
ATOM 2440 C CA . SER A 1 333 ? 14.195 -1.556 -39.524 1.00 93.06 333 SER A CA 1
ATOM 2441 C C . SER A 1 333 ? 13.947 -0.504 -38.435 1.00 93.06 333 SER A C 1
ATOM 2443 O O . SER A 1 333 ? 14.021 -0.786 -37.239 1.00 93.06 333 SER A O 1
ATOM 2445 N N . GLY A 1 334 ? 13.659 0.737 -38.848 1.00 94.62 334 GLY A N 1
ATOM 2446 C CA . GLY A 1 334 ? 13.351 1.850 -37.934 1.00 94.62 334 GLY A CA 1
ATOM 2447 C C . GLY A 1 334 ? 14.563 2.513 -37.266 1.00 94.62 334 GLY A C 1
ATOM 2448 O O . GLY A 1 334 ? 14.379 3.411 -36.447 1.00 94.62 334 GLY A O 1
ATOM 2449 N N . TRP A 1 335 ? 15.783 2.108 -37.625 1.00 97.44 335 TRP A N 1
ATOM 2450 C CA . TRP A 1 335 ? 17.028 2.671 -37.103 1.00 97.44 335 TRP A CA 1
ATOM 2451 C C . TRP A 1 335 ? 17.520 3.847 -37.953 1.00 97.44 335 TRP A C 1
ATOM 2453 O O . TRP A 1 335 ? 17.625 3.754 -39.175 1.00 97.44 335 TRP A O 1
ATOM 2463 N N . SER A 1 336 ? 17.835 4.958 -37.295 1.00 96.81 336 SER A N 1
ATOM 2464 C CA . SER A 1 336 ? 18.394 6.174 -37.890 1.00 96.81 336 SER A CA 1
ATOM 2465 C C . SER A 1 336 ? 19.815 6.413 -37.396 1.00 96.81 336 SER A C 1
ATOM 2467 O O . SER A 1 336 ? 20.146 6.094 -36.257 1.00 96.81 336 SER A O 1
ATOM 2469 N N . VAL A 1 337 ? 20.656 7.011 -38.238 1.00 95.69 337 VAL A N 1
ATOM 2470 C CA . VAL A 1 337 ? 22.061 7.282 -37.908 1.00 95.69 337 VAL A CA 1
ATOM 2471 C C . VAL A 1 337 ? 22.183 8.465 -36.943 1.00 95.69 337 VAL A C 1
ATOM 2473 O O . VAL A 1 337 ? 21.552 9.506 -37.124 1.00 95.69 337 VAL A O 1
ATOM 2476 N N . ILE A 1 338 ? 23.054 8.324 -35.942 1.00 95.12 338 ILE A N 1
ATOM 2477 C CA . ILE A 1 338 ? 23.560 9.422 -35.114 1.00 95.12 338 ILE A CA 1
ATOM 2478 C C . ILE A 1 338 ? 24.963 9.784 -35.608 1.00 95.12 338 ILE A C 1
ATOM 2480 O O . ILE A 1 338 ? 25.900 8.990 -35.476 1.00 95.12 338 ILE A O 1
ATOM 2484 N N . ARG A 1 339 ? 25.119 11.014 -36.119 1.00 93.25 339 ARG A N 1
ATOM 2485 C CA . ARG A 1 339 ? 26.394 11.582 -36.600 1.00 93.25 339 ARG A CA 1
ATOM 2486 C C . ARG A 1 339 ? 27.067 10.672 -37.641 1.00 93.25 339 ARG A C 1
ATOM 2488 O O . ARG A 1 339 ? 26.450 10.373 -38.655 1.00 93.25 339 ARG A O 1
ATOM 2495 N N . SER A 1 340 ? 28.303 10.235 -37.402 1.00 92.31 340 SER A N 1
ATOM 2496 C CA . SER A 1 340 ? 29.064 9.346 -38.290 1.00 92.31 340 SER A CA 1
ATOM 2497 C C . SER A 1 340 ? 28.928 7.869 -37.892 1.00 92.31 340 SER A C 1
ATOM 2499 O O . SER A 1 340 ? 29.841 7.079 -38.124 1.00 92.31 340 SER A O 1
ATOM 2501 N N . GLY A 1 341 ? 27.841 7.504 -37.205 1.00 88.50 341 GLY A N 1
ATOM 2502 C CA . GLY A 1 341 ? 27.617 6.156 -36.691 1.00 88.50 341 GLY A CA 1
ATOM 2503 C C . GLY A 1 341 ? 27.400 5.114 -37.781 1.00 88.50 341 GLY A C 1
ATOM 2504 O O . GLY A 1 341 ? 26.774 5.388 -38.800 1.00 88.50 341 GLY A O 1
ATOM 2505 N N . SER A 1 342 ? 27.890 3.901 -37.528 1.00 90.12 342 SER A N 1
ATOM 2506 C CA . SER A 1 342 ? 27.675 2.726 -38.376 1.00 90.12 342 SER A CA 1
ATOM 2507 C C . SER A 1 342 ? 27.003 1.631 -37.552 1.00 90.12 342 SER A C 1
ATOM 2509 O O . SER A 1 342 ? 27.689 0.908 -36.831 1.00 90.12 342 SER A O 1
ATOM 2511 N N . LEU A 1 343 ? 25.668 1.568 -37.609 1.00 95.62 343 LEU A N 1
ATOM 2512 C CA . LEU A 1 343 ? 24.843 0.533 -36.981 1.00 95.62 343 LEU A CA 1
ATOM 2513 C C . LEU A 1 343 ? 24.103 -0.229 -38.085 1.00 95.62 343 LEU A C 1
ATOM 2515 O O . LEU A 1 343 ? 23.311 0.367 -38.816 1.00 95.62 343 LEU A O 1
ATOM 2519 N N . THR A 1 344 ? 24.385 -1.519 -38.227 1.00 95.75 344 THR A N 1
ATOM 2520 C CA . THR A 1 344 ? 23.888 -2.356 -39.328 1.00 95.75 344 THR A CA 1
ATOM 2521 C C . THR A 1 344 ? 23.371 -3.693 -38.818 1.00 95.75 344 THR A C 1
ATOM 2523 O O . THR A 1 344 ? 23.763 -4.138 -37.745 1.00 95.75 344 THR A O 1
ATOM 2526 N N . ALA A 1 345 ? 22.544 -4.371 -39.614 1.00 96.19 345 ALA A N 1
ATOM 2527 C CA . ALA A 1 345 ? 22.228 -5.776 -39.378 1.00 96.19 345 ALA A CA 1
ATOM 2528 C C . ALA A 1 345 ? 23.498 -6.639 -39.459 1.00 96.19 345 ALA A C 1
ATOM 2530 O O . ALA A 1 345 ? 24.366 -6.388 -40.301 1.00 96.19 345 ALA A O 1
ATOM 2531 N N . ALA A 1 346 ? 23.573 -7.666 -38.624 1.00 96.38 346 ALA A N 1
ATOM 2532 C CA . ALA A 1 346 ? 24.626 -8.666 -38.612 1.00 96.38 346 ALA A CA 1
ATOM 2533 C C . ALA A 1 346 ? 24.025 -10.066 -38.465 1.00 96.38 346 ALA A C 1
ATOM 2535 O O . ALA A 1 346 ? 23.009 -10.245 -37.803 1.00 96.38 346 ALA A O 1
ATOM 2536 N N . THR A 1 347 ? 24.660 -11.049 -39.099 1.00 96.06 347 THR A N 1
ATOM 2537 C CA . THR A 1 347 ? 24.260 -12.470 -39.055 1.00 96.06 347 THR A CA 1
ATOM 2538 C C . THR A 1 347 ? 25.425 -13.381 -38.673 1.00 96.06 347 THR A C 1
ATOM 2540 O O . THR A 1 347 ? 25.288 -14.598 -38.624 1.00 96.06 347 THR A O 1
ATOM 2543 N N . ASP A 1 348 ? 26.613 -12.812 -38.478 1.00 94.69 348 ASP A N 1
ATOM 2544 C CA . ASP A 1 348 ? 27.815 -13.515 -38.039 1.00 94.69 348 ASP A CA 1
ATOM 2545 C C . ASP A 1 348 ? 27.813 -13.761 -36.527 1.00 94.69 348 ASP A C 1
ATOM 2547 O O . ASP A 1 348 ? 28.483 -14.679 -36.057 1.00 94.69 348 ASP A O 1
ATOM 2551 N N . GLN A 1 349 ? 27.043 -12.973 -35.773 1.00 96.00 349 GLN A N 1
ATOM 2552 C CA . GLN A 1 349 ? 26.736 -13.182 -34.362 1.00 96.00 349 GLN A CA 1
ATOM 2553 C C . GLN A 1 349 ? 25.251 -12.909 -34.119 1.00 96.00 349 GLN A C 1
ATOM 2555 O O . GLN A 1 349 ? 24.719 -11.914 -34.606 1.00 96.00 349 GLN A O 1
ATOM 2560 N N . ALA A 1 350 ? 24.619 -13.764 -33.324 1.00 95.31 350 ALA A N 1
ATOM 2561 C CA . ALA A 1 350 ? 23.266 -13.595 -32.809 1.00 95.31 350 ALA A CA 1
ATOM 2562 C C . ALA A 1 350 ? 23.198 -14.258 -31.427 1.00 95.31 350 ALA A C 1
ATOM 2564 O O . ALA A 1 350 ? 23.924 -15.229 -31.163 1.00 95.31 350 ALA A O 1
ATOM 2565 N N . ARG A 1 351 ? 22.400 -13.704 -30.519 1.00 94.31 351 ARG A N 1
ATOM 2566 C CA . ARG A 1 351 ? 22.107 -14.294 -29.211 1.00 94.31 351 ARG A CA 1
ATOM 2567 C C . ARG A 1 351 ? 20.829 -15.115 -29.292 1.00 94.31 351 ARG A C 1
ATOM 2569 O O . ARG A 1 351 ? 20.793 -16.223 -28.753 1.00 94.31 351 ARG A O 1
ATOM 2576 N N . SER A 1 352 ? 19.805 -14.572 -29.939 1.00 87.56 352 SER A N 1
ATOM 2577 C CA . SER A 1 352 ? 18.567 -15.259 -30.282 1.00 87.56 352 SER A CA 1
ATOM 2578 C C . SER A 1 352 ? 18.363 -15.198 -31.799 1.00 87.56 352 SER A C 1
ATOM 2580 O O . SER A 1 352 ? 19.051 -14.457 -32.490 1.00 87.56 352 SER A O 1
ATOM 2582 N N . GLY A 1 353 ? 17.506 -16.066 -32.341 1.00 92.19 353 GLY A N 1
ATOM 2583 C CA . GLY A 1 353 ? 17.210 -16.067 -33.776 1.00 92.19 353 GLY A CA 1
ATOM 2584 C C . GLY A 1 353 ? 18.445 -16.155 -34.687 1.00 92.19 353 GLY A C 1
ATOM 2585 O O . GLY A 1 353 ? 19.327 -16.994 -34.478 1.00 92.19 353 GLY A O 1
ATOM 2586 N N . ALA A 1 354 ? 18.453 -15.353 -35.750 1.00 93.44 354 ALA A N 1
ATOM 2587 C CA . ALA A 1 354 ? 19.477 -15.344 -36.792 1.00 93.44 354 ALA A CA 1
ATOM 2588 C C . ALA A 1 354 ? 20.183 -13.986 -36.959 1.00 93.44 354 ALA A C 1
ATOM 2590 O O . ALA A 1 354 ? 21.151 -13.913 -37.726 1.00 93.44 354 ALA A O 1
ATOM 2591 N N . GLY A 1 355 ? 19.711 -12.927 -36.294 1.00 94.44 355 GLY A N 1
ATOM 2592 C CA . GLY A 1 355 ? 20.208 -11.563 -36.463 1.00 94.44 355 GLY A CA 1
ATOM 2593 C C . GLY A 1 355 ? 20.722 -10.918 -35.175 1.00 94.44 355 GLY A C 1
ATOM 2594 O O . GLY A 1 355 ? 20.395 -11.319 -34.073 1.00 94.44 355 GLY A O 1
ATOM 2595 N N . SER A 1 356 ? 21.546 -9.884 -35.323 1.00 98.19 356 SER A N 1
ATOM 2596 C CA . SER A 1 356 ? 21.834 -8.892 -34.279 1.00 98.19 356 SER A CA 1
ATOM 2597 C C . SER A 1 356 ? 22.085 -7.523 -34.918 1.00 98.19 356 SER A C 1
ATOM 2599 O O . SER A 1 356 ? 22.250 -7.405 -36.138 1.00 98.19 356 SER A O 1
ATOM 2601 N N . ALA A 1 357 ? 22.147 -6.461 -34.116 1.00 97.62 357 ALA A N 1
ATOM 2602 C CA . ALA A 1 357 ? 22.712 -5.191 -34.557 1.00 97.62 357 ALA A CA 1
ATOM 2603 C C . ALA A 1 357 ? 24.217 -5.154 -34.306 1.00 97.62 357 ALA A C 1
ATOM 2605 O O . ALA A 1 357 ? 24.662 -5.346 -33.181 1.00 97.62 357 ALA A O 1
ATOM 2606 N N . LEU A 1 358 ? 24.996 -4.807 -35.326 1.00 96.62 358 LEU A N 1
ATOM 2607 C CA . LEU A 1 358 ? 26.426 -4.546 -35.226 1.00 96.62 358 LEU A CA 1
ATOM 2608 C C . LEU A 1 358 ? 26.696 -3.046 -35.296 1.00 96.62 358 LEU A C 1
ATOM 2610 O O . LEU A 1 358 ? 26.429 -2.385 -36.302 1.00 96.62 358 LEU A O 1
ATOM 2614 N N . LYS A 1 359 ? 27.307 -2.521 -34.238 1.00 94.88 359 LYS A N 1
ATOM 2615 C CA . LYS A 1 359 ? 27.970 -1.222 -34.241 1.00 94.88 359 LYS A CA 1
ATOM 2616 C C . LYS A 1 359 ? 29.417 -1.451 -34.670 1.00 94.88 359 LYS A C 1
ATOM 2618 O O . LYS A 1 359 ? 30.144 -2.058 -33.901 1.00 94.88 359 LYS A O 1
ATOM 2623 N N . SER A 1 360 ? 29.816 -1.020 -35.873 1.00 91.50 360 SER A N 1
ATOM 2624 C CA . SER A 1 360 ? 31.088 -1.442 -36.511 1.00 91.50 360 SER A CA 1
ATOM 2625 C C . SER A 1 360 ? 32.179 -0.372 -36.633 1.00 91.50 360 SER A C 1
ATOM 2627 O O . SER A 1 360 ? 33.346 -0.695 -36.855 1.00 91.50 360 SER A O 1
ATOM 2629 N N . ALA A 1 361 ? 31.838 0.916 -36.526 1.00 88.38 361 ALA A N 1
ATOM 2630 C CA . ALA A 1 361 ? 32.802 2.003 -36.701 1.00 88.38 361 ALA A CA 1
ATOM 2631 C C . ALA A 1 361 ? 32.461 3.249 -35.874 1.00 88.38 361 ALA A C 1
ATOM 2633 O O . ALA A 1 361 ? 31.317 3.418 -35.447 1.00 88.38 361 ALA A O 1
ATOM 2634 N N . ALA A 1 362 ? 33.465 4.128 -35.730 1.00 91.31 362 ALA A N 1
ATOM 2635 C CA . ALA A 1 362 ? 33.454 5.420 -35.030 1.00 91.31 362 ALA A CA 1
ATOM 2636 C C . ALA A 1 362 ? 33.125 5.342 -33.529 1.00 91.31 362 ALA A C 1
ATOM 2638 O O . ALA A 1 362 ? 32.112 4.787 -33.127 1.00 91.31 362 ALA A O 1
ATOM 2639 N N . ASP A 1 363 ? 33.960 5.943 -32.686 1.00 92.00 363 ASP A N 1
ATOM 2640 C CA . ASP A 1 363 ? 33.758 5.897 -31.234 1.00 92.00 363 ASP A CA 1
ATOM 2641 C C . ASP A 1 363 ? 32.590 6.815 -30.798 1.00 92.00 363 ASP A C 1
ATOM 2643 O O . ASP A 1 363 ? 31.954 7.485 -31.619 1.00 92.00 363 ASP A O 1
ATOM 2647 N N . ASP A 1 364 ? 32.290 6.852 -29.499 1.00 91.81 364 ASP A N 1
ATOM 2648 C CA . ASP A 1 364 ? 31.260 7.729 -28.927 1.00 91.81 364 ASP A CA 1
ATOM 2649 C C . ASP A 1 364 ? 31.398 9.195 -29.410 1.00 91.81 364 ASP A C 1
ATOM 2651 O O . ASP A 1 364 ? 32.524 9.688 -29.519 1.00 91.81 364 ASP A O 1
ATOM 2655 N N . PRO A 1 365 ? 30.303 9.929 -29.693 1.00 93.25 365 PRO A N 1
ATOM 2656 C CA . PRO A 1 365 ? 28.887 9.574 -29.540 1.00 93.25 365 PRO A CA 1
ATOM 2657 C C . PRO A 1 365 ? 28.227 9.156 -30.865 1.00 93.25 365 PRO A C 1
ATOM 2659 O O . PRO A 1 365 ? 27.072 9.486 -31.128 1.00 93.25 365 PRO A O 1
ATOM 2662 N N . ASN A 1 366 ? 28.976 8.502 -31.753 1.00 94.25 366 ASN A N 1
ATOM 2663 C CA . ASN A 1 366 ? 28.464 8.044 -33.043 1.00 94.25 366 ASN A CA 1
ATOM 2664 C C . ASN A 1 366 ? 27.714 6.717 -32.870 1.00 94.25 366 ASN A C 1
ATOM 2666 O O . ASN A 1 366 ? 28.177 5.841 -32.142 1.00 94.25 366 ASN A O 1
ATOM 2670 N N . GLY A 1 367 ? 26.585 6.543 -33.555 1.00 95.12 367 GLY A N 1
ATOM 2671 C CA . GLY A 1 367 ? 25.746 5.360 -33.366 1.00 95.12 367 GLY A CA 1
ATOM 2672 C C . GLY A 1 367 ? 24.467 5.364 -34.187 1.00 95.12 367 GLY A C 1
ATOM 2673 O O . GLY A 1 367 ? 24.423 5.933 -35.278 1.00 95.12 367 GLY A O 1
ATOM 2674 N N . GLY A 1 368 ? 23.423 4.746 -33.649 1.00 96.88 368 GLY A N 1
ATOM 2675 C CA . GLY A 1 368 ? 22.084 4.784 -34.224 1.00 96.88 368 GLY A CA 1
ATOM 2676 C C . GLY A 1 368 ? 21.010 4.858 -33.147 1.00 96.88 368 GLY A C 1
ATOM 2677 O O . GLY A 1 368 ? 21.258 4.493 -32.000 1.00 96.88 368 GLY A O 1
ATOM 2678 N N . TYR A 1 369 ? 19.823 5.337 -33.510 1.00 98.06 369 TYR A N 1
ATOM 2679 C CA . TYR A 1 369 ? 18.654 5.340 -32.632 1.00 98.06 369 TYR A CA 1
ATOM 2680 C C . TYR A 1 369 ? 17.422 4.767 -33.312 1.00 98.06 369 TYR A C 1
ATOM 2682 O O . TYR A 1 369 ? 17.305 4.810 -34.537 1.00 98.06 369 TYR A O 1
ATOM 2690 N N . LYS A 1 370 ? 16.477 4.315 -32.494 1.00 98.00 370 LYS A N 1
ATOM 2691 C CA . LYS A 1 370 ? 15.136 3.911 -32.908 1.00 98.00 370 LYS A CA 1
ATOM 2692 C C . LYS A 1 370 ? 14.107 4.544 -31.980 1.00 98.00 370 LYS A C 1
ATOM 2694 O O . LYS A 1 370 ? 14.339 4.652 -30.775 1.00 98.00 370 LYS A O 1
ATOM 2699 N N . LEU A 1 371 ? 13.001 5.011 -32.555 1.00 97.75 371 LEU A N 1
ATOM 2700 C CA . LEU A 1 371 ? 11.905 5.599 -31.786 1.00 97.75 371 LEU A CA 1
ATOM 2701 C C . LEU A 1 371 ? 11.193 4.518 -30.970 1.00 97.75 371 LEU A C 1
ATOM 2703 O O . LEU A 1 371 ? 10.974 3.408 -31.458 1.00 97.75 371 LEU A O 1
ATOM 2707 N N . LEU A 1 372 ? 10.823 4.866 -29.742 1.00 95.00 372 LEU A N 1
ATOM 2708 C CA . LEU A 1 372 ? 9.943 4.054 -28.910 1.00 95.00 372 LEU A CA 1
ATOM 2709 C C . LEU A 1 372 ? 8.510 4.136 -29.455 1.00 95.00 372 LEU A C 1
ATOM 2711 O O . LEU A 1 372 ? 8.109 5.156 -30.018 1.00 95.00 372 LEU A O 1
ATOM 2715 N N . SER A 1 373 ? 7.717 3.083 -29.258 1.00 88.62 373 SER A N 1
ATOM 2716 C CA . SER A 1 373 ? 6.286 3.097 -29.614 1.00 88.62 373 SER A CA 1
ATOM 2717 C C . SER A 1 373 ? 5.474 4.087 -28.767 1.00 88.62 373 SER A C 1
ATOM 2719 O O . SER A 1 373 ? 4.446 4.584 -29.221 1.00 88.62 373 SER A O 1
ATOM 2721 N N . SER A 1 374 ? 5.967 4.418 -27.569 1.00 85.81 374 SER A N 1
ATOM 2722 C CA . SER A 1 374 ? 5.493 5.510 -26.719 1.00 85.81 374 SER A CA 1
ATOM 2723 C C . SER A 1 374 ? 6.670 6.120 -25.944 1.00 85.81 374 SER A C 1
ATOM 2725 O O . SER A 1 374 ? 7.545 5.365 -25.510 1.00 85.81 374 SER A O 1
ATOM 2727 N N . PRO A 1 375 ? 6.710 7.451 -25.728 1.00 86.31 375 PRO A N 1
ATOM 2728 C CA . PRO A 1 375 ? 7.722 8.075 -24.881 1.00 86.31 375 PRO A CA 1
ATOM 2729 C C . PRO A 1 375 ? 7.678 7.578 -23.428 1.00 86.31 375 PRO A C 1
ATOM 2731 O O . PRO A 1 375 ? 6.617 7.208 -22.924 1.00 86.31 375 PRO A O 1
ATOM 2734 N N . VAL A 1 376 ? 8.823 7.644 -22.745 1.00 84.88 376 VAL A N 1
ATOM 2735 C CA . VAL A 1 376 ? 9.003 7.306 -21.319 1.00 84.88 376 VAL A CA 1
ATOM 2736 C C . VAL A 1 376 ? 9.715 8.446 -20.596 1.00 84.88 376 VAL A C 1
ATOM 2738 O O . VAL A 1 376 ? 10.580 9.081 -21.178 1.00 84.88 376 VAL A O 1
ATOM 2741 N N . SER A 1 377 ? 9.419 8.721 -19.327 1.00 82.69 377 SER A N 1
ATOM 2742 C CA . SER A 1 377 ? 10.106 9.802 -18.580 1.00 82.69 377 SER A CA 1
ATOM 2743 C C . SER A 1 377 ? 11.009 9.257 -17.477 1.00 82.69 377 SER A C 1
ATOM 2745 O O . SER A 1 377 ? 12.194 9.578 -17.377 1.00 82.69 377 SER A O 1
ATOM 2747 N N . ARG A 1 378 ? 10.429 8.402 -16.641 1.00 77.62 378 ARG A N 1
ATOM 2748 C CA . ARG A 1 378 ? 11.042 7.656 -15.540 1.00 77.62 378 ARG A CA 1
ATOM 2749 C C . ARG A 1 378 ? 10.368 6.292 -15.484 1.00 77.62 378 ARG A C 1
ATOM 2751 O O . ARG A 1 378 ? 9.391 6.089 -16.196 1.00 77.62 378 ARG A O 1
ATOM 2758 N N . ASN A 1 379 ? 10.867 5.408 -14.625 1.00 76.88 379 ASN A N 1
ATOM 2759 C CA . ASN A 1 379 ? 10.271 4.095 -14.381 1.00 76.88 379 ASN A CA 1
ATOM 2760 C C . ASN A 1 379 ? 10.333 3.210 -15.626 1.00 76.88 379 ASN A C 1
ATOM 2762 O O . ASN A 1 379 ? 9.345 2.646 -16.077 1.00 76.88 379 ASN A O 1
ATOM 2766 N N . TYR A 1 380 ? 11.519 3.123 -16.215 1.00 86.62 380 TYR A N 1
ATOM 2767 C CA . TYR A 1 380 ? 11.733 2.244 -17.352 1.00 86.62 380 TYR A CA 1
ATOM 2768 C C . TYR A 1 380 ? 12.876 1.277 -17.089 1.00 86.62 380 TYR A C 1
ATOM 2770 O O . TYR A 1 380 ? 13.818 1.569 -16.342 1.00 86.62 380 TYR A O 1
ATOM 2778 N N . GLU A 1 381 ? 12.772 0.116 -17.726 1.00 89.12 381 GLU A N 1
ATOM 2779 C CA . GLU A 1 381 ? 13.823 -0.882 -17.837 1.00 89.12 381 GLU A CA 1
ATOM 2780 C C . GLU A 1 381 ? 14.325 -0.855 -19.269 1.00 89.12 381 GLU A C 1
ATOM 2782 O O . GLU A 1 381 ? 13.533 -0.920 -20.205 1.00 89.12 381 GLU A O 1
ATOM 2787 N N . LEU A 1 382 ? 15.636 -0.758 -19.422 1.00 95.75 382 LEU A N 1
ATOM 2788 C CA . LEU A 1 382 ? 16.355 -1.002 -20.655 1.00 95.75 382 LEU A CA 1
ATOM 2789 C C . LEU A 1 382 ? 17.118 -2.315 -20.471 1.00 95.75 382 LEU A C 1
ATOM 2791 O O . LEU A 1 382 ? 18.054 -2.381 -19.675 1.00 95.75 382 LEU A O 1
ATOM 2795 N N . GLU A 1 383 ? 16.722 -3.347 -21.202 1.00 94.12 383 GLU A N 1
ATOM 2796 C CA . GLU A 1 383 ? 17.400 -4.640 -21.253 1.00 94.12 383 GLU A CA 1
ATOM 2797 C C . GLU A 1 383 ? 18.060 -4.805 -22.622 1.00 94.12 383 GLU A C 1
ATOM 2799 O O . GLU A 1 383 ? 17.465 -4.485 -23.650 1.00 94.12 383 GLU A O 1
ATOM 2804 N N . ALA A 1 384 ? 19.303 -5.276 -22.639 1.00 96.50 384 ALA A N 1
ATOM 2805 C CA . ALA A 1 384 ? 20.010 -5.588 -23.871 1.00 96.50 384 ALA A CA 1
ATOM 2806 C C . ALA A 1 384 ? 20.996 -6.734 -23.660 1.00 96.50 384 ALA A C 1
ATOM 2808 O O . ALA A 1 384 ? 21.701 -6.786 -22.645 1.00 96.50 38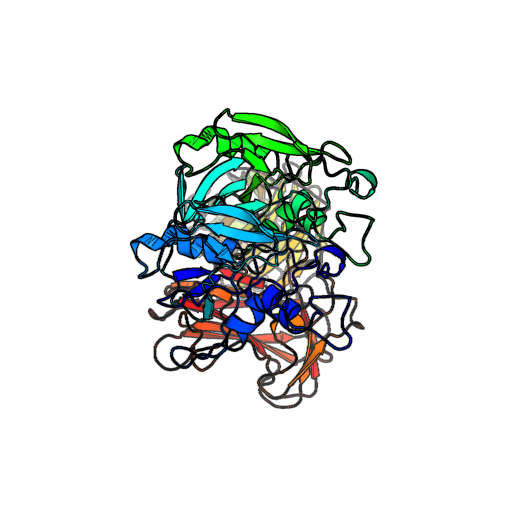4 ALA A O 1
ATOM 2809 N N . TRP A 1 385 ? 21.106 -7.605 -24.655 1.00 98.06 385 TRP A N 1
ATOM 2810 C CA . TRP A 1 385 ? 22.223 -8.528 -24.771 1.00 98.06 385 TRP A CA 1
ATOM 2811 C C . TRP A 1 385 ? 23.330 -7.870 -25.571 1.00 98.06 385 TRP A C 1
ATOM 2813 O O . TRP A 1 385 ? 23.090 -7.285 -26.621 1.00 98.06 385 TRP A O 1
ATOM 2823 N N . VAL A 1 386 ? 24.553 -7.933 -25.054 1.00 97.50 386 VAL A N 1
ATOM 2824 C CA . VAL A 1 386 ? 25.716 -7.283 -25.654 1.00 97.50 386 VAL A CA 1
ATOM 2825 C C . VAL A 1 386 ? 26.836 -8.298 -25.815 1.00 97.50 386 VAL A C 1
ATOM 2827 O O . VAL A 1 386 ? 27.093 -9.111 -24.924 1.00 97.50 386 VAL A O 1
ATOM 2830 N N . ARG A 1 387 ? 27.522 -8.243 -26.956 1.00 96.12 387 ARG A N 1
ATOM 2831 C CA . ARG A 1 387 ? 28.744 -9.004 -27.209 1.00 96.12 387 ARG A CA 1
ATOM 2832 C C . ARG A 1 387 ? 29.774 -8.121 -27.887 1.00 96.12 387 ARG A C 1
ATOM 2834 O O . ARG A 1 387 ? 29.558 -7.626 -28.986 1.00 96.12 387 ARG A O 1
ATOM 2841 N N . SER A 1 388 ? 30.942 -8.022 -27.277 1.00 92.69 388 SER A N 1
ATOM 2842 C CA . SER A 1 388 ? 32.015 -7.148 -27.750 1.00 92.69 388 SER A CA 1
ATOM 2843 C C . SER A 1 388 ? 33.299 -7.943 -27.907 1.00 92.69 388 SER A C 1
ATOM 2845 O O . SER A 1 388 ? 33.566 -8.851 -27.115 1.00 92.69 388 SER A O 1
ATOM 2847 N N . SER A 1 389 ? 34.115 -7.589 -28.899 1.00 88.12 389 SER A N 1
ATOM 2848 C CA . SER A 1 389 ? 35.384 -8.274 -29.143 1.00 88.12 389 SER A CA 1
ATOM 2849 C C . SER A 1 389 ? 36.324 -8.150 -27.938 1.00 88.12 389 SER A C 1
ATOM 2851 O O . SER A 1 389 ? 36.365 -7.115 -27.251 1.00 88.12 389 SER A O 1
ATOM 2853 N N . ASP A 1 390 ? 37.106 -9.194 -27.686 1.00 85.38 390 ASP A N 1
ATOM 2854 C CA . ASP A 1 390 ? 38.172 -9.201 -26.690 1.00 85.38 390 ASP A CA 1
ATOM 2855 C C . ASP A 1 390 ? 39.502 -9.658 -27.318 1.00 85.38 390 ASP A C 1
ATOM 2857 O O . ASP A 1 390 ? 39.595 -10.821 -27.725 1.00 85.38 390 ASP A O 1
ATOM 2861 N N . PRO A 1 391 ? 40.512 -8.767 -27.439 1.00 86.94 391 PRO A N 1
ATOM 2862 C CA . PRO A 1 391 ? 40.523 -7.363 -27.001 1.00 86.94 391 PRO A CA 1
ATOM 2863 C C . PRO A 1 391 ? 39.581 -6.457 -27.822 1.00 86.94 391 PRO A C 1
ATOM 2865 O O . PRO A 1 391 ? 39.202 -6.770 -28.952 1.00 86.94 391 PRO A O 1
ATOM 2868 N N . ARG A 1 392 ? 39.186 -5.309 -27.251 1.00 88.06 392 ARG A N 1
ATOM 2869 C CA . ARG A 1 392 ? 38.339 -4.315 -27.942 1.00 88.06 392 ARG A CA 1
ATOM 2870 C C . ARG A 1 392 ? 39.073 -3.721 -29.150 1.00 88.06 392 ARG A C 1
ATOM 2872 O O . ARG A 1 392 ? 40.215 -3.290 -29.018 1.00 88.06 392 ARG A O 1
ATOM 2879 N N . VAL A 1 393 ? 38.390 -3.617 -30.292 1.00 82.75 393 VAL A N 1
ATOM 2880 C CA . VAL A 1 393 ? 38.925 -3.020 -31.541 1.00 82.75 393 VAL A CA 1
ATOM 2881 C C . VAL A 1 393 ? 38.902 -1.474 -31.520 1.00 82.75 393 VAL A C 1
ATOM 2883 O O . VAL A 1 393 ? 39.525 -0.804 -32.345 1.00 82.75 393 VAL A O 1
ATOM 2886 N N . GLY A 1 394 ? 38.221 -0.872 -30.542 1.00 82.06 394 GLY A N 1
ATOM 2887 C CA . GLY A 1 394 ? 38.175 0.573 -30.309 1.00 82.06 394 GLY A CA 1
ATOM 2888 C C . GLY A 1 394 ? 36.990 0.969 -29.428 1.00 82.06 394 GLY A C 1
ATOM 2889 O O . GLY A 1 394 ? 36.093 0.158 -29.190 1.00 82.06 394 GLY A O 1
ATOM 2890 N N . GLY A 1 395 ? 36.983 2.216 -28.951 1.00 82.31 395 GLY A N 1
ATOM 2891 C CA . GLY A 1 3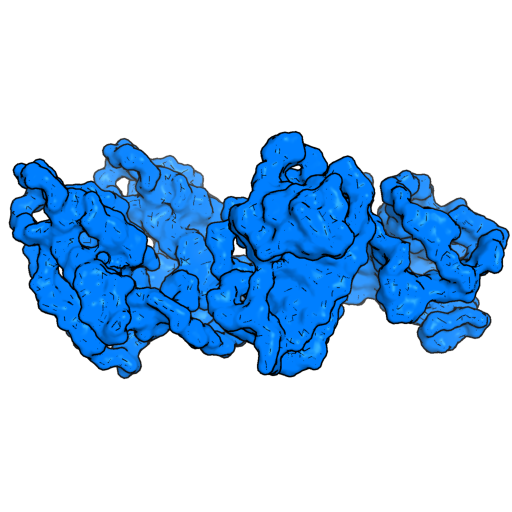95 ? 35.979 2.720 -28.012 1.00 82.31 395 GLY A CA 1
ATOM 2892 C C . GLY A 1 395 ? 36.132 2.141 -26.597 1.00 82.31 395 GLY A C 1
ATOM 2893 O O . GLY A 1 395 ? 36.332 0.945 -26.401 1.00 82.31 395 GLY A O 1
ATOM 2894 N N . GLY A 1 396 ? 36.045 3.001 -25.578 1.00 87.50 396 GLY A N 1
ATOM 2895 C CA . GLY A 1 396 ? 36.299 2.601 -24.185 1.00 87.50 396 GLY A CA 1
ATOM 2896 C C . GLY A 1 396 ? 35.186 1.783 -23.517 1.00 87.50 396 GLY A C 1
ATOM 2897 O O . GLY A 1 396 ? 35.432 1.172 -22.481 1.00 87.50 396 GLY A O 1
ATOM 2898 N N . ALA A 1 397 ? 33.973 1.781 -24.077 1.00 93.44 397 ALA A N 1
ATOM 2899 C CA . ALA A 1 397 ? 32.804 1.122 -23.497 1.00 93.44 397 ALA A CA 1
ATOM 2900 C C . ALA A 1 397 ? 31.661 1.001 -24.504 1.00 93.44 397 ALA A C 1
ATOM 2902 O O . ALA A 1 397 ? 31.522 1.886 -25.352 1.00 93.44 397 ALA A O 1
ATOM 2903 N N . ASP A 1 398 ? 30.827 -0.021 -24.338 1.00 94.56 398 ASP A N 1
ATOM 2904 C CA . ASP A 1 398 ? 29.554 -0.194 -25.046 1.00 94.56 398 ASP A CA 1
ATOM 2905 C C . ASP A 1 398 ? 28.473 0.570 -24.287 1.00 94.56 398 ASP A C 1
ATOM 2907 O O . ASP A 1 398 ? 28.475 0.582 -23.049 1.00 94.56 398 ASP A O 1
ATOM 2911 N N . ARG A 1 399 ? 27.604 1.284 -25.005 1.00 95.81 399 ARG A N 1
ATOM 2912 C CA . ARG A 1 399 ? 26.692 2.241 -24.375 1.00 95.81 399 ARG A CA 1
ATOM 2913 C C . ARG A 1 399 ? 25.329 2.194 -25.038 1.00 95.81 399 ARG A C 1
ATOM 2915 O O . ARG A 1 399 ? 25.224 2.319 -26.254 1.00 95.81 399 ARG A O 1
ATOM 2922 N N . ILE A 1 400 ? 24.280 2.052 -24.242 1.00 97.94 400 ILE A N 1
ATOM 2923 C CA . ILE A 1 400 ? 22.904 2.128 -24.734 1.00 97.94 400 ILE A CA 1
ATOM 2924 C C . ILE A 1 400 ? 22.134 3.055 -23.809 1.00 97.94 400 ILE A C 1
ATOM 2926 O O . ILE A 1 400 ? 22.227 2.927 -22.587 1.00 97.94 400 ILE A O 1
ATOM 2930 N N . THR A 1 401 ? 21.422 4.016 -24.392 1.00 97.69 401 THR A N 1
ATOM 2931 C CA . THR A 1 401 ? 20.710 5.061 -23.652 1.00 97.69 401 THR A CA 1
ATOM 2932 C C . THR A 1 401 ? 19.268 5.189 -24.109 1.00 97.69 401 THR A C 1
ATOM 2934 O O . THR A 1 401 ? 18.946 4.964 -25.271 1.00 97.69 401 THR A O 1
ATOM 2937 N N . ILE A 1 402 ? 18.406 5.607 -23.192 1.00 97.94 402 ILE A N 1
ATOM 2938 C CA . ILE A 1 402 ? 17.084 6.151 -23.483 1.00 97.94 402 ILE A CA 1
ATOM 2939 C C . ILE A 1 402 ? 17.218 7.673 -23.490 1.00 97.94 402 ILE A C 1
ATOM 2941 O O . ILE A 1 402 ? 17.810 8.254 -22.576 1.00 97.94 402 ILE A O 1
ATOM 2945 N N . SER A 1 403 ? 16.776 8.329 -24.560 1.00 97.19 403 SER A N 1
ATOM 2946 C CA . SER A 1 403 ? 17.036 9.755 -24.780 1.00 97.19 403 SER A CA 1
ATOM 2947 C C . SER A 1 403 ? 15.867 10.479 -25.444 1.00 97.19 403 SER A C 1
ATOM 2949 O O . SER A 1 403 ? 14.966 9.855 -25.996 1.00 97.19 403 SER A O 1
ATOM 2951 N N . ASP A 1 404 ? 15.860 11.804 -25.353 1.00 97.38 404 ASP A N 1
ATOM 2952 C CA . ASP A 1 404 ? 14.936 12.680 -26.070 1.00 97.38 404 ASP A CA 1
ATOM 2953 C C . ASP A 1 404 ? 15.451 13.005 -27.486 1.00 97.38 404 ASP A C 1
ATOM 2955 O O . ASP A 1 404 ? 16.536 12.581 -27.908 1.00 97.38 404 ASP A O 1
ATOM 2959 N N . ALA A 1 405 ? 14.693 13.828 -28.216 1.00 96.31 405 ALA A N 1
ATOM 2960 C CA . ALA A 1 405 ? 15.056 14.274 -29.558 1.00 96.31 405 ALA A CA 1
ATOM 2961 C C . ALA A 1 405 ? 16.364 15.062 -29.661 1.00 96.31 405 ALA A C 1
ATOM 2963 O O . ALA A 1 405 ? 16.991 15.076 -30.723 1.00 96.31 405 ALA A O 1
ATOM 2964 N N . ASN A 1 406 ? 16.803 15.667 -28.564 1.00 96.75 406 ASN A N 1
ATOM 2965 C CA . ASN A 1 406 ? 18.041 16.424 -28.494 1.00 96.75 406 ASN A CA 1
ATOM 2966 C C . ASN A 1 406 ? 19.232 15.546 -28.075 1.00 96.75 406 ASN A C 1
ATOM 2968 O O . ASN A 1 406 ? 20.361 16.030 -28.055 1.00 96.75 406 ASN A O 1
ATOM 2972 N N . GLY A 1 407 ? 19.013 14.263 -27.768 1.00 95.81 407 GLY A N 1
ATOM 2973 C CA . GLY A 1 407 ? 20.043 13.368 -27.248 1.00 95.81 407 GLY A CA 1
ATOM 2974 C C . GLY A 1 407 ? 20.332 13.574 -25.765 1.00 95.81 407 GLY A C 1
ATOM 2975 O O . GLY A 1 407 ? 21.444 13.283 -25.321 1.00 95.81 407 GLY A O 1
ATOM 2976 N N . ASN A 1 408 ? 19.375 14.113 -25.009 1.00 97.88 408 ASN A N 1
ATOM 2977 C CA . ASN A 1 408 ? 19.443 14.169 -23.557 1.00 97.88 408 ASN A CA 1
ATOM 2978 C C . ASN A 1 408 ? 18.833 12.907 -22.953 1.00 97.88 408 ASN A C 1
ATOM 2980 O O . ASN A 1 408 ? 17.763 12.484 -23.386 1.00 97.88 408 ASN A O 1
ATOM 2984 N N . GLY A 1 409 ? 19.460 12.320 -21.938 1.00 97.06 409 GLY A N 1
ATOM 2985 C CA . GLY A 1 409 ? 18.892 11.154 -21.266 1.00 97.06 409 GLY A CA 1
ATOM 2986 C C . GLY A 1 409 ? 19.897 10.346 -20.468 1.00 97.06 409 GLY A C 1
ATOM 2987 O O . GLY A 1 409 ? 20.918 10.875 -20.029 1.00 97.06 409 GLY A O 1
ATOM 2988 N N . TYR A 1 41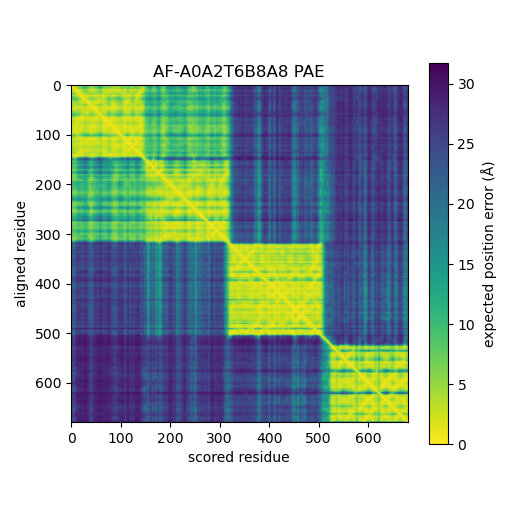0 ? 19.587 9.066 -20.275 1.00 97.69 410 TYR A N 1
ATOM 2989 C CA . TYR A 1 410 ? 20.340 8.179 -19.394 1.00 97.69 410 TYR A CA 1
ATOM 2990 C C . TYR A 1 410 ? 20.509 6.794 -19.995 1.00 97.69 410 TYR A C 1
ATOM 2992 O O . TYR A 1 410 ? 19.707 6.343 -20.810 1.00 97.69 410 TYR A O 1
ATOM 3000 N N . GLY A 1 411 ? 21.537 6.093 -19.549 1.00 96.62 411 GLY A N 1
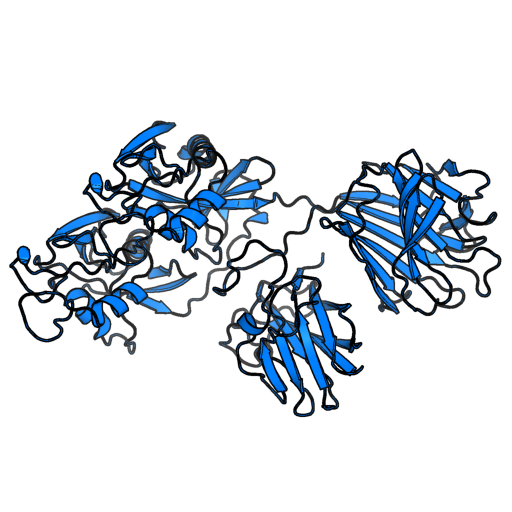ATOM 3001 C CA . GLY A 1 411 ? 21.715 4.686 -19.842 1.00 96.62 411 GLY A CA 1
ATOM 3002 C C . GLY A 1 411 ? 22.914 4.119 -19.119 1.00 96.62 411 GLY A C 1
ATOM 3003 O O . GLY A 1 411 ? 23.390 4.675 -18.127 1.00 96.62 411 GLY A O 1
ATOM 3004 N N . PHE A 1 412 ? 23.430 3.021 -19.648 1.00 97.00 412 PHE A N 1
ATOM 3005 C CA . PHE A 1 412 ? 24.616 2.386 -19.105 1.00 97.00 412 PHE A CA 1
ATOM 3006 C C . PHE A 1 412 ? 25.843 2.645 -19.979 1.00 97.00 412 PHE A C 1
ATOM 3008 O O . PHE A 1 412 ? 25.768 2.755 -21.203 1.00 97.00 412 PHE A O 1
ATOM 3015 N N . ASN A 1 413 ? 26.999 2.678 -19.326 1.00 96.44 413 ASN A N 1
ATOM 3016 C CA . ASN A 1 413 ? 28.316 2.587 -19.934 1.00 96.44 413 ASN A CA 1
ATOM 3017 C C . ASN A 1 413 ? 28.984 1.321 -19.407 1.00 96.44 413 ASN A C 1
ATOM 3019 O O . ASN A 1 413 ? 29.140 1.189 -18.197 1.00 96.44 413 ASN A O 1
ATOM 3023 N N . VAL A 1 414 ? 29.361 0.398 -20.290 1.00 95.56 414 VAL A N 1
ATOM 3024 C CA . VAL A 1 414 ? 29.935 -0.896 -19.909 1.00 95.56 414 VAL A CA 1
ATOM 3025 C C . VAL A 1 414 ? 31.279 -1.101 -20.624 1.00 95.56 414 VAL A C 1
ATOM 3027 O O . VAL A 1 414 ? 31.346 -1.372 -21.823 1.00 95.56 414 VAL A O 1
ATOM 3030 N N . GLY A 1 415 ? 32.375 -0.928 -19.883 1.00 94.12 415 GLY A N 1
ATOM 3031 C CA . GLY A 1 415 ? 33.760 -1.158 -20.310 1.00 94.12 415 GLY A CA 1
ATOM 3032 C C . GLY A 1 415 ? 34.260 -2.567 -19.973 1.00 94.12 415 GLY A C 1
ATOM 3033 O O . GLY A 1 415 ? 33.498 -3.412 -19.524 1.00 94.12 415 GLY A O 1
ATOM 3034 N N . SER A 1 416 ? 35.547 -2.858 -20.193 1.00 93.12 416 SER A N 1
ATOM 3035 C CA . SER A 1 416 ? 36.095 -4.206 -19.924 1.00 93.12 416 SER A CA 1
ATOM 3036 C C . SER A 1 416 ? 36.240 -4.536 -18.431 1.00 93.12 416 SER A C 1
ATOM 3038 O O . SER A 1 416 ? 36.154 -5.704 -18.061 1.00 93.12 416 SER A O 1
ATOM 3040 N N . THR A 1 417 ? 36.473 -3.519 -17.594 1.00 94.25 417 THR A N 1
ATOM 3041 C CA . THR A 1 417 ? 36.730 -3.663 -16.148 1.00 94.25 417 THR A CA 1
ATOM 3042 C C . THR A 1 417 ? 35.777 -2.850 -15.267 1.00 94.25 417 THR A C 1
ATOM 3044 O O . THR A 1 417 ? 35.820 -2.948 -14.040 1.00 94.25 417 THR A O 1
ATOM 3047 N N . SER A 1 418 ? 34.921 -2.018 -15.864 1.00 95.75 418 SER A N 1
ATOM 3048 C CA . SER A 1 418 ? 33.982 -1.165 -15.136 1.00 95.75 418 SER A CA 1
ATOM 3049 C C . SER A 1 418 ? 32.669 -0.959 -15.889 1.00 95.75 418 SER A C 1
ATOM 3051 O O . SER A 1 418 ? 32.619 -1.101 -17.112 1.00 95.75 418 SER A O 1
ATOM 3053 N N . HIS A 1 419 ? 31.610 -0.634 -15.152 1.00 96.69 419 HIS A N 1
ATOM 3054 C CA . HIS A 1 419 ? 30.360 -0.120 -15.697 1.00 96.69 419 HIS A CA 1
ATOM 3055 C C . HIS A 1 419 ? 29.855 1.067 -14.872 1.00 96.69 419 HIS A C 1
ATOM 3057 O O . HIS A 1 419 ? 30.165 1.182 -13.689 1.00 96.69 419 HIS A O 1
ATOM 3063 N N . ALA A 1 420 ? 29.097 1.972 -15.479 1.00 97.31 420 ALA A N 1
ATOM 3064 C CA . ALA A 1 420 ? 28.675 3.223 -14.855 1.00 97.31 420 ALA A CA 1
ATOM 3065 C C . ALA A 1 420 ? 27.353 3.749 -15.435 1.00 97.31 420 ALA A C 1
ATOM 3067 O O . ALA A 1 420 ? 26.918 3.299 -16.498 1.00 97.31 420 ALA A O 1
ATOM 3068 N N . LEU A 1 421 ? 26.753 4.729 -14.753 1.00 97.50 421 LEU A N 1
ATOM 3069 C CA . LEU A 1 421 ? 25.649 5.523 -15.286 1.00 97.50 421 LEU A CA 1
ATOM 3070 C C . LEU A 1 421 ? 26.194 6.477 -16.355 1.00 97.50 421 LEU A C 1
ATOM 3072 O O . LEU A 1 421 ? 27.164 7.202 -16.115 1.00 97.50 421 LEU A O 1
ATOM 3076 N N . ASP A 1 422 ? 25.573 6.474 -17.531 1.00 97.38 422 ASP A N 1
ATOM 3077 C CA . ASP A 1 422 ? 25.868 7.403 -18.621 1.00 97.38 422 ASP A CA 1
ATOM 3078 C C . ASP A 1 422 ? 24.776 8.474 -18.679 1.00 97.38 422 ASP A C 1
ATOM 3080 O O . ASP A 1 422 ? 23.656 8.201 -19.114 1.00 97.38 422 ASP A O 1
ATOM 3084 N N . VAL A 1 423 ? 25.096 9.684 -18.217 1.00 97.88 423 VAL A N 1
ATOM 3085 C CA . VAL A 1 423 ? 24.217 10.855 -18.305 1.00 97.88 423 VAL A CA 1
ATOM 3086 C C . VAL A 1 423 ? 24.543 11.603 -19.593 1.00 97.88 423 VAL A C 1
ATOM 3088 O O . VAL A 1 423 ? 25.690 11.995 -19.821 1.00 97.88 423 VAL A O 1
ATOM 3091 N N . ARG A 1 424 ? 23.544 11.815 -20.451 1.00 96.31 424 ARG A N 1
ATOM 3092 C CA . ARG A 1 424 ? 23.721 12.429 -21.770 1.00 96.31 424 ARG A CA 1
ATOM 3093 C C . ARG A 1 424 ? 23.101 13.808 -21.837 1.00 96.31 424 ARG A C 1
ATOM 3095 O O . ARG A 1 424 ? 21.926 13.945 -21.537 1.00 96.31 424 ARG A O 1
ATOM 3102 N N . THR A 1 425 ? 23.860 14.789 -22.323 1.00 97.62 425 THR A N 1
ATOM 3103 C CA . THR A 1 425 ? 23.362 16.125 -22.687 1.00 97.62 425 THR A CA 1
ATOM 3104 C C . THR A 1 425 ? 23.778 16.420 -24.123 1.00 97.62 425 THR A C 1
ATOM 3106 O O . THR A 1 425 ? 24.970 16.516 -24.412 1.00 97.62 425 THR A O 1
ATOM 3109 N N . GLY A 1 426 ? 22.835 16.523 -25.061 1.00 95.88 426 GLY A N 1
ATOM 3110 C CA . GLY A 1 426 ? 23.177 16.730 -26.475 1.00 95.88 426 GLY A CA 1
ATOM 3111 C C . GLY A 1 426 ? 23.998 15.585 -27.095 1.00 95.88 426 GLY A C 1
ATOM 3112 O O . GLY A 1 426 ? 24.895 15.831 -27.909 1.00 95.88 426 GLY A O 1
ATOM 3113 N N . TYR A 1 427 ? 23.767 14.342 -26.656 1.00 94.75 427 TYR A N 1
ATOM 3114 C CA . TYR A 1 427 ? 24.604 13.152 -26.879 1.00 94.75 427 TYR A CA 1
ATOM 3115 C C . TYR A 1 427 ? 26.009 13.194 -26.253 1.00 94.75 427 TYR A C 1
ATOM 3117 O O . TYR A 1 427 ? 26.730 12.201 -26.340 1.00 94.75 427 TYR A O 1
ATOM 3125 N N . ALA A 1 428 ? 26.433 14.281 -25.605 1.00 95.31 428 ALA A N 1
ATOM 3126 C CA . ALA A 1 428 ? 27.694 14.304 -24.867 1.00 95.31 428 ALA A CA 1
ATOM 3127 C C . ALA A 1 428 ? 27.550 13.529 -23.551 1.00 95.31 428 ALA A C 1
ATOM 3129 O O . ALA A 1 428 ? 26.570 13.711 -22.834 1.00 95.31 428 ALA A O 1
ATOM 3130 N N . SER A 1 429 ? 28.516 12.661 -23.251 1.00 95.12 429 SER A N 1
ATOM 3131 C CA . SER A 1 429 ? 28.487 11.787 -22.075 1.00 95.12 429 SER A CA 1
ATOM 3132 C C . SER A 1 429 ? 29.126 12.422 -20.844 1.00 95.12 429 SER A C 1
ATOM 3134 O O . SER A 1 429 ? 30.219 12.981 -20.926 1.00 95.12 429 SER A O 1
ATOM 3136 N N . THR A 1 430 ? 28.476 12.239 -19.698 1.00 96.88 430 THR A N 1
ATOM 3137 C CA . THR A 1 430 ? 29.028 12.416 -18.353 1.00 96.88 430 THR A CA 1
ATOM 3138 C C . THR A 1 430 ? 28.872 11.100 -17.595 1.00 96.88 430 THR A C 1
ATOM 3140 O O . THR A 1 430 ? 27.768 10.577 -17.472 1.00 96.88 430 THR A O 1
ATOM 3143 N N . ILE A 1 431 ? 29.982 10.544 -17.105 1.00 95.12 431 ILE A N 1
ATOM 3144 C CA . ILE A 1 431 ? 29.996 9.246 -16.418 1.00 95.12 431 ILE A CA 1
ATOM 3145 C C . ILE A 1 431 ? 29.872 9.441 -14.910 1.00 95.12 431 ILE A C 1
ATOM 3147 O O . ILE A 1 431 ? 30.659 10.185 -14.324 1.00 95.12 431 ILE A O 1
ATOM 3151 N N . VAL A 1 432 ? 28.919 8.745 -14.285 1.00 93.62 432 VAL A N 1
ATOM 3152 C CA . VAL A 1 432 ? 28.590 8.887 -12.859 1.00 93.62 432 VAL A CA 1
ATOM 3153 C C . VAL A 1 432 ? 28.623 7.526 -12.148 1.00 93.62 432 VAL A C 1
ATOM 3155 O O . VAL A 1 432 ? 28.099 6.535 -12.654 1.00 93.62 432 VAL A O 1
ATOM 3158 N N . GLY A 1 433 ? 29.247 7.484 -10.963 1.00 80.62 433 GLY A N 1
ATOM 3159 C CA . GLY A 1 433 ? 29.148 6.372 -10.001 1.00 80.62 433 GLY A CA 1
ATOM 3160 C C . GLY A 1 433 ? 29.595 4.996 -10.510 1.00 80.62 433 GLY A C 1
ATOM 3161 O O . GLY A 1 433 ? 28.814 4.060 -10.473 1.00 80.62 433 GLY A O 1
ATOM 3162 N N . GLY A 1 434 ? 30.822 4.851 -11.019 1.00 88.81 434 GLY A N 1
ATOM 3163 C CA . GLY A 1 434 ? 31.283 3.585 -11.608 1.00 88.81 434 GLY A CA 1
ATOM 3164 C C . GLY A 1 434 ? 31.466 2.424 -10.618 1.00 88.81 434 GLY A C 1
ATOM 3165 O O . GLY A 1 434 ? 31.909 2.617 -9.489 1.00 88.81 434 GLY A O 1
ATOM 3166 N N . ALA A 1 435 ? 31.211 1.206 -11.096 1.00 91.62 435 ALA A N 1
ATOM 3167 C CA . ALA A 1 435 ? 31.448 -0.061 -10.411 1.00 91.62 435 ALA A CA 1
ATOM 3168 C C . ALA A 1 435 ? 32.412 -0.949 -11.203 1.00 91.62 435 ALA A C 1
ATOM 3170 O O . ALA A 1 435 ? 32.469 -0.887 -12.433 1.00 91.62 435 ALA A O 1
ATOM 3171 N N . THR A 1 436 ? 33.180 -1.776 -10.499 1.00 94.69 436 THR A N 1
ATOM 3172 C CA . THR A 1 436 ? 34.101 -2.746 -11.101 1.00 94.69 436 THR A CA 1
ATOM 3173 C C . THR A 1 436 ? 33.367 -4.020 -11.495 1.00 94.69 436 THR A C 1
ATOM 3175 O O . THR A 1 436 ? 32.575 -4.536 -10.714 1.00 94.69 436 THR A O 1
ATOM 3178 N N . TRP A 1 437 ? 33.688 -4.572 -12.659 1.00 94.12 437 TRP A N 1
ATOM 3179 C CA . TRP A 1 437 ? 33.240 -5.901 -13.084 1.00 94.12 437 TRP A CA 1
ATOM 3180 C C . TRP A 1 437 ? 34.284 -6.507 -14.030 1.00 94.12 437 TRP A C 1
ATOM 3182 O O . TRP A 1 437 ? 35.287 -5.868 -14.337 1.00 94.12 437 TRP A O 1
ATOM 3192 N N . SER A 1 438 ? 34.084 -7.739 -14.490 1.00 93.19 438 SER A N 1
ATOM 3193 C CA . SER A 1 438 ? 34.941 -8.355 -15.509 1.00 93.19 438 SER A CA 1
ATOM 3194 C C . SER A 1 438 ? 34.094 -8.799 -16.686 1.00 93.19 438 SER A C 1
ATOM 3196 O O . SER A 1 438 ? 33.205 -9.635 -16.533 1.00 93.19 438 SER A O 1
ATOM 3198 N N . ARG A 1 439 ? 34.371 -8.234 -17.864 1.00 94.19 439 ARG A N 1
ATOM 3199 C CA . ARG A 1 439 ? 33.641 -8.575 -19.083 1.00 94.19 439 ARG A CA 1
ATOM 3200 C C . ARG A 1 439 ? 33.938 -10.019 -19.517 1.00 94.19 439 ARG A C 1
ATOM 3202 O O . ARG A 1 439 ? 35.113 -10.353 -19.679 1.00 94.19 439 ARG A O 1
ATOM 3209 N N . PRO A 1 440 ? 32.913 -10.845 -19.797 1.00 91.88 440 PRO A N 1
ATOM 3210 C CA . PRO A 1 440 ? 33.105 -12.149 -20.426 1.00 91.88 440 PRO A CA 1
ATOM 3211 C C . PRO A 1 440 ? 33.825 -12.033 -21.779 1.00 91.88 440 PRO A C 1
ATOM 3213 O O . PRO A 1 440 ? 33.448 -11.226 -22.631 1.00 91.88 440 PRO A O 1
ATOM 3216 N N . SER A 1 441 ? 34.873 -12.833 -21.987 1.00 91.88 441 SER A N 1
ATOM 3217 C CA . SER A 1 441 ? 35.683 -12.768 -23.209 1.00 91.88 441 SER A CA 1
ATOM 3218 C C . SER A 1 441 ? 34.915 -13.329 -24.407 1.00 91.88 441 SER A C 1
ATOM 3220 O O . SER A 1 441 ? 34.526 -14.496 -24.400 1.00 91.88 441 SER A O 1
ATOM 3222 N N . ASN A 1 442 ? 34.701 -12.500 -25.437 1.00 92.06 442 ASN A N 1
ATOM 3223 C CA . ASN A 1 442 ? 34.042 -12.869 -26.699 1.00 92.06 442 ASN A CA 1
ATOM 3224 C C . ASN A 1 442 ? 32.688 -13.597 -26.534 1.00 92.06 442 ASN A C 1
ATOM 3226 O O . ASN A 1 442 ? 32.290 -14.381 -27.403 1.00 92.06 442 ASN A O 1
ATOM 3230 N N . ALA A 1 443 ? 31.976 -13.314 -25.443 1.00 95.12 443 ALA A N 1
ATOM 3231 C CA . ALA A 1 443 ? 30.722 -13.954 -25.069 1.00 95.12 443 ALA A CA 1
ATOM 3232 C C . ALA A 1 443 ? 29.608 -12.921 -24.861 1.00 95.12 443 ALA A C 1
ATOM 3234 O O . ALA A 1 443 ? 29.867 -11.750 -24.575 1.00 95.12 443 ALA A O 1
ATOM 3235 N N . TRP A 1 444 ? 28.368 -13.381 -25.012 1.00 97.62 444 TRP A N 1
ATOM 3236 C CA . TRP A 1 444 ? 27.176 -12.597 -24.722 1.00 97.62 444 TRP A CA 1
ATOM 3237 C C . TRP A 1 444 ? 27.007 -12.398 -23.215 1.00 97.62 444 TRP A C 1
ATOM 3239 O O . TRP A 1 444 ? 27.172 -13.332 -22.429 1.00 97.62 444 TRP A O 1
ATOM 3249 N N . TYR A 1 445 ? 26.634 -11.186 -22.827 1.00 96.62 445 TYR A N 1
ATOM 3250 C CA . TYR A 1 445 ? 26.193 -10.851 -21.480 1.00 96.62 445 TYR A CA 1
ATOM 3251 C C . TYR A 1 445 ? 24.953 -9.973 -21.561 1.00 96.62 445 TYR A C 1
ATOM 3253 O O . TYR A 1 445 ? 24.749 -9.245 -22.534 1.00 96.62 445 TYR A O 1
ATOM 3261 N N . ARG A 1 446 ? 24.123 -10.040 -20.529 1.00 96.94 446 ARG A N 1
ATOM 3262 C CA . ARG A 1 446 ? 22.896 -9.259 -20.445 1.00 96.94 446 ARG A CA 1
ATOM 3263 C C . ARG A 1 446 ? 23.098 -8.067 -19.531 1.00 96.94 446 ARG A C 1
ATOM 3265 O O . ARG A 1 446 ? 23.558 -8.237 -18.406 1.00 96.94 446 ARG A O 1
ATOM 3272 N N . VAL A 1 447 ? 22.694 -6.887 -19.979 1.00 96.62 447 VAL A N 1
ATOM 3273 C CA . VAL A 1 447 ? 22.661 -5.668 -19.169 1.00 96.62 447 VAL A CA 1
ATOM 3274 C C . VAL A 1 447 ? 21.211 -5.268 -18.948 1.00 96.62 447 VAL A C 1
ATOM 3276 O O . VAL A 1 447 ? 20.451 -5.138 -19.903 1.00 96.62 447 VAL A O 1
ATOM 3279 N N . VAL A 1 448 ? 20.843 -5.062 -17.688 1.00 90.50 448 VAL A N 1
ATOM 3280 C CA . VAL A 1 448 ? 19.540 -4.548 -17.270 1.00 90.50 448 VAL A CA 1
ATOM 3281 C C . VAL A 1 448 ? 19.767 -3.215 -16.570 1.00 90.50 448 VAL A C 1
ATOM 3283 O O . VAL A 1 448 ? 20.364 -3.162 -15.495 1.00 90.50 448 VAL A O 1
ATOM 3286 N N . PHE A 1 449 ? 19.307 -2.133 -17.187 1.00 95.00 449 PHE A N 1
ATOM 3287 C CA . PHE A 1 449 ? 19.375 -0.777 -16.660 1.00 95.00 449 PHE A CA 1
ATOM 3288 C C . PHE A 1 449 ? 17.984 -0.294 -16.259 1.00 95.00 449 PHE A C 1
ATOM 3290 O O . PHE A 1 449 ? 17.048 -0.371 -17.048 1.00 95.00 449 PHE A O 1
ATOM 3297 N N . ARG A 1 450 ? 17.841 0.234 -15.044 1.00 87.00 450 ARG A N 1
ATOM 3298 C CA . ARG A 1 450 ? 16.576 0.760 -14.521 1.00 87.00 450 ARG A CA 1
ATOM 3299 C C . ARG A 1 450 ? 16.720 2.220 -14.126 1.00 87.00 450 ARG A C 1
ATOM 3301 O O . ARG A 1 450 ? 17.620 2.554 -13.358 1.00 87.00 450 ARG A O 1
ATOM 3308 N N . ALA A 1 451 ? 15.788 3.050 -14.584 1.00 85.88 451 ALA A N 1
ATOM 3309 C CA . ALA A 1 451 ? 15.566 4.399 -14.070 1.00 85.88 451 ALA A CA 1
ATOM 3310 C C . ALA A 1 451 ? 14.341 4.390 -13.147 1.00 85.88 451 ALA A C 1
ATOM 3312 O O . ALA A 1 451 ? 13.265 3.968 -13.568 1.00 85.88 451 ALA A O 1
ATOM 3313 N N . LEU A 1 452 ? 14.495 4.836 -11.900 1.00 75.62 452 LEU A N 1
ATOM 3314 C CA . LEU A 1 452 ? 13.474 4.723 -10.853 1.00 75.62 452 LEU A CA 1
ATOM 3315 C C . LEU A 1 452 ? 12.721 6.052 -10.611 1.00 75.62 452 LEU A C 1
ATOM 3317 O O . LEU A 1 452 ? 13.191 7.116 -11.033 1.00 75.62 452 LEU A O 1
ATOM 3321 N N . PRO A 1 453 ? 11.550 6.023 -9.933 1.00 65.50 453 PRO A N 1
ATOM 3322 C CA . PRO A 1 453 ? 10.707 7.214 -9.770 1.00 65.50 453 PRO A CA 1
ATOM 3323 C C . PRO A 1 453 ? 11.338 8.313 -8.913 1.00 65.50 453 PRO A C 1
ATOM 3325 O O . PRO A 1 453 ? 10.955 9.474 -9.009 1.00 65.50 453 PRO A O 1
ATOM 3328 N N . ASP A 1 454 ? 12.285 7.944 -8.057 1.00 65.56 454 ASP A N 1
ATOM 3329 C CA . ASP A 1 454 ? 13.021 8.832 -7.156 1.00 65.56 454 ASP A CA 1
ATOM 3330 C C . ASP A 1 454 ? 14.296 9.414 -7.794 1.00 65.56 454 ASP A C 1
ATOM 3332 O O . ASP A 1 454 ? 15.121 10.007 -7.103 1.00 65.56 454 ASP A O 1
ATOM 3336 N N . ASN A 1 455 ? 14.444 9.274 -9.116 1.00 76.00 455 ASN A N 1
ATOM 3337 C CA . ASN A 1 455 ? 15.621 9.657 -9.899 1.00 76.00 455 ASN A CA 1
ATOM 3338 C C . ASN A 1 455 ? 16.886 8.847 -9.609 1.00 76.00 455 ASN A C 1
ATOM 3340 O O . ASN A 1 455 ? 17.948 9.223 -10.099 1.00 76.00 455 ASN A O 1
ATOM 3344 N N . THR A 1 456 ? 16.807 7.754 -8.853 1.00 81.56 456 THR A N 1
ATOM 3345 C CA . THR A 1 456 ? 17.925 6.813 -8.734 1.00 81.56 456 THR A CA 1
ATOM 3346 C C . THR A 1 456 ? 17.959 5.855 -9.922 1.00 81.56 456 THR A C 1
ATOM 3348 O O . THR A 1 456 ? 16.990 5.711 -10.678 1.00 81.56 456 THR A O 1
ATOM 3351 N N . PHE A 1 457 ? 19.101 5.197 -10.108 1.00 86.75 457 PHE A N 1
ATOM 3352 C CA . PHE A 1 457 ? 19.304 4.270 -11.216 1.00 86.75 457 PHE A CA 1
ATOM 3353 C C . PHE A 1 457 ? 19.931 2.972 -10.737 1.00 86.75 457 PHE A C 1
ATOM 3355 O O . PHE A 1 457 ? 20.583 2.921 -9.693 1.00 86.75 457 PHE A O 1
ATOM 3362 N N . ARG A 1 458 ? 19.799 1.919 -11.539 1.00 84.25 458 ARG A N 1
ATOM 3363 C CA . ARG A 1 458 ? 20.496 0.654 -11.313 1.00 84.25 458 ARG A CA 1
ATOM 3364 C C . ARG A 1 458 ? 20.959 0.038 -12.610 1.00 84.25 458 ARG A C 1
ATOM 3366 O O . ARG A 1 458 ? 20.208 0.033 -13.575 1.00 84.25 458 ARG A O 1
ATOM 3373 N N . THR A 1 459 ? 22.145 -0.553 -12.585 1.00 91.44 459 THR A N 1
ATOM 3374 C CA . THR A 1 459 ? 22.616 -1.452 -13.637 1.00 91.44 459 THR A CA 1
ATOM 3375 C C . THR A 1 459 ? 22.909 -2.800 -13.010 1.00 91.44 459 THR A C 1
ATOM 3377 O O . THR A 1 459 ? 23.678 -2.873 -12.051 1.00 91.44 459 THR A O 1
ATOM 3380 N N . THR A 1 460 ? 22.342 -3.858 -13.576 1.00 84.31 460 THR A N 1
ATOM 3381 C CA . THR A 1 460 ? 22.676 -5.240 -13.239 1.00 84.31 460 THR A CA 1
ATOM 3382 C C . THR A 1 460 ? 23.133 -5.964 -14.497 1.00 84.31 460 THR A C 1
ATOM 3384 O O . THR A 1 460 ? 22.512 -5.847 -15.553 1.00 84.31 460 THR A O 1
ATOM 3387 N N . ILE A 1 461 ? 24.248 -6.680 -14.399 1.00 90.88 461 ILE A N 1
ATOM 3388 C CA . ILE A 1 461 ? 24.874 -7.402 -15.502 1.00 90.88 461 ILE A CA 1
ATOM 3389 C C . ILE A 1 461 ? 24.845 -8.890 -15.180 1.00 90.88 461 ILE A C 1
ATOM 3391 O O . ILE A 1 461 ? 25.239 -9.289 -14.086 1.00 90.88 461 ILE A O 1
ATOM 3395 N N . TYR A 1 462 ? 24.419 -9.699 -16.143 1.00 87.19 462 TYR A N 1
ATOM 3396 C CA . TYR A 1 462 ? 24.352 -11.151 -16.039 1.00 87.19 462 TYR A CA 1
ATOM 3397 C C . TYR A 1 462 ? 25.195 -11.818 -17.124 1.00 87.19 462 TYR A C 1
ATOM 3399 O O . TYR A 1 462 ? 25.367 -11.269 -18.216 1.00 87.19 462 TYR A O 1
ATOM 3407 N N . ASP A 1 463 ? 25.683 -13.020 -16.845 1.00 85.56 463 ASP A N 1
ATOM 3408 C CA . ASP A 1 463 ? 26.244 -13.891 -17.871 1.00 85.56 463 ASP A CA 1
ATOM 3409 C C . ASP A 1 463 ? 25.148 -14.522 -18.753 1.00 85.56 463 ASP A C 1
ATOM 3411 O O . ASP A 1 463 ? 23.946 -14.312 -18.558 1.00 85.56 463 ASP A O 1
ATOM 3415 N N . ALA A 1 464 ? 25.569 -15.321 -19.736 1.00 82.00 464 ALA A N 1
ATOM 3416 C CA . ALA A 1 464 ? 24.657 -16.004 -20.648 1.00 82.00 464 ALA A CA 1
ATOM 3417 C C . ALA A 1 464 ? 23.760 -17.065 -19.989 1.00 82.00 464 ALA A C 1
ATOM 3419 O O . ALA A 1 464 ? 22.697 -17.371 -20.528 1.00 82.00 464 ALA A O 1
ATOM 3420 N N . ALA A 1 465 ? 24.161 -17.609 -18.838 1.00 72.56 465 ALA A N 1
ATOM 3421 C CA . ALA A 1 465 ? 23.367 -18.563 -18.068 1.00 72.56 465 ALA A CA 1
ATOM 3422 C C . ALA A 1 465 ? 22.368 -17.867 -17.123 1.00 72.56 465 ALA A C 1
ATOM 3424 O O . ALA A 1 465 ? 21.525 -18.534 -16.523 1.00 72.56 465 ALA A O 1
ATOM 3425 N N . GLY A 1 466 ? 22.440 -16.537 -17.005 1.00 62.66 466 GLY A N 1
ATOM 3426 C CA . GLY A 1 466 ? 21.597 -15.733 -16.128 1.00 62.66 466 GLY A CA 1
ATOM 3427 C C . GLY A 1 466 ? 22.170 -15.523 -14.725 1.00 62.66 466 GLY A C 1
ATOM 3428 O O . GLY A 1 466 ? 21.459 -14.989 -13.874 1.00 62.66 466 GLY A O 1
ATOM 3429 N N . ALA A 1 467 ? 23.425 -15.900 -14.463 1.00 66.12 467 ALA A N 1
ATOM 3430 C CA . ALA A 1 467 ? 24.088 -15.601 -13.198 1.00 66.12 467 ALA A CA 1
ATOM 3431 C C . ALA A 1 467 ? 24.500 -14.123 -13.143 1.00 66.12 467 ALA A C 1
ATOM 3433 O O . ALA A 1 467 ? 24.999 -13.567 -14.120 1.00 66.12 467 ALA A O 1
ATOM 3434 N N . GLU A 1 468 ? 24.281 -13.472 -12.001 1.00 86.50 468 GLU A N 1
ATOM 3435 C CA . GLU A 1 468 ? 24.646 -12.067 -11.798 1.00 86.50 468 GLU A CA 1
ATOM 3436 C C . GLU A 1 468 ? 26.171 -11.912 -11.708 1.00 86.50 468 GLU A C 1
ATOM 3438 O O . GLU A 1 468 ? 26.820 -12.530 -10.868 1.00 86.50 468 GLU A O 1
ATOM 3443 N N . LEU A 1 469 ? 26.734 -11.070 -12.574 1.00 78.69 469 LEU A N 1
ATOM 3444 C CA . LEU A 1 469 ? 28.156 -10.724 -12.603 1.00 78.69 469 LEU A CA 1
ATOM 3445 C C . LEU A 1 469 ? 28.455 -9.443 -11.824 1.00 78.69 469 LEU A C 1
ATOM 3447 O O . LEU A 1 469 ? 29.534 -9.309 -11.250 1.00 78.69 469 LEU A O 1
ATOM 3451 N N . SER A 1 470 ? 27.535 -8.479 -11.853 1.00 87.75 470 SER A N 1
ATOM 3452 C CA . SER A 1 470 ? 27.665 -7.216 -11.126 1.00 87.75 470 SER A CA 1
ATOM 3453 C C . SER A 1 470 ? 26.317 -6.520 -10.992 1.00 87.75 470 SER A C 1
ATOM 3455 O O . SER A 1 470 ? 25.509 -6.546 -11.920 1.00 87.75 470 SER A O 1
ATOM 3457 N N . THR A 1 471 ? 26.098 -5.832 -9.875 1.00 87.06 471 THR A N 1
ATOM 3458 C CA . THR A 1 471 ? 24.954 -4.943 -9.669 1.00 87.06 471 THR A CA 1
ATOM 3459 C C . THR A 1 471 ? 25.421 -3.659 -8.998 1.00 87.06 471 THR A C 1
ATOM 3461 O O . THR A 1 471 ? 26.262 -3.682 -8.098 1.00 87.06 471 THR A O 1
ATOM 3464 N N . HIS A 1 472 ? 24.912 -2.515 -9.449 1.00 83.69 472 HIS A N 1
ATOM 3465 C CA . HIS A 1 472 ? 25.236 -1.230 -8.840 1.00 83.69 472 HIS A CA 1
ATOM 3466 C C . HIS A 1 472 ? 24.049 -0.276 -8.881 1.00 83.69 472 HIS A C 1
ATOM 3468 O O . HIS A 1 472 ? 23.429 -0.094 -9.932 1.00 83.69 472 HIS A O 1
ATOM 3474 N N . ALA A 1 473 ? 23.758 0.340 -7.735 1.00 80.12 473 ALA A N 1
ATOM 3475 C CA . ALA A 1 473 ? 22.790 1.419 -7.605 1.00 80.12 473 ALA A CA 1
ATOM 3476 C C . ALA A 1 473 ? 23.518 2.767 -7.662 1.00 80.12 473 ALA A C 1
ATOM 3478 O O . ALA A 1 473 ? 24.536 2.955 -6.999 1.00 80.12 473 ALA A O 1
ATOM 3479 N N . TYR A 1 474 ? 22.989 3.701 -8.443 1.00 82.25 474 TYR A N 1
ATOM 3480 C CA . TYR A 1 474 ? 23.548 5.037 -8.613 1.00 82.25 474 TYR A CA 1
ATOM 3481 C C . TYR A 1 474 ? 22.715 6.053 -7.835 1.00 82.25 474 TYR A C 1
ATOM 3483 O O . TYR A 1 474 ? 21.492 5.921 -7.731 1.00 82.25 474 TYR A O 1
ATOM 3491 N N . ALA A 1 475 ? 23.390 7.079 -7.316 1.00 81.25 475 ALA A N 1
ATOM 3492 C CA . ALA A 1 475 ? 22.741 8.201 -6.651 1.00 81.25 475 ALA A CA 1
ATOM 3493 C C . ALA A 1 475 ? 21.728 8.896 -7.574 1.00 81.25 475 ALA A C 1
ATOM 3495 O O . ALA A 1 475 ? 21.801 8.783 -8.800 1.00 81.25 475 ALA A O 1
ATOM 3496 N N . ALA A 1 476 ? 20.796 9.627 -6.963 1.00 81.00 476 ALA A N 1
ATOM 3497 C CA . ALA A 1 476 ? 19.770 10.334 -7.706 1.00 81.00 476 ALA A CA 1
ATOM 3498 C C . ALA A 1 476 ? 20.379 11.381 -8.659 1.00 81.00 476 ALA A C 1
ATOM 3500 O O . ALA A 1 476 ? 21.174 12.218 -8.231 1.00 81.00 476 ALA A O 1
ATOM 3501 N N . ASP A 1 477 ? 19.968 11.365 -9.928 1.00 87.06 477 ASP A N 1
ATOM 3502 C CA . ASP A 1 477 ? 20.317 12.385 -10.923 1.00 87.06 477 ASP A CA 1
ATOM 3503 C C . ASP A 1 477 ? 19.045 12.905 -11.608 1.00 87.06 477 ASP A C 1
ATOM 3505 O O . ASP A 1 477 ? 18.304 12.170 -12.263 1.00 87.06 477 ASP A O 1
ATOM 3509 N N . ALA A 1 478 ? 18.786 14.201 -11.434 1.00 88.06 478 ALA A N 1
ATOM 3510 C CA . ALA A 1 478 ? 17.605 14.886 -11.955 1.00 88.06 478 ALA A CA 1
ATOM 3511 C C . ALA A 1 478 ? 17.924 15.812 -13.143 1.00 88.06 478 ALA A C 1
ATOM 3513 O O . ALA A 1 478 ? 17.111 16.673 -13.475 1.00 88.06 478 ALA A O 1
ATOM 3514 N N . THR A 1 479 ? 19.094 15.660 -13.776 1.00 92.75 479 THR A N 1
ATOM 3515 C CA . THR A 1 479 ? 19.562 16.540 -14.860 1.00 92.75 479 THR A CA 1
ATOM 3516 C C . THR A 1 479 ? 18.571 16.595 -16.029 1.00 92.75 479 THR A C 1
ATOM 3518 O O . THR A 1 479 ? 18.341 17.668 -16.583 1.00 92.75 479 THR A O 1
ATOM 3521 N N . HIS A 1 480 ? 17.932 15.469 -16.371 1.00 92.19 480 HIS A N 1
ATOM 3522 C CA . HIS A 1 480 ? 16.998 15.351 -17.495 1.00 92.19 480 HIS A CA 1
ATOM 3523 C C . HIS A 1 480 ? 15.701 14.682 -17.064 1.00 92.19 480 HIS A C 1
ATOM 3525 O O . HIS A 1 480 ? 15.690 13.492 -16.794 1.00 92.19 480 HIS A O 1
ATOM 3531 N N . ALA A 1 481 ? 14.573 15.385 -17.025 1.00 79.25 481 ALA A N 1
ATOM 3532 C CA . ALA A 1 481 ? 13.309 14.809 -16.541 1.00 79.25 481 ALA A CA 1
ATOM 3533 C C . ALA A 1 481 ? 12.556 13.934 -17.574 1.00 79.25 481 ALA A C 1
ATOM 3535 O O . ALA A 1 481 ? 11.608 13.241 -17.207 1.00 79.25 481 ALA A O 1
ATOM 3536 N N . GLY A 1 482 ? 12.978 13.943 -18.845 1.00 84.44 482 GLY A N 1
ATOM 3537 C CA . GLY A 1 482 ? 12.205 13.393 -19.965 1.00 84.44 482 GLY A CA 1
ATOM 3538 C C . GLY A 1 482 ? 11.102 14.358 -20.450 1.00 84.44 482 GLY A C 1
ATOM 3539 O O . GLY A 1 482 ? 11.117 15.532 -20.070 1.00 84.44 482 GLY A O 1
ATOM 3540 N N . PRO A 1 483 ? 10.147 13.898 -21.282 1.00 90.12 483 PRO A N 1
ATOM 3541 C CA . PRO A 1 483 ? 10.042 12.540 -21.811 1.00 90.12 483 PRO A CA 1
ATOM 3542 C C . PRO A 1 483 ? 11.146 12.226 -22.829 1.00 90.12 483 PRO A C 1
ATOM 3544 O O . PRO A 1 483 ? 11.613 13.085 -23.572 1.00 90.12 483 PRO A O 1
ATOM 3547 N N . PHE A 1 484 ? 11.542 10.967 -22.854 1.00 95.19 484 PHE A N 1
ATOM 3548 C CA . PHE A 1 484 ? 12.487 10.356 -23.768 1.00 95.19 484 PHE A CA 1
ATOM 3549 C C . PHE A 1 484 ? 11.715 9.546 -24.804 1.00 95.19 484 PHE A C 1
ATOM 3551 O O . PHE A 1 484 ? 10.784 8.818 -24.467 1.00 95.19 484 PHE A O 1
ATOM 3558 N N . ASP A 1 485 ? 12.085 9.673 -26.068 1.00 96.50 485 ASP A N 1
ATOM 3559 C CA . ASP A 1 485 ? 11.319 9.156 -27.202 1.00 96.50 485 ASP A CA 1
ATOM 3560 C C . ASP A 1 485 ? 12.089 8.114 -28.025 1.00 96.50 485 ASP A C 1
ATOM 3562 O O . ASP A 1 485 ? 11.534 7.552 -28.971 1.00 96.50 485 ASP A O 1
ATOM 3566 N N . ARG A 1 486 ? 13.354 7.836 -27.685 1.00 97.81 486 ARG A N 1
ATOM 3567 C CA . ARG A 1 486 ? 14.203 6.899 -28.430 1.00 97.81 486 ARG A CA 1
ATOM 3568 C C . ARG A 1 486 ? 15.141 6.098 -27.544 1.00 97.81 486 ARG A C 1
ATOM 3570 O O . ARG A 1 486 ? 15.613 6.582 -26.517 1.00 97.81 486 ARG A O 1
ATOM 3577 N N . VAL A 1 487 ? 15.484 4.909 -28.022 1.00 98.25 487 VAL A N 1
ATOM 3578 C CA . VAL A 1 487 ? 16.681 4.181 -27.595 1.00 98.25 487 VAL A CA 1
ATOM 3579 C C . VAL A 1 487 ? 17.825 4.499 -28.555 1.00 98.25 487 VAL A C 1
ATOM 3581 O O . VAL A 1 487 ? 17.610 4.585 -29.765 1.00 98.25 487 VAL A O 1
ATOM 3584 N N . ALA A 1 488 ? 19.036 4.687 -28.038 1.00 97.81 488 ALA A N 1
ATOM 3585 C CA . ALA A 1 488 ? 20.237 4.958 -28.816 1.00 97.81 488 ALA A CA 1
ATOM 3586 C C . ALA A 1 488 ? 21.346 3.963 -28.461 1.00 97.81 488 ALA A C 1
ATOM 3588 O O . ALA A 1 488 ? 21.704 3.817 -27.294 1.00 97.81 488 ALA A O 1
ATOM 3589 N N . ILE A 1 489 ? 21.909 3.309 -29.479 1.00 97.44 489 ILE A N 1
ATOM 3590 C CA . ILE A 1 489 ? 23.100 2.461 -29.370 1.00 97.44 489 ILE A CA 1
ATOM 3591 C C . ILE A 1 489 ? 24.304 3.320 -29.757 1.00 97.44 489 ILE A C 1
ATOM 3593 O O . ILE A 1 489 ? 24.410 3.798 -30.890 1.00 97.44 489 ILE A O 1
ATOM 3597 N N . LEU A 1 490 ? 25.180 3.545 -28.784 1.00 92.75 490 LEU A N 1
ATOM 3598 C CA . LEU A 1 490 ? 26.276 4.511 -28.768 1.00 92.75 490 LEU A CA 1
ATOM 3599 C C . LEU A 1 490 ? 27.536 3.853 -28.186 1.00 92.75 490 LEU A C 1
ATOM 3601 O O . LEU A 1 490 ? 27.544 2.685 -27.799 1.00 92.75 490 LEU A O 1
ATOM 3605 N N . GLY A 1 491 ? 28.619 4.622 -28.056 1.00 83.62 491 GLY A N 1
ATOM 3606 C CA . GLY A 1 491 ? 29.884 4.074 -27.575 1.00 83.62 491 GLY A CA 1
ATOM 3607 C C . GLY A 1 491 ? 30.416 2.974 -28.485 1.00 83.62 491 GLY A C 1
ATOM 3608 O O . GLY A 1 491 ? 29.863 2.752 -29.558 1.00 83.62 491 GLY A O 1
ATOM 3609 N N . GLY A 1 492 ? 31.503 2.332 -28.050 1.00 81.44 492 GLY A N 1
ATOM 3610 C CA . GLY A 1 492 ? 32.153 1.199 -28.709 1.00 81.44 492 GLY A CA 1
ATOM 3611 C C . GLY A 1 492 ? 32.569 1.451 -30.164 1.00 81.44 492 GLY A C 1
ATOM 3612 O O . GLY A 1 492 ? 31.994 2.257 -30.896 1.00 81.44 492 GLY A O 1
ATOM 3613 N N . ARG A 1 493 ? 33.599 0.753 -30.633 1.00 84.25 493 ARG A N 1
ATOM 3614 C CA . ARG A 1 493 ? 33.854 0.702 -32.077 1.00 84.25 493 ARG A CA 1
ATOM 3615 C C . ARG A 1 493 ? 33.185 -0.501 -32.710 1.00 84.25 493 ARG A C 1
ATOM 3617 O O . ARG A 1 493 ? 32.479 -0.314 -33.690 1.00 84.25 493 ARG A O 1
ATOM 3624 N N . GLU A 1 494 ? 33.391 -1.673 -32.112 1.00 90.94 494 GLU A N 1
ATOM 3625 C CA . GLU A 1 494 ? 32.849 -2.949 -32.573 1.00 90.94 494 GLU A CA 1
ATOM 3626 C C . GLU A 1 494 ? 32.153 -3.697 -31.430 1.00 90.94 494 GLU A C 1
ATOM 3628 O O . GLU A 1 494 ? 32.817 -4.157 -30.495 1.00 90.94 494 GLU A O 1
ATOM 3633 N N . PHE A 1 495 ? 30.824 -3.791 -31.492 1.00 95.06 495 PHE A N 1
ATOM 3634 C CA . PHE A 1 495 ? 30.029 -4.662 -30.625 1.00 95.06 495 PHE A CA 1
ATOM 3635 C C . PHE A 1 495 ? 28.664 -4.983 -31.232 1.00 95.06 495 PHE A C 1
ATOM 3637 O O . PHE A 1 495 ? 28.107 -4.202 -32.008 1.00 95.06 495 PHE A O 1
ATOM 3644 N N . HIS A 1 496 ? 28.136 -6.135 -30.837 1.00 97.25 496 HIS A N 1
ATOM 3645 C CA . HIS A 1 496 ? 26.805 -6.596 -31.180 1.00 97.25 496 HIS A CA 1
ATOM 3646 C C . HIS A 1 496 ? 25.826 -6.308 -30.047 1.00 97.25 496 HIS A C 1
ATOM 3648 O O . HIS A 1 496 ? 26.176 -6.428 -28.869 1.00 97.25 496 HIS A O 1
ATOM 3654 N N . VAL A 1 497 ? 24.599 -5.963 -30.426 1.00 98.19 497 VAL A N 1
ATOM 3655 C CA . VAL A 1 497 ? 23.440 -5.843 -29.545 1.00 98.19 497 VAL A CA 1
ATOM 3656 C C . VAL A 1 497 ? 22.353 -6.762 -30.066 1.00 98.19 497 VAL A C 1
ATOM 3658 O O . VAL A 1 497 ? 22.088 -6.777 -31.267 1.00 98.19 497 VAL A O 1
ATOM 3661 N N . ASP A 1 498 ? 21.734 -7.506 -29.164 1.00 96.50 498 ASP A N 1
ATOM 3662 C CA . ASP A 1 498 ? 20.609 -8.373 -29.476 1.00 96.50 498 ASP A CA 1
ATOM 3663 C C . ASP A 1 498 ? 19.565 -8.349 -28.350 1.00 96.50 498 ASP A C 1
ATOM 3665 O O . ASP A 1 498 ? 19.865 -7.874 -27.248 1.00 96.50 498 ASP A O 1
ATOM 3669 N N . ASP A 1 499 ? 18.347 -8.813 -28.635 1.00 92.31 499 ASP A N 1
ATOM 3670 C CA . ASP A 1 499 ? 17.200 -8.836 -27.718 1.00 92.31 499 ASP A CA 1
ATOM 3671 C C . ASP A 1 499 ? 17.058 -7.513 -26.932 1.00 92.31 499 ASP A C 1
ATOM 3673 O O . ASP A 1 499 ? 17.050 -7.487 -25.696 1.00 92.31 499 ASP A O 1
ATOM 3677 N N . LEU A 1 500 ? 17.029 -6.387 -27.655 1.00 96.81 500 LEU A N 1
ATOM 3678 C CA . LEU A 1 500 ? 16.927 -5.055 -27.069 1.00 96.81 500 LEU A CA 1
ATOM 3679 C C . LEU A 1 500 ? 15.477 -4.774 -26.688 1.00 96.81 500 LEU A C 1
ATOM 3681 O O . LEU A 1 500 ? 14.599 -4.710 -27.548 1.00 96.81 500 LEU A O 1
ATOM 3685 N N . LYS A 1 501 ? 15.235 -4.519 -25.406 1.00 92.88 501 LYS A N 1
ATOM 3686 C CA . LYS A 1 501 ? 13.895 -4.298 -24.875 1.00 92.88 501 LYS A CA 1
ATOM 3687 C C . LYS A 1 501 ? 13.838 -3.060 -23.995 1.00 92.88 501 LYS A C 1
ATOM 3689 O O . LYS A 1 501 ? 14.717 -2.820 -23.169 1.00 92.88 501 LYS A O 1
ATOM 3694 N N . VAL A 1 502 ? 12.774 -2.279 -24.161 1.00 93.38 502 VAL A N 1
ATOM 3695 C CA . VAL A 1 502 ? 12.440 -1.159 -23.281 1.00 93.38 502 VAL A CA 1
ATOM 3696 C C . VAL A 1 502 ? 11.039 -1.364 -22.742 1.00 93.38 502 VAL A C 1
ATOM 3698 O O . VAL A 1 502 ? 10.065 -1.410 -23.497 1.00 93.38 502 VAL A O 1
ATOM 3701 N N . THR A 1 503 ? 10.941 -1.454 -21.424 1.00 82.38 503 THR A N 1
ATOM 3702 C CA . THR A 1 503 ? 9.678 -1.632 -20.714 1.00 82.38 503 THR A CA 1
ATOM 3703 C C . THR A 1 503 ? 9.421 -0.392 -19.879 1.00 82.38 503 THR A C 1
ATOM 3705 O O . THR A 1 503 ? 10.244 -0.038 -19.039 1.00 82.38 503 THR A O 1
ATOM 3708 N N . ASN A 1 504 ? 8.290 0.271 -20.102 1.00 78.00 504 ASN A N 1
ATOM 3709 C CA . ASN A 1 504 ? 7.774 1.274 -19.184 1.00 78.00 504 ASN A CA 1
ATOM 3710 C C . ASN A 1 504 ? 6.994 0.543 -18.093 1.00 78.00 504 ASN A C 1
ATOM 3712 O O . ASN A 1 504 ? 6.020 -0.146 -18.388 1.00 78.00 504 ASN A O 1
ATOM 3716 N N . PHE A 1 505 ? 7.418 0.667 -16.848 1.00 61.84 505 PHE A N 1
ATOM 3717 C CA . PHE A 1 505 ? 6.675 0.147 -15.712 1.00 61.84 505 PHE A CA 1
ATOM 3718 C C . PHE A 1 505 ? 6.158 1.335 -14.914 1.00 61.84 505 PHE A C 1
ATOM 3720 O O . PHE A 1 505 ? 6.902 2.272 -14.655 1.00 61.84 505 PHE A O 1
ATOM 3727 N N . ASP A 1 506 ? 4.902 1.331 -14.479 1.00 50.28 506 ASP A N 1
ATOM 3728 C CA . ASP A 1 506 ? 4.547 2.269 -13.418 1.00 50.28 506 ASP A CA 1
ATOM 3729 C C . ASP A 1 506 ? 5.292 1.883 -12.139 1.00 50.28 506 ASP A C 1
ATOM 3731 O O . ASP A 1 506 ? 5.743 0.746 -11.979 1.00 50.28 506 ASP A O 1
ATOM 3735 N N . ALA A 1 507 ? 5.500 2.859 -11.249 1.00 41.03 507 ALA A N 1
ATOM 3736 C CA . ALA A 1 507 ? 6.128 2.624 -9.959 1.00 41.03 507 ALA A CA 1
ATOM 3737 C C . ALA A 1 507 ? 5.431 1.433 -9.300 1.00 41.03 507 ALA A C 1
ATOM 3739 O O . ALA A 1 507 ? 4.313 1.589 -8.815 1.00 41.03 507 ALA A O 1
ATOM 3740 N N . VAL A 1 508 ? 6.075 0.261 -9.301 1.00 33.59 508 VAL A N 1
ATOM 3741 C CA . VAL A 1 508 ? 5.604 -0.901 -8.556 1.00 33.59 508 VAL A CA 1
ATOM 3742 C C . VAL A 1 508 ? 5.483 -0.412 -7.124 1.00 33.59 508 VAL A C 1
ATOM 3744 O O . VAL A 1 508 ? 6.488 -0.243 -6.430 1.00 33.59 508 VAL A O 1
ATOM 3747 N N . THR A 1 509 ? 4.268 -0.090 -6.686 1.00 32.66 509 THR A N 1
ATOM 3748 C CA . THR A 1 509 ? 3.997 -0.010 -5.264 1.00 32.66 509 THR A CA 1
ATOM 3749 C C . THR A 1 509 ? 4.213 -1.429 -4.779 1.00 32.66 509 THR A C 1
ATOM 3751 O O . THR A 1 509 ? 3.512 -2.326 -5.258 1.00 32.66 509 THR A O 1
ATOM 3754 N N . PRO A 1 510 ? 5.219 -1.671 -3.922 1.00 30.72 510 PRO A N 1
ATOM 3755 C CA . PRO A 1 510 ? 5.444 -3.005 -3.416 1.00 30.72 510 PRO A CA 1
ATOM 3756 C C . PRO A 1 510 ? 4.154 -3.482 -2.757 1.00 30.72 510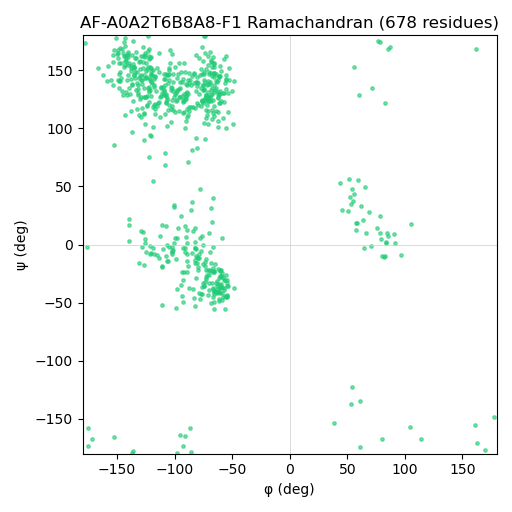 PRO A C 1
ATOM 3758 O O . PRO A 1 510 ? 3.443 -2.717 -2.099 1.00 30.72 510 PRO A O 1
ATOM 3761 N N . PHE A 1 511 ? 3.848 -4.745 -3.000 1.00 29.44 511 PHE A N 1
ATOM 3762 C CA . PHE A 1 511 ? 2.735 -5.457 -2.410 1.00 29.44 511 PHE A CA 1
ATOM 3763 C C . PHE A 1 511 ? 2.963 -5.508 -0.892 1.00 29.44 511 PHE A C 1
ATOM 3765 O O . PHE A 1 511 ? 3.777 -6.298 -0.423 1.00 29.44 511 PHE A O 1
ATOM 3772 N N . TRP A 1 512 ? 2.298 -4.651 -0.116 1.00 30.45 512 TRP A N 1
ATOM 3773 C CA . TRP A 1 512 ? 2.362 -4.716 1.345 1.00 30.45 512 TRP A CA 1
ATOM 3774 C C . TRP A 1 512 ? 1.047 -5.265 1.891 1.00 30.45 512 TRP A C 1
ATOM 3776 O O . TRP A 1 512 ? 0.038 -4.567 1.979 1.00 30.45 512 TRP A O 1
ATOM 3786 N N . ASN A 1 513 ? 1.083 -6.544 2.266 1.00 27.42 513 ASN A N 1
ATOM 3787 C CA . ASN A 1 513 ? 0.166 -7.112 3.244 1.00 27.42 513 ASN A CA 1
ATOM 3788 C C . ASN A 1 513 ? 0.525 -6.493 4.600 1.00 27.42 513 ASN A C 1
ATOM 3790 O O . ASN A 1 513 ? 1.672 -6.545 5.036 1.00 27.42 513 ASN A O 1
ATOM 3794 N N . SER A 1 514 ? -0.450 -5.868 5.244 1.00 32.34 514 SER A N 1
ATOM 3795 C CA . SER A 1 514 ? -0.232 -5.046 6.433 1.00 32.34 514 SER A CA 1
ATOM 3796 C C . SER A 1 514 ? -0.362 -5.834 7.736 1.00 32.34 514 SER A C 1
ATOM 3798 O O . SER A 1 514 ? -0.410 -5.239 8.796 1.00 32.34 514 SER A O 1
ATOM 3800 N N . ALA A 1 515 ? -0.334 -7.169 7.721 1.00 25.12 515 ALA A N 1
ATOM 3801 C CA . ALA A 1 515 ? -0.551 -8.005 8.909 1.00 25.12 515 ALA A CA 1
ATOM 3802 C C . ALA A 1 515 ? 0.410 -7.809 10.117 1.00 25.12 515 ALA A C 1
ATOM 3804 O O . ALA A 1 515 ? 0.270 -8.525 11.105 1.00 25.12 515 ALA A O 1
ATOM 3805 N N . LEU A 1 516 ? 1.325 -6.834 10.120 1.00 30.44 516 LEU A N 1
ATOM 3806 C CA . LEU A 1 516 ? 2.072 -6.419 11.308 1.00 30.44 516 LEU A CA 1
ATOM 3807 C C . LEU A 1 516 ? 2.057 -4.891 11.461 1.00 30.44 516 LEU A C 1
ATOM 3809 O O . LEU A 1 516 ? 2.378 -4.136 10.549 1.00 30.44 516 LEU A O 1
ATOM 3813 N N . ASN A 1 517 ? 1.681 -4.471 12.664 1.00 29.09 517 ASN A N 1
ATOM 3814 C CA . ASN A 1 517 ? 1.294 -3.138 13.124 1.00 29.09 517 ASN A CA 1
ATOM 3815 C C . ASN A 1 517 ? 2.420 -2.068 13.110 1.00 29.09 517 ASN A C 1
ATOM 3817 O O . ASN A 1 517 ? 2.540 -1.306 14.069 1.00 29.09 517 ASN A O 1
ATOM 3821 N N . LEU A 1 518 ? 3.298 -2.015 12.098 1.00 33.28 518 LEU A N 1
ATOM 3822 C CA . LEU A 1 518 ? 4.561 -1.270 12.231 1.00 33.28 518 LEU A CA 1
ATOM 3823 C C . LEU A 1 518 ? 5.070 -0.440 11.043 1.00 33.28 518 LEU A C 1
ATOM 3825 O O . LEU A 1 518 ? 6.205 0.025 11.086 1.00 33.28 518 LEU A O 1
ATOM 3829 N N . PHE A 1 519 ? 4.235 -0.133 10.049 1.00 32.38 519 PHE A N 1
ATOM 3830 C CA . PHE A 1 519 ? 4.603 0.808 8.977 1.00 32.38 519 PHE A CA 1
ATOM 3831 C C . PHE A 1 519 ? 3.688 2.040 8.936 1.00 32.38 519 PHE A C 1
ATOM 3833 O O . PHE A 1 519 ? 3.112 2.379 7.907 1.00 32.38 519 PHE A O 1
ATOM 3840 N N . LYS A 1 520 ? 3.566 2.743 10.072 1.00 27.72 520 LYS A N 1
ATOM 3841 C CA . LYS A 1 520 ? 3.016 4.109 10.132 1.00 27.72 520 LYS A CA 1
ATOM 3842 C C . LYS A 1 520 ? 4.122 5.148 9.931 1.00 27.72 520 LYS A C 1
ATOM 3844 O O . LYS A 1 520 ? 4.467 5.856 10.865 1.00 27.72 520 LYS A O 1
ATOM 3849 N N . THR A 1 521 ? 4.643 5.259 8.713 1.00 24.56 521 THR A N 1
ATOM 3850 C CA . THR A 1 521 ? 5.045 6.537 8.098 1.00 24.56 521 THR A CA 1
ATOM 3851 C C . THR A 1 521 ? 5.081 6.347 6.583 1.00 24.56 521 THR A C 1
ATOM 3853 O O . THR A 1 521 ? 5.460 5.299 6.073 1.00 24.56 521 THR A O 1
ATOM 3856 N N . SER A 1 522 ? 4.636 7.360 5.852 1.00 28.25 522 SER A N 1
ATOM 3857 C CA . SER A 1 522 ? 4.376 7.388 4.408 1.00 28.25 522 SER A CA 1
ATOM 3858 C C . SER A 1 522 ? 5.617 7.302 3.498 1.00 28.25 522 SER A C 1
ATOM 3860 O O . SER A 1 522 ? 5.613 7.847 2.394 1.00 28.25 522 SER A O 1
ATOM 3862 N N . THR A 1 523 ? 6.681 6.612 3.905 1.00 27.48 523 THR A N 1
ATOM 3863 C CA . THR A 1 523 ? 7.903 6.459 3.107 1.00 27.48 523 THR A CA 1
ATOM 3864 C C . THR A 1 523 ? 8.092 5.015 2.661 1.00 27.48 523 THR A C 1
ATOM 3866 O O . THR A 1 523 ? 8.078 4.085 3.463 1.00 27.48 523 THR A O 1
ATOM 3869 N N . ARG A 1 524 ? 8.276 4.844 1.345 1.00 40.16 524 ARG A N 1
ATOM 3870 C CA . ARG A 1 524 ? 8.806 3.623 0.726 1.00 40.16 524 ARG A CA 1
ATOM 3871 C C . ARG A 1 524 ? 10.091 3.241 1.474 1.00 40.16 524 ARG A C 1
ATOM 3873 O O . ARG A 1 524 ? 10.931 4.115 1.653 1.00 40.16 524 ARG A O 1
ATOM 3880 N N . SER A 1 525 ? 10.217 1.969 1.856 1.00 51.97 525 SER A N 1
ATOM 3881 C CA . SER A 1 525 ? 11.312 1.397 2.663 1.00 51.97 525 SER A CA 1
ATOM 3882 C C . SER A 1 525 ? 11.138 1.596 4.183 1.00 51.97 525 SER A C 1
ATOM 3884 O O . SER A 1 525 ? 11.051 2.733 4.646 1.00 51.97 525 SER A O 1
ATOM 3886 N N . PRO A 1 526 ? 11.098 0.517 4.989 1.00 55.19 526 PRO A N 1
ATOM 3887 C CA . PRO A 1 526 ? 11.066 0.640 6.434 1.00 55.19 526 PRO A CA 1
ATOM 3888 C C . PRO A 1 526 ? 12.392 1.211 6.923 1.00 55.19 526 PRO A C 1
ATOM 3890 O O . PRO A 1 526 ? 13.434 0.576 6.796 1.00 55.19 526 PRO A O 1
ATOM 3893 N N . LEU A 1 527 ? 12.315 2.405 7.503 1.00 59.44 527 LEU A N 1
ATOM 3894 C CA . LEU A 1 527 ? 13.442 3.160 8.058 1.00 59.44 527 LEU A CA 1
ATOM 3895 C C . LEU A 1 527 ? 13.918 2.609 9.424 1.00 59.44 527 LEU A C 1
ATOM 3897 O O . LEU A 1 527 ? 14.686 3.257 10.134 1.00 59.44 527 LEU A O 1
ATOM 3901 N N . ASP A 1 528 ? 13.370 1.459 9.836 1.00 69.94 528 ASP A N 1
ATOM 3902 C CA . ASP A 1 528 ? 13.646 0.754 11.088 1.00 69.94 528 ASP A CA 1
ATOM 3903 C C . ASP A 1 528 ? 13.382 -0.755 10.901 1.00 69.94 528 ASP A C 1
ATOM 3905 O O . ASP A 1 528 ? 12.293 -1.265 11.165 1.00 69.94 528 ASP A O 1
ATOM 3909 N N . VAL A 1 529 ? 14.385 -1.490 10.413 1.00 76.50 529 VAL A N 1
ATOM 3910 C CA . VAL A 1 529 ? 14.307 -2.955 10.209 1.00 76.50 529 VAL A CA 1
ATOM 3911 C C . VAL A 1 529 ? 14.281 -3.715 11.547 1.00 76.50 529 VAL A C 1
ATOM 3913 O O . VAL A 1 529 ? 13.715 -4.803 11.647 1.00 76.50 529 VAL A O 1
ATOM 3916 N N . PHE A 1 530 ? 14.851 -3.135 12.607 1.00 78.56 530 PHE A N 1
ATOM 3917 C CA . PHE A 1 530 ? 14.918 -3.740 13.944 1.00 78.56 530 PHE A CA 1
ATOM 3918 C C . PHE A 1 530 ? 13.539 -3.877 14.587 1.00 78.56 530 PHE A C 1
ATOM 3920 O O . PHE A 1 530 ? 13.232 -4.881 15.223 1.00 78.56 530 PHE A O 1
ATOM 3927 N N . SER A 1 531 ? 12.688 -2.882 14.366 1.00 71.25 531 SER A N 1
ATOM 3928 C CA . SER A 1 531 ? 11.261 -2.907 14.683 1.00 71.25 531 SER A CA 1
ATOM 3929 C C . SER A 1 531 ? 10.536 -4.168 14.191 1.00 71.25 531 SER A C 1
ATOM 3931 O O . SER A 1 531 ? 9.670 -4.687 14.892 1.00 71.25 531 SER A O 1
ATOM 3933 N N . TRP A 1 532 ? 10.904 -4.669 13.008 1.00 69.50 532 TRP A N 1
ATOM 3934 C CA . TRP A 1 532 ? 10.333 -5.879 12.418 1.00 69.50 532 TRP A CA 1
ATOM 3935 C C . TRP A 1 532 ? 10.981 -7.150 12.971 1.00 69.50 532 TRP A C 1
ATOM 3937 O O . TRP A 1 532 ? 10.273 -8.014 13.473 1.00 69.50 532 TRP A O 1
ATOM 3947 N N . ALA A 1 533 ? 12.311 -7.251 12.928 1.00 72.19 533 ALA A N 1
ATOM 3948 C CA . ALA A 1 533 ? 13.038 -8.448 13.366 1.00 72.19 533 ALA A CA 1
ATOM 3949 C C . ALA A 1 533 ? 12.930 -8.720 14.881 1.00 72.19 533 ALA A C 1
ATOM 3951 O O . ALA A 1 533 ? 13.159 -9.836 15.345 1.00 72.19 533 ALA A O 1
ATOM 3952 N N . GLY A 1 534 ? 12.585 -7.693 15.662 1.00 68.44 534 GLY A N 1
ATOM 3953 C CA . GLY A 1 534 ? 12.554 -7.753 17.113 1.00 68.44 534 GLY A CA 1
ATOM 3954 C C . GLY A 1 534 ? 13.950 -7.677 17.747 1.00 68.44 534 GLY A C 1
ATOM 3955 O O . GLY A 1 534 ? 14.975 -7.644 17.064 1.00 68.44 534 GLY A O 1
ATOM 3956 N N . PRO A 1 535 ? 14.012 -7.624 19.090 1.00 66.88 535 PRO A N 1
ATOM 3957 C CA . PRO A 1 535 ? 15.262 -7.437 19.824 1.00 66.88 535 PRO A CA 1
ATOM 3958 C C . PRO A 1 535 ? 16.137 -8.690 19.924 1.00 66.88 535 PRO A C 1
ATOM 3960 O O . PRO A 1 535 ? 17.240 -8.611 20.462 1.00 66.88 535 PRO A O 1
ATOM 3963 N N . ALA A 1 536 ? 15.658 -9.839 19.448 1.00 60.88 536 ALA A N 1
ATOM 3964 C CA . ALA A 1 536 ? 16.379 -11.101 19.516 1.00 60.88 536 ALA A CA 1
ATOM 3965 C C . ALA A 1 536 ? 16.891 -11.500 18.126 1.00 60.88 536 ALA A C 1
ATOM 3967 O O . ALA A 1 536 ? 16.129 -11.564 17.163 1.00 60.88 536 ALA A O 1
ATOM 3968 N N . ALA A 1 537 ? 18.187 -11.792 18.035 1.00 65.88 537 ALA A N 1
ATOM 3969 C CA . ALA A 1 537 ? 18.711 -12.599 16.941 1.00 65.88 537 ALA A CA 1
ATOM 3970 C C . ALA A 1 537 ? 18.320 -14.063 17.183 1.00 65.88 537 ALA A C 1
ATOM 3972 O O . ALA A 1 537 ? 18.226 -14.478 18.339 1.00 65.88 537 ALA A O 1
ATOM 3973 N N . ASP A 1 538 ? 18.111 -14.834 16.117 1.00 68.25 538 ASP A N 1
ATOM 3974 C CA . ASP A 1 538 ? 17.816 -16.269 16.257 1.00 68.25 538 ASP A CA 1
ATOM 3975 C C . ASP A 1 538 ? 19.094 -17.045 16.598 1.00 68.25 538 ASP A C 1
ATOM 3977 O O . ASP A 1 538 ? 19.082 -17.955 17.424 1.00 68.25 538 ASP A O 1
ATOM 3981 N N . ASN A 1 539 ? 20.230 -16.631 16.027 1.00 86.19 539 ASN A N 1
ATOM 3982 C CA . ASN A 1 539 ? 21.509 -17.290 16.250 1.00 86.19 539 ASN A CA 1
ATOM 3983 C C . ASN A 1 539 ? 22.683 -16.309 16.180 1.00 86.19 539 ASN A C 1
ATOM 3985 O O . ASN A 1 539 ? 22.698 -15.420 15.330 1.00 86.19 539 ASN A O 1
ATOM 3989 N N . ASN A 1 540 ? 23.666 -16.498 17.069 1.00 92.50 540 ASN A N 1
ATOM 3990 C CA . ASN A 1 540 ? 25.034 -15.961 17.002 1.00 92.50 540 ASN A CA 1
ATOM 3991 C C . ASN A 1 540 ? 25.200 -14.476 16.621 1.00 92.50 540 ASN A C 1
ATOM 3993 O O . ASN A 1 540 ? 26.234 -14.070 16.086 1.00 92.50 540 ASN A O 1
ATOM 3997 N N . ALA A 1 541 ? 24.216 -13.644 16.960 1.00 92.06 541 ALA A N 1
ATOM 3998 C CA . ALA A 1 541 ? 24.290 -12.201 16.809 1.00 92.06 541 ALA A CA 1
ATOM 3999 C C . ALA A 1 541 ? 23.610 -11.472 17.971 1.00 92.06 541 ALA A C 1
ATOM 4001 O O . ALA A 1 541 ? 22.749 -12.013 18.661 1.00 92.06 541 ALA A O 1
ATOM 4002 N N . THR A 1 542 ? 23.959 -10.204 18.147 1.00 92.25 542 THR A N 1
ATOM 4003 C CA . THR A 1 542 ? 23.173 -9.251 18.935 1.00 92.25 542 THR A CA 1
ATOM 4004 C C . THR A 1 542 ? 22.632 -8.202 17.983 1.00 92.25 542 THR A C 1
ATOM 4006 O O . THR A 1 542 ? 23.414 -7.530 17.311 1.00 92.25 542 THR A O 1
ATOM 4009 N N . VAL A 1 543 ? 21.312 -8.034 17.927 1.00 90.75 543 VAL A N 1
ATOM 4010 C CA . VAL A 1 543 ? 20.688 -6.986 17.116 1.00 90.75 543 VAL A CA 1
ATOM 4011 C C . VAL A 1 543 ? 20.254 -5.799 17.963 1.00 90.75 543 VAL A C 1
ATOM 4013 O O . VAL A 1 543 ? 19.745 -5.972 19.067 1.00 90.75 543 VAL A O 1
ATOM 4016 N N . THR A 1 544 ? 20.458 -4.584 17.458 1.00 91.44 544 THR A N 1
ATOM 4017 C CA . THR A 1 544 ? 20.018 -3.327 18.084 1.00 91.44 544 THR A CA 1
ATOM 4018 C C . THR A 1 544 ? 19.629 -2.298 17.025 1.00 91.44 544 THR A C 1
ATOM 4020 O O . THR A 1 544 ? 19.957 -2.436 15.852 1.00 91.44 544 THR A O 1
ATOM 4023 N N . ARG A 1 545 ? 18.994 -1.204 17.445 1.00 88.31 545 ARG A N 1
ATOM 4024 C CA . ARG A 1 545 ? 18.983 0.049 16.676 1.00 88.31 545 ARG A CA 1
ATOM 4025 C C . ARG A 1 545 ? 20.305 0.788 16.857 1.00 88.31 545 ARG A C 1
ATOM 4027 O O . ARG A 1 545 ? 20.864 0.752 17.953 1.00 88.31 545 ARG A O 1
ATOM 4034 N N . ASP A 1 546 ? 20.789 1.478 15.828 1.00 85.94 546 ASP A N 1
ATOM 4035 C CA . ASP A 1 546 ? 21.980 2.332 15.937 1.00 85.94 546 ASP A CA 1
ATOM 4036 C C . ASP A 1 546 ? 21.701 3.756 15.448 1.00 85.94 546 ASP A C 1
ATOM 4038 O O . ASP A 1 546 ? 21.893 4.094 14.284 1.00 85.94 546 ASP A O 1
ATOM 4042 N N . THR A 1 547 ? 21.261 4.617 16.369 1.00 84.12 547 THR A N 1
ATOM 4043 C CA . THR A 1 547 ? 20.952 6.029 16.088 1.00 84.12 547 THR A CA 1
ATOM 4044 C C . THR A 1 547 ? 22.191 6.873 15.787 1.00 84.12 547 THR A C 1
ATOM 4046 O O . THR A 1 547 ? 22.055 8.050 15.467 1.00 84.12 547 THR A O 1
ATOM 4049 N N . THR A 1 548 ? 23.403 6.321 15.937 1.00 82.88 548 THR A N 1
ATOM 4050 C CA . THR A 1 548 ? 24.646 7.039 15.616 1.00 82.88 548 THR A CA 1
ATOM 4051 C C . THR A 1 548 ? 24.982 6.980 14.126 1.00 82.88 548 THR A C 1
ATOM 4053 O O . THR A 1 548 ? 25.779 7.783 13.643 1.00 82.88 548 THR A O 1
ATOM 4056 N N . VAL A 1 549 ? 24.348 6.068 13.384 1.00 78.19 549 VAL A N 1
ATOM 4057 C CA . VAL A 1 549 ? 24.499 5.925 11.937 1.00 78.19 549 VAL A CA 1
ATOM 4058 C C . VAL A 1 549 ? 23.444 6.782 11.243 1.00 78.19 549 VAL A C 1
ATOM 4060 O O . VAL A 1 549 ? 22.284 6.400 11.145 1.00 78.19 549 VAL A O 1
ATOM 4063 N N . THR A 1 550 ? 23.852 7.962 10.779 1.00 74.31 550 THR A N 1
ATOM 4064 C CA . THR A 1 550 ? 22.966 8.973 10.168 1.00 74.31 550 THR A CA 1
ATOM 4065 C C . THR A 1 550 ? 23.082 9.057 8.645 1.00 74.31 550 THR A C 1
ATOM 4067 O O . THR A 1 550 ? 22.375 9.835 8.013 1.00 74.31 550 THR A O 1
ATOM 4070 N N . ASP A 1 551 ? 23.977 8.267 8.051 1.00 71.75 551 ASP A N 1
ATOM 4071 C CA . ASP A 1 551 ? 24.327 8.278 6.628 1.00 71.75 551 ASP A CA 1
ATOM 4072 C C . ASP A 1 551 ? 23.582 7.210 5.805 1.00 71.75 551 ASP A C 1
ATOM 4074 O O . ASP A 1 551 ? 23.994 6.914 4.684 1.00 71.75 551 ASP A O 1
ATOM 4078 N N . SER A 1 552 ? 22.521 6.603 6.354 1.00 72.88 552 SER A N 1
ATOM 4079 C CA . SER A 1 552 ? 21.701 5.627 5.624 1.00 72.88 552 SER A CA 1
ATOM 4080 C C . SER A 1 552 ? 21.028 6.273 4.400 1.00 72.88 552 SER A C 1
ATOM 4082 O O . SER A 1 552 ? 20.330 7.277 4.562 1.00 72.88 552 SER A O 1
ATOM 4084 N N . PRO A 1 553 ? 21.175 5.703 3.186 1.00 55.16 553 PRO A N 1
ATOM 4085 C CA . PRO A 1 553 ? 20.589 6.257 1.964 1.00 55.16 553 PRO A CA 1
ATOM 4086 C C . PRO A 1 553 ? 19.058 6.391 1.949 1.00 55.16 553 PRO A C 1
ATOM 4088 O O . PRO A 1 553 ? 18.556 7.285 1.272 1.00 55.16 553 PRO A O 1
ATOM 4091 N N . TYR A 1 554 ? 18.312 5.551 2.681 1.00 54.00 554 TYR A N 1
ATOM 4092 C CA . TYR A 1 554 ? 16.852 5.707 2.824 1.00 54.00 554 TYR A CA 1
ATOM 4093 C C . TYR A 1 554 ? 16.459 6.599 4.022 1.00 54.00 554 TYR A C 1
ATOM 4095 O O . TYR A 1 554 ? 15.302 7.001 4.127 1.00 54.00 554 TYR A O 1
ATOM 4103 N N . GLY A 1 555 ? 17.415 6.979 4.880 1.00 57.41 555 GLY A N 1
ATOM 4104 C CA . GLY A 1 555 ? 17.178 7.670 6.152 1.00 57.41 555 GLY A CA 1
ATOM 4105 C C . GLY A 1 555 ? 16.711 6.722 7.264 1.00 57.41 555 GLY A C 1
ATOM 4106 O O . GLY A 1 555 ? 16.475 5.549 7.019 1.00 57.41 555 GLY A O 1
ATOM 4107 N N . GLY A 1 556 ? 16.570 7.221 8.499 1.00 64.88 556 GLY A N 1
ATOM 4108 C CA . GLY A 1 556 ? 16.058 6.421 9.622 1.00 64.88 556 GLY A CA 1
ATOM 4109 C C . GLY A 1 556 ? 17.087 5.944 10.638 1.00 64.88 556 GLY A C 1
ATOM 4110 O O . GLY A 1 556 ? 18.137 6.560 10.815 1.00 64.88 556 GLY A O 1
ATOM 4111 N N . VAL A 1 557 ? 16.731 4.871 11.349 1.00 78.38 557 VAL A N 1
ATOM 4112 C CA . VAL A 1 557 ? 17.563 4.223 12.366 1.00 78.38 557 VAL A CA 1
ATOM 4113 C C . VAL A 1 557 ? 17.826 2.779 11.926 1.00 78.38 557 VAL A C 1
ATOM 4115 O O . VAL A 1 557 ? 16.959 1.921 12.110 1.00 78.38 557 VAL A O 1
ATOM 4118 N N . PRO A 1 558 ? 19.012 2.481 11.372 1.00 85.69 558 PRO A N 1
ATOM 4119 C CA . PRO A 1 558 ? 19.295 1.163 10.825 1.00 85.69 558 PRO A CA 1
ATOM 4120 C C . PRO A 1 558 ? 19.324 0.084 11.911 1.00 85.69 558 PRO A C 1
ATOM 4122 O O . PRO A 1 558 ? 19.683 0.331 13.073 1.00 85.69 558 PRO A O 1
ATOM 4125 N N . LEU A 1 559 ? 19.010 -1.147 11.501 1.00 91.81 559 LEU A N 1
ATOM 4126 C CA . LEU A 1 559 ? 19.279 -2.335 12.305 1.00 91.81 559 LEU A CA 1
ATOM 4127 C C . LEU A 1 559 ? 20.784 -2.567 12.308 1.00 91.81 559 LEU A C 1
ATOM 4129 O O . LEU A 1 559 ? 21.389 -2.704 11.252 1.00 91.81 559 LEU A O 1
ATOM 4133 N N . LYS A 1 560 ? 21.380 -2.664 13.489 1.00 94.56 560 LYS A N 1
ATOM 4134 C CA . LYS A 1 560 ? 22.751 -3.119 13.692 1.00 94.56 560 LYS A CA 1
ATOM 4135 C C . LYS A 1 560 ? 22.740 -4.567 14.140 1.00 94.56 560 LYS A C 1
ATOM 4137 O O . LYS A 1 560 ? 22.110 -4.890 15.138 1.00 94.56 560 LYS A O 1
ATOM 4142 N N . MET A 1 561 ? 23.484 -5.407 13.444 1.00 95.75 561 MET A N 1
ATOM 4143 C CA . MET A 1 561 ? 23.820 -6.769 13.816 1.00 95.75 561 MET A CA 1
ATOM 4144 C C . MET A 1 561 ? 25.281 -6.803 14.260 1.00 95.75 561 MET A C 1
ATOM 4146 O O . MET A 1 561 ? 26.186 -6.542 13.474 1.00 95.75 561 MET A O 1
ATOM 4150 N N . VAL A 1 562 ? 25.515 -7.118 15.526 1.00 95.94 562 VAL A N 1
ATOM 4151 C CA . VAL A 1 562 ? 26.839 -7.426 16.068 1.00 95.94 562 VAL A CA 1
ATOM 4152 C C . VAL A 1 562 ? 27.029 -8.933 15.960 1.00 95.94 562 VAL A C 1
ATOM 4154 O O . VAL A 1 562 ? 26.306 -9.679 16.618 1.00 95.94 562 VAL A O 1
ATOM 4157 N N . VAL A 1 563 ? 27.973 -9.386 15.138 1.00 95.75 563 VAL A N 1
ATOM 4158 C CA . VAL A 1 563 ? 28.258 -10.817 14.967 1.00 95.75 563 VAL A CA 1
ATOM 4159 C C . VAL A 1 563 ? 28.978 -11.353 16.205 1.00 95.75 563 VAL A C 1
ATOM 4161 O O . VAL A 1 563 ? 29.994 -10.797 16.627 1.00 95.75 563 VAL A O 1
ATOM 4164 N N . THR A 1 564 ? 28.450 -12.424 16.802 1.00 93.81 564 THR A N 1
ATOM 4165 C CA . THR A 1 564 ? 29.001 -13.055 18.017 1.00 93.81 564 THR A CA 1
ATOM 4166 C C . THR A 1 564 ? 29.451 -14.504 17.806 1.00 93.81 564 THR A C 1
ATOM 4168 O O . THR A 1 564 ? 30.110 -15.062 18.684 1.00 93.81 564 THR A O 1
ATOM 4171 N N . GLY A 1 565 ? 29.165 -15.099 16.645 1.00 92.69 565 GLY A N 1
ATOM 4172 C CA . GLY A 1 565 ? 29.601 -16.440 16.256 1.00 92.69 565 GLY A CA 1
ATOM 4173 C C . GLY A 1 565 ? 29.211 -16.786 14.814 1.00 92.69 565 GLY A C 1
ATOM 4174 O O . GLY A 1 565 ? 28.729 -15.929 14.080 1.00 92.69 565 GLY A O 1
ATOM 4175 N N . ALA A 1 566 ? 29.437 -18.039 14.413 1.00 92.25 566 ALA A N 1
ATOM 4176 C CA . ALA A 1 566 ? 29.146 -18.550 13.066 1.00 92.25 566 ALA A CA 1
ATOM 4177 C C . ALA A 1 566 ? 27.641 -18.572 12.751 1.00 92.25 566 ALA A C 1
ATOM 4179 O O . ALA A 1 566 ? 26.845 -18.820 13.648 1.00 92.25 566 ALA A O 1
ATOM 4180 N N . ASP A 1 567 ? 27.252 -18.372 11.491 1.00 89.88 567 ASP A N 1
ATOM 4181 C CA . ASP A 1 567 ? 25.836 -18.289 11.076 1.00 89.88 567 ASP A CA 1
ATOM 4182 C C . ASP A 1 567 ? 24.997 -17.284 11.920 1.00 89.88 567 ASP A C 1
ATOM 4184 O O . ASP A 1 567 ? 24.014 -17.661 12.570 1.00 89.88 567 ASP A O 1
ATOM 4188 N N . PRO A 1 568 ? 25.416 -16.002 11.992 1.00 94.25 568 PRO A N 1
ATOM 4189 C CA . PRO A 1 568 ? 24.707 -14.960 12.725 1.00 94.25 568 PRO A CA 1
ATOM 4190 C C . PRO A 1 568 ? 23.474 -14.488 11.943 1.00 94.25 568 PRO A C 1
ATOM 4192 O O . PRO A 1 568 ? 23.618 -14.017 10.819 1.00 94.25 568 PRO A O 1
ATOM 4195 N N . HIS A 1 569 ? 22.268 -14.528 12.509 1.00 91.69 569 HIS A N 1
ATOM 4196 C CA . HIS A 1 569 ? 21.082 -14.081 11.765 1.00 91.69 569 HIS A CA 1
ATOM 4197 C C . HIS A 1 569 ? 19.927 -13.586 12.627 1.00 91.69 569 HIS A C 1
ATOM 4199 O O . HIS A 1 569 ? 19.776 -13.922 13.805 1.00 91.69 569 HIS A O 1
ATOM 4205 N N . ILE A 1 570 ? 19.086 -12.756 12.011 1.00 88.81 570 ILE A N 1
ATOM 4206 C CA . ILE A 1 570 ? 17.895 -12.214 12.661 1.00 88.81 570 ILE A CA 1
ATOM 4207 C C . ILE A 1 570 ? 16.762 -13.241 12.739 1.00 88.81 570 ILE A C 1
ATOM 4209 O O . ILE A 1 570 ? 16.594 -14.091 11.864 1.00 88.81 570 ILE A O 1
ATOM 4213 N N . MET A 1 571 ? 15.925 -13.112 13.763 1.00 78.31 571 MET A N 1
ATOM 4214 C CA . MET A 1 571 ? 14.750 -13.956 13.953 1.00 78.31 571 MET A CA 1
ATOM 4215 C C . MET A 1 571 ? 13.599 -13.453 13.076 1.00 78.31 571 MET A C 1
ATOM 4217 O O . MET A 1 571 ? 12.777 -12.667 13.516 1.00 78.31 571 MET A O 1
ATOM 4221 N N . SER A 1 572 ? 13.584 -13.856 11.802 1.00 79.56 572 SER A N 1
ATOM 4222 C CA . SER A 1 572 ? 12.585 -13.413 10.802 1.00 79.56 572 SER A CA 1
ATOM 4223 C C . SER A 1 572 ? 12.095 -14.526 9.865 1.00 79.56 572 SER A C 1
ATOM 4225 O O . SER A 1 572 ? 11.570 -14.284 8.780 1.00 79.56 572 SER A O 1
ATOM 4227 N N . TYR A 1 573 ? 12.242 -15.774 10.299 1.00 80.81 573 TYR A N 1
ATOM 4228 C CA . TYR A 1 573 ? 11.724 -16.959 9.620 1.00 80.81 573 TYR A CA 1
ATOM 4229 C C . TYR A 1 573 ? 11.246 -17.973 10.662 1.00 80.81 573 TYR A C 1
ATOM 4231 O O . TYR A 1 573 ? 11.502 -17.806 11.857 1.00 80.81 573 TYR A O 1
ATOM 4239 N N . ALA A 1 574 ? 10.566 -19.038 10.233 1.00 69.50 574 ALA A N 1
ATOM 4240 C CA . ALA A 1 574 ? 10.212 -20.121 11.144 1.00 69.50 574 ALA A CA 1
ATOM 4241 C C . ALA A 1 574 ? 10.375 -21.523 10.572 1.00 69.50 574 ALA A C 1
ATOM 4243 O O . ALA A 1 574 ? 9.829 -21.884 9.529 1.00 69.50 574 ALA A O 1
ATOM 4244 N N . GLN A 1 575 ? 11.071 -22.362 11.338 1.00 64.38 575 GLN A N 1
ATOM 4245 C CA . GLN A 1 575 ? 11.272 -23.767 11.006 1.00 64.38 575 GLN A CA 1
ATOM 4246 C C . GLN A 1 575 ? 9.990 -24.606 11.190 1.00 64.38 575 GLN A C 1
ATOM 4248 O O . GLN A 1 575 ? 9.816 -25.598 10.478 1.00 64.38 575 GLN A O 1
ATOM 4253 N N . GLN A 1 576 ? 9.081 -24.210 12.093 1.00 62.47 576 GLN A N 1
ATOM 4254 C CA . GLN A 1 576 ? 7.851 -24.933 12.472 1.00 62.47 576 GLN A CA 1
ATOM 4255 C C . GLN A 1 576 ? 6.619 -23.997 12.510 1.00 62.47 576 GLN A C 1
ATOM 4257 O O . GLN A 1 576 ? 6.758 -22.778 12.463 1.00 62.47 576 GLN A O 1
ATOM 4262 N N . THR A 1 577 ? 5.404 -24.560 12.545 1.00 57.81 577 THR A N 1
ATOM 4263 C CA . THR A 1 577 ? 4.117 -23.828 12.469 1.00 57.81 577 THR A CA 1
ATOM 4264 C C . THR A 1 577 ? 3.912 -22.842 13.624 1.00 57.81 577 THR A C 1
ATOM 4266 O O . THR A 1 577 ? 4.235 -23.177 14.760 1.00 57.81 577 THR A O 1
ATOM 4269 N N . GLY A 1 578 ? 3.260 -21.700 13.366 1.00 52.56 578 GLY A N 1
ATOM 4270 C CA . GLY A 1 578 ? 2.785 -20.779 14.414 1.00 52.56 578 GLY A CA 1
ATOM 4271 C C . GLY A 1 578 ? 3.599 -19.493 14.592 1.00 52.56 578 GLY A C 1
ATOM 4272 O O . GLY A 1 578 ? 3.475 -18.845 15.627 1.00 52.56 578 GLY A O 1
ATOM 4273 N N . ALA A 1 579 ? 4.417 -19.115 13.607 1.00 56.44 579 ALA A N 1
ATOM 4274 C CA . ALA A 1 579 ? 5.266 -17.928 13.681 1.00 56.44 579 ALA A CA 1
ATOM 4275 C C . ALA A 1 579 ? 4.775 -16.768 12.790 1.00 56.44 579 ALA A C 1
ATOM 4277 O O . ALA A 1 579 ? 4.272 -17.016 11.690 1.00 56.44 579 ALA A O 1
ATOM 4278 N N . PRO A 1 580 ? 4.973 -15.503 13.207 1.00 64.06 580 PRO A N 1
ATOM 4279 C CA . PRO A 1 580 ? 4.375 -14.324 12.572 1.00 64.06 580 PRO A CA 1
ATOM 4280 C C . PRO A 1 580 ? 5.128 -13.800 11.332 1.00 64.06 580 PRO A C 1
ATOM 4282 O O . PRO A 1 580 ? 4.885 -12.680 10.902 1.00 64.06 580 PRO A O 1
ATOM 4285 N N . TRP A 1 581 ? 6.052 -14.568 10.745 1.00 73.00 581 TRP A N 1
ATOM 4286 C CA . TRP A 1 581 ? 7.011 -14.040 9.759 1.00 73.00 581 TRP A CA 1
ATOM 4287 C C . TRP A 1 581 ? 6.552 -14.084 8.298 1.00 73.00 581 TRP A C 1
ATOM 4289 O O . TRP A 1 581 ? 7.303 -13.686 7.412 1.00 73.00 581 TRP A O 1
ATOM 4299 N N . ASN A 1 582 ? 5.338 -14.566 8.023 1.00 75.69 582 ASN A N 1
ATOM 4300 C CA . ASN A 1 582 ? 4.770 -14.542 6.674 1.00 75.69 582 ASN A CA 1
ATOM 4301 C C . ASN A 1 582 ? 4.517 -13.095 6.229 1.00 75.69 582 ASN A C 1
ATOM 4303 O O . ASN A 1 582 ? 3.645 -12.418 6.767 1.00 75.69 582 ASN A O 1
ATOM 4307 N N . LEU A 1 583 ? 5.266 -12.647 5.221 1.00 72.44 583 LEU A N 1
ATOM 4308 C CA . LEU A 1 583 ? 5.244 -11.273 4.715 1.00 72.44 583 LEU A CA 1
ATOM 4309 C C . LEU A 1 583 ? 4.180 -11.067 3.634 1.00 72.44 583 LEU A C 1
ATOM 4311 O O . LEU A 1 583 ? 3.538 -10.024 3.585 1.00 72.44 583 LEU A O 1
ATOM 4315 N N . ALA A 1 584 ? 3.972 -12.058 2.768 1.00 65.44 584 ALA A N 1
ATOM 4316 C CA . ALA A 1 584 ? 2.961 -12.016 1.713 1.00 65.44 584 ALA A CA 1
ATOM 4317 C C . ALA A 1 584 ? 2.513 -13.430 1.327 1.00 65.44 584 ALA A C 1
ATOM 4319 O O . ALA A 1 584 ? 3.194 -14.409 1.637 1.00 65.44 584 ALA A O 1
ATOM 4320 N N . THR A 1 585 ? 1.371 -13.540 0.646 1.00 76.62 585 THR A N 1
ATOM 4321 C CA . THR A 1 585 ? 0.954 -14.781 -0.015 1.00 76.62 585 THR A CA 1
ATOM 4322 C C . THR A 1 585 ? 1.858 -15.067 -1.209 1.00 76.62 585 THR A C 1
ATOM 4324 O O . THR A 1 585 ? 2.189 -14.167 -1.976 1.00 76.62 585 THR A O 1
ATOM 4327 N N . ALA A 1 586 ? 2.245 -16.328 -1.378 1.00 72.50 586 ALA A N 1
ATOM 4328 C CA . ALA A 1 586 ? 3.095 -16.779 -2.473 1.00 72.50 586 ALA A CA 1
ATOM 4329 C C . ALA A 1 586 ? 2.625 -18.138 -2.998 1.00 72.50 586 ALA A C 1
ATOM 4331 O O . ALA A 1 586 ? 1.906 -18.854 -2.307 1.00 72.50 586 ALA A O 1
ATOM 4332 N N . ALA A 1 587 ? 3.035 -18.499 -4.211 1.00 78.06 587 ALA A N 1
ATOM 4333 C CA . ALA A 1 587 ? 2.667 -19.757 -4.849 1.00 78.06 587 ALA A CA 1
ATOM 4334 C C . ALA A 1 587 ? 3.840 -20.380 -5.613 1.00 78.06 587 ALA A C 1
ATOM 4336 O O . ALA A 1 587 ? 4.829 -19.720 -5.936 1.00 78.06 587 ALA A O 1
ATOM 4337 N N . ASN A 1 588 ? 3.691 -21.662 -5.939 1.00 83.44 588 ASN A N 1
ATOM 4338 C CA . ASN A 1 588 ? 4.596 -22.377 -6.831 1.00 83.44 588 ASN A CA 1
ATOM 4339 C C . ASN A 1 588 ? 4.727 -21.680 -8.197 1.00 83.44 588 ASN A C 1
ATOM 4341 O O . ASN A 1 588 ? 3.747 -21.178 -8.744 1.00 83.44 588 ASN A O 1
ATOM 4345 N N . GLY A 1 589 ? 5.938 -21.677 -8.743 1.00 76.12 589 GLY A N 1
ATOM 4346 C CA . GLY A 1 589 ? 6.319 -21.024 -9.990 1.00 76.12 589 GLY A CA 1
ATOM 4347 C C . GLY A 1 589 ? 6.578 -19.524 -9.860 1.00 76.12 589 GLY A C 1
ATOM 4348 O O . GLY A 1 589 ? 7.086 -18.928 -10.803 1.00 76.12 589 GLY A O 1
ATOM 4349 N N . GLN A 1 590 ? 6.262 -18.898 -8.722 1.00 76.75 590 GLN A N 1
ATOM 4350 C CA . GLN A 1 590 ? 6.499 -17.468 -8.541 1.00 76.75 590 GLN A CA 1
ATOM 4351 C C . GLN A 1 590 ? 7.958 -17.180 -8.205 1.00 76.75 590 GLN A C 1
ATOM 4353 O O . GLN A 1 590 ? 8.562 -17.856 -7.369 1.00 76.75 590 GLN A O 1
ATOM 4358 N N . THR A 1 591 ? 8.489 -16.119 -8.804 1.00 76.50 591 THR A N 1
ATOM 4359 C CA . THR A 1 591 ? 9.790 -15.560 -8.445 1.00 76.50 591 THR A CA 1
ATOM 4360 C C . THR A 1 591 ? 9.597 -14.416 -7.463 1.00 76.50 591 THR A C 1
ATOM 4362 O O . THR A 1 591 ? 8.729 -13.567 -7.645 1.00 76.50 591 THR A O 1
ATOM 4365 N N . TRP A 1 592 ? 10.404 -14.393 -6.411 1.00 79.62 592 TRP A N 1
ATOM 4366 C CA . TRP A 1 592 ? 10.410 -13.339 -5.403 1.00 79.62 592 TRP A CA 1
ATOM 4367 C C . TRP A 1 592 ? 11.806 -12.744 -5.270 1.00 79.62 592 TRP A C 1
ATOM 4369 O O . TRP A 1 592 ? 12.799 -13.430 -5.499 1.00 79.62 592 TRP A O 1
ATOM 4379 N N . GLU A 1 593 ? 11.881 -11.464 -4.924 1.00 79.19 593 GLU A N 1
ATOM 4380 C CA . GLU A 1 593 ? 13.118 -10.708 -4.755 1.00 79.19 593 GLU A CA 1
ATOM 4381 C C . GLU A 1 593 ? 13.114 -9.975 -3.418 1.00 79.19 593 GLU A C 1
ATOM 4383 O O . GLU A 1 593 ? 12.217 -9.177 -3.154 1.00 79.19 593 GLU A O 1
ATOM 4388 N N . VAL A 1 594 ? 14.138 -10.197 -2.600 1.00 81.06 594 VAL A N 1
ATOM 4389 C CA . VAL A 1 594 ? 14.442 -9.350 -1.442 1.00 81.06 594 VAL A CA 1
ATOM 4390 C C . VAL A 1 594 ? 15.491 -8.316 -1.837 1.00 81.06 594 VAL A C 1
ATOM 4392 O O . VAL A 1 594 ? 16.435 -8.633 -2.566 1.00 81.06 594 VAL A O 1
ATOM 4395 N N . ARG A 1 595 ? 15.332 -7.082 -1.350 1.00 77.81 595 ARG A N 1
ATOM 4396 C CA . ARG A 1 595 ? 16.320 -6.003 -1.463 1.00 77.81 595 ARG A CA 1
ATOM 4397 C C . ARG A 1 595 ? 16.576 -5.372 -0.106 1.00 77.81 595 ARG A C 1
ATOM 4399 O O . ARG A 1 595 ? 15.643 -5.201 0.670 1.00 77.81 595 ARG A O 1
ATOM 4406 N N . VAL A 1 596 ? 17.820 -5.016 0.184 1.00 85.50 596 VAL A N 1
ATOM 4407 C CA . VAL A 1 596 ? 18.190 -4.357 1.441 1.00 85.50 596 VAL A CA 1
ATOM 4408 C C . VAL A 1 596 ? 19.468 -3.548 1.253 1.00 85.50 596 VAL A C 1
ATOM 4410 O O . VAL A 1 596 ? 20.387 -3.992 0.563 1.00 85.50 596 VAL A O 1
ATOM 4413 N N . LEU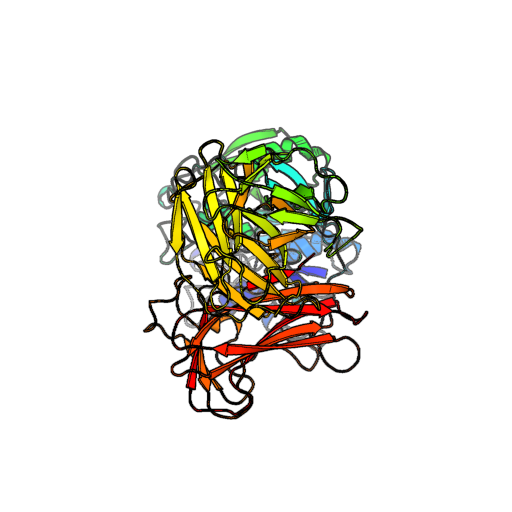 A 1 597 ? 19.551 -2.372 1.873 1.00 82.50 597 LEU A N 1
ATOM 4414 C CA . LEU A 1 597 ? 20.824 -1.674 2.021 1.00 82.50 597 LEU A CA 1
ATOM 4415 C C . LEU A 1 597 ? 21.622 -2.328 3.134 1.00 82.50 597 LEU A C 1
ATOM 4417 O O . LEU A 1 597 ? 21.088 -2.551 4.219 1.00 82.50 597 LEU A O 1
ATOM 4421 N N . ALA A 1 598 ? 22.908 -2.569 2.899 1.00 93.00 598 ALA A N 1
ATOM 4422 C CA . ALA A 1 598 ? 23.806 -2.949 3.977 1.00 93.00 598 ALA A CA 1
ATOM 4423 C C . ALA A 1 598 ? 25.170 -2.262 3.897 1.00 93.00 598 ALA A C 1
ATOM 4425 O O . ALA A 1 598 ? 25.643 -1.884 2.822 1.00 93.00 598 ALA A O 1
ATOM 4426 N N . LYS A 1 599 ? 25.809 -2.122 5.057 1.00 92.31 599 LYS A N 1
ATOM 4427 C CA . LYS A 1 599 ? 27.243 -1.846 5.199 1.00 92.31 599 LYS A CA 1
ATOM 4428 C C . LYS A 1 599 ? 27.793 -2.597 6.399 1.00 92.31 599 LYS A C 1
ATOM 4430 O O . LYS A 1 599 ? 27.034 -2.973 7.288 1.00 92.31 599 LYS A O 1
ATOM 4435 N N . ALA A 1 600 ? 29.104 -2.765 6.467 1.00 95.69 600 ALA A N 1
ATOM 4436 C CA . ALA A 1 600 ? 29.759 -3.439 7.580 1.00 95.69 600 ALA A CA 1
ATOM 4437 C C . ALA A 1 600 ? 30.918 -2.621 8.167 1.00 95.69 600 ALA A C 1
ATOM 4439 O O . ALA A 1 600 ? 31.422 -1.690 7.547 1.00 95.69 600 ALA A O 1
ATOM 4440 N N . SER A 1 601 ? 31.362 -2.941 9.383 1.00 95.62 601 SER A N 1
ATOM 4441 C CA . SER A 1 601 ? 32.497 -2.246 10.014 1.00 95.62 601 SER A CA 1
ATOM 4442 C C . SER A 1 601 ? 33.841 -2.638 9.397 1.00 95.62 601 SER A C 1
ATOM 4444 O O . SER A 1 601 ? 34.825 -1.921 9.552 1.00 95.62 601 SER A O 1
ATOM 4446 N N . ALA A 1 602 ? 33.873 -3.768 8.695 1.00 94.50 602 ALA A N 1
ATOM 4447 C CA . ALA A 1 602 ? 34.960 -4.252 7.857 1.00 94.50 602 ALA A CA 1
ATOM 4448 C C . ALA A 1 602 ? 34.349 -5.063 6.698 1.00 94.50 602 ALA A C 1
ATOM 4450 O O . ALA A 1 602 ? 33.228 -5.553 6.856 1.00 94.50 602 ALA A O 1
ATOM 4451 N N . PRO A 1 603 ? 35.034 -5.209 5.548 1.00 92.50 603 PRO A N 1
ATOM 4452 C CA . PRO A 1 603 ? 34.549 -6.060 4.466 1.00 92.50 603 PRO A CA 1
ATOM 4453 C C . PRO A 1 603 ? 34.247 -7.480 4.962 1.00 92.50 603 PRO A C 1
ATOM 4455 O O . PRO A 1 603 ? 35.078 -8.073 5.643 1.00 92.50 603 PRO A O 1
ATOM 4458 N N . THR A 1 604 ? 33.065 -7.993 4.636 1.00 96.00 604 THR A N 1
ATOM 4459 C CA . THR A 1 604 ? 32.536 -9.277 5.128 1.00 96.00 604 THR A CA 1
ATOM 4460 C C . THR A 1 604 ? 31.554 -9.861 4.107 1.00 96.00 604 THR A C 1
ATOM 4462 O O . THR A 1 604 ? 31.494 -9.404 2.963 1.00 96.00 604 THR A O 1
ATOM 4465 N N . THR A 1 605 ? 30.764 -10.859 4.493 1.00 95.88 605 THR A N 1
ATOM 4466 C CA . THR A 1 605 ? 29.634 -11.355 3.707 1.00 95.88 605 THR A CA 1
ATOM 4467 C C . THR A 1 605 ? 28.337 -11.285 4.502 1.00 95.88 605 THR A C 1
ATOM 4469 O O . THR A 1 605 ? 28.338 -11.344 5.728 1.00 95.88 605 THR A O 1
ATOM 4472 N N . ILE A 1 606 ? 27.231 -11.157 3.780 1.00 95.88 606 ILE A N 1
ATOM 4473 C CA . ILE A 1 606 ? 25.879 -11.400 4.284 1.00 95.88 606 ILE A CA 1
ATOM 4474 C C . ILE A 1 606 ? 25.248 -12.503 3.450 1.00 95.88 606 ILE A C 1
ATOM 4476 O O . ILE A 1 606 ? 25.668 -12.739 2.311 1.00 95.88 606 ILE A O 1
ATOM 4480 N N . GLN A 1 607 ? 24.194 -13.119 3.964 1.00 95.81 607 GLN A N 1
ATOM 4481 C CA . GLN A 1 607 ? 23.295 -13.916 3.143 1.00 95.81 607 GLN A CA 1
ATOM 4482 C C . GLN A 1 607 ? 21.880 -13.343 3.213 1.00 95.81 607 GLN A C 1
ATOM 4484 O O . GLN A 1 607 ? 21.407 -12.904 4.261 1.00 95.81 607 GLN A O 1
ATOM 4489 N N . LEU A 1 608 ? 21.215 -13.319 2.061 1.00 94.88 608 LEU A N 1
ATOM 4490 C CA . LEU A 1 608 ? 19.809 -12.953 1.948 1.00 94.88 608 LEU A CA 1
ATOM 4491 C C . LEU A 1 608 ? 19.011 -14.217 1.667 1.00 94.88 608 LEU A C 1
ATOM 4493 O O . LEU A 1 608 ? 19.270 -14.894 0.669 1.00 94.88 608 LEU A O 1
ATOM 4497 N N . PHE A 1 609 ? 18.044 -14.519 2.525 1.00 93.06 609 PHE A N 1
ATOM 4498 C CA . PHE A 1 609 ? 17.209 -15.702 2.381 1.00 93.06 609 PHE A CA 1
ATOM 4499 C C . PHE A 1 609 ? 15.797 -15.355 1.920 1.00 93.06 609 PHE A C 1
ATOM 4501 O O . PHE A 1 609 ? 15.218 -14.348 2.328 1.00 93.06 609 PHE A O 1
ATOM 4508 N N . LEU A 1 610 ? 15.215 -16.239 1.117 1.00 91.00 610 LEU A N 1
ATOM 4509 C CA . LEU A 1 610 ? 13.797 -16.257 0.781 1.00 91.00 610 LEU A CA 1
ATOM 4510 C C . LEU A 1 610 ? 13.239 -17.639 1.099 1.00 91.00 610 LEU A C 1
ATOM 4512 O O . LEU A 1 610 ? 13.752 -18.647 0.615 1.00 91.00 610 LEU A O 1
ATOM 4516 N N . PHE A 1 611 ? 12.168 -17.678 1.881 1.00 90.06 611 PHE A N 1
ATOM 4517 C CA . PHE A 1 611 ? 11.493 -18.911 2.268 1.00 90.06 611 PHE A CA 1
ATOM 4518 C C . PHE A 1 611 ? 10.091 -18.901 1.675 1.00 90.06 611 PHE A C 1
ATOM 4520 O O . PHE A 1 611 ? 9.289 -18.039 2.021 1.00 90.06 611 PHE A O 1
ATOM 4527 N N . GLY A 1 612 ? 9.773 -19.864 0.818 1.00 88.19 612 GLY A N 1
ATOM 4528 C CA . GLY A 1 612 ? 8.393 -20.209 0.503 1.00 88.19 612 GLY A CA 1
ATOM 4529 C C . GLY A 1 612 ? 7.854 -21.105 1.613 1.00 88.19 612 GLY A C 1
ATOM 4530 O O . GLY A 1 612 ? 8.440 -22.148 1.882 1.00 88.19 612 GLY A O 1
ATOM 4531 N N . THR A 1 613 ? 6.774 -20.716 2.278 1.00 82.81 613 THR A N 1
ATOM 4532 C CA . THR A 1 613 ? 6.251 -21.388 3.477 1.00 82.81 613 THR A CA 1
ATOM 4533 C C . THR A 1 613 ? 4.774 -21.738 3.327 1.00 82.81 613 THR A C 1
ATOM 4535 O O . THR A 1 613 ? 4.097 -21.309 2.391 1.00 82.81 613 THR A O 1
ATOM 4538 N N . SER A 1 614 ? 4.249 -22.531 4.263 1.00 80.88 614 SER A N 1
ATOM 4539 C CA . SER A 1 614 ? 2.798 -22.706 4.418 1.00 80.88 614 SER A CA 1
ATOM 4540 C C . SER A 1 614 ? 2.117 -21.429 4.935 1.00 80.88 614 SER A C 1
ATOM 4542 O O . SER A 1 614 ? 2.759 -20.542 5.504 1.00 80.88 614 SER A O 1
ATOM 4544 N N . SER A 1 615 ? 0.784 -21.368 4.846 1.00 75.69 615 SER A N 1
ATOM 4545 C CA . SER A 1 615 ? -0.024 -20.289 5.445 1.00 75.69 615 SER A CA 1
ATOM 4546 C C . SER A 1 615 ? 0.213 -20.106 6.952 1.00 75.69 615 SER A C 1
ATOM 4548 O O . SER A 1 615 ? 0.081 -18.999 7.462 1.00 75.69 615 SER A O 1
ATOM 4550 N N . THR A 1 616 ? 0.639 -21.161 7.653 1.00 71.00 616 THR A N 1
ATOM 4551 C CA . THR A 1 616 ? 0.988 -21.141 9.089 1.00 71.00 616 THR A CA 1
ATOM 4552 C C . THR A 1 616 ? 2.457 -20.815 9.392 1.00 71.00 616 THR A C 1
ATOM 4554 O O . THR A 1 616 ? 2.892 -20.926 10.540 1.00 71.00 616 THR A O 1
ATOM 4557 N N . GLY A 1 617 ? 3.242 -20.463 8.371 1.00 69.75 617 GLY A N 1
ATOM 4558 C CA . GLY A 1 617 ? 4.633 -20.024 8.505 1.00 69.75 617 GLY A CA 1
ATOM 4559 C C . GLY A 1 617 ? 5.668 -21.141 8.596 1.00 69.75 617 GLY A C 1
ATOM 4560 O O . GLY A 1 617 ? 6.853 -20.846 8.696 1.00 69.75 617 GLY A O 1
ATOM 4561 N N . ALA A 1 618 ? 5.256 -22.411 8.521 1.00 75.12 618 ALA A N 1
ATOM 4562 C CA . ALA A 1 618 ? 6.189 -23.533 8.559 1.00 75.12 618 ALA A CA 1
ATOM 4563 C C . ALA A 1 618 ? 6.965 -23.672 7.245 1.00 75.12 618 ALA A C 1
ATOM 4565 O O . ALA A 1 618 ? 6.366 -23.843 6.175 1.00 75.12 618 ALA A O 1
ATOM 4566 N N . TRP A 1 619 ? 8.291 -23.647 7.377 1.00 73.88 619 TRP A N 1
ATOM 4567 C CA . TRP A 1 619 ? 9.270 -23.944 6.337 1.00 73.88 619 TRP A CA 1
ATOM 4568 C C . TRP A 1 619 ? 9.536 -25.458 6.171 1.00 73.88 619 TRP A C 1
ATOM 4570 O O . TRP A 1 619 ? 9.557 -25.972 5.051 1.00 73.88 619 TRP A O 1
ATOM 4580 N N . SER A 1 620 ? 9.728 -26.200 7.272 1.00 64.81 620 SER A N 1
ATOM 4581 C CA . SER A 1 620 ? 10.174 -27.602 7.221 1.00 64.81 620 SER A CA 1
ATOM 4582 C C . SER A 1 620 ? 9.020 -28.618 7.179 1.00 64.81 620 SER A C 1
ATOM 4584 O O . SER A 1 620 ? 7.953 -28.402 7.748 1.00 64.81 620 SER A O 1
ATOM 4586 N N . GLY A 1 621 ? 9.239 -29.754 6.506 1.00 54.97 621 GLY A N 1
ATOM 4587 C CA . GLY A 1 621 ? 8.470 -30.980 6.749 1.00 54.97 621 GLY A CA 1
ATOM 4588 C C . GLY A 1 621 ? 7.278 -31.310 5.847 1.00 54.97 621 GLY A C 1
ATOM 4589 O O . GLY A 1 621 ? 6.825 -32.440 5.970 1.00 54.97 621 GLY A O 1
ATOM 4590 N N . GLN A 1 622 ? 6.800 -30.436 4.942 1.00 52.72 622 GLN A N 1
ATOM 4591 C CA . GLN A 1 622 ? 5.937 -30.831 3.794 1.00 52.72 622 GLN A CA 1
ATOM 4592 C C . GLN A 1 622 ? 5.552 -29.715 2.784 1.00 52.72 622 GLN A C 1
ATOM 4594 O O . GLN A 1 622 ? 4.928 -30.035 1.775 1.00 52.72 622 GLN A O 1
ATOM 4599 N N . SER A 1 623 ? 5.946 -28.441 2.971 1.00 54.19 623 SER A N 1
ATOM 4600 C CA . SER A 1 623 ? 5.393 -27.323 2.164 1.00 54.19 623 SER A CA 1
ATOM 4601 C C . SER A 1 623 ? 6.372 -26.224 1.706 1.00 54.19 623 SER A C 1
ATOM 4603 O O . SER A 1 623 ? 5.919 -25.270 1.079 1.00 54.19 623 SER A O 1
ATOM 4605 N N . GLY A 1 624 ? 7.683 -26.315 1.982 1.00 66.00 624 GLY A N 1
ATOM 4606 C CA . GLY A 1 624 ? 8.621 -25.208 1.726 1.00 66.00 624 GLY A CA 1
ATOM 4607 C C . GLY A 1 624 ? 9.623 -25.384 0.569 1.00 66.00 624 GLY A C 1
ATOM 4608 O O . GLY A 1 624 ? 10.089 -26.490 0.299 1.00 66.00 624 GLY A O 1
ATOM 4609 N N . THR A 1 625 ? 9.971 -24.281 -0.113 1.00 83.44 625 THR A N 1
ATOM 4610 C CA . THR A 1 625 ? 11.170 -24.064 -0.981 1.00 83.44 625 THR A CA 1
ATOM 4611 C C . THR A 1 625 ? 12.034 -22.824 -0.564 1.00 83.44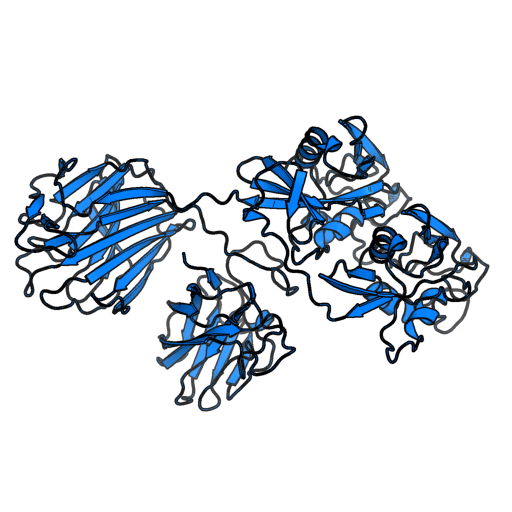 625 THR A C 1
ATOM 4613 O O . THR A 1 625 ? 11.482 -21.749 -0.343 1.00 83.44 625 THR A O 1
ATOM 4616 N N . ILE A 1 626 ? 13.356 -22.969 -0.353 1.00 89.06 626 ILE A N 1
ATOM 4617 C CA . ILE A 1 626 ? 14.239 -21.947 0.260 1.00 89.06 626 ILE A CA 1
ATOM 4618 C C . ILE A 1 626 ? 15.348 -21.611 -0.713 1.00 89.06 626 ILE A C 1
ATOM 4620 O O . ILE A 1 626 ? 15.961 -22.505 -1.300 1.00 89.06 626 ILE A O 1
ATOM 4624 N N . GLY A 1 627 ? 15.611 -20.322 -0.837 1.00 90.12 627 GLY A N 1
ATOM 4625 C CA . GLY A 1 627 ? 16.759 -19.795 -1.539 1.00 90.12 627 GLY A CA 1
ATOM 4626 C C . GLY A 1 627 ? 17.599 -18.951 -0.603 1.00 90.12 627 GLY A C 1
ATOM 4627 O O . GLY A 1 627 ? 17.055 -18.213 0.216 1.00 90.12 627 GLY A O 1
ATOM 4628 N N . ALA A 1 628 ? 18.914 -19.036 -0.761 1.00 92.25 628 ALA A N 1
ATOM 4629 C CA . ALA A 1 628 ? 19.867 -18.145 -0.123 1.00 92.25 628 ALA A CA 1
ATOM 4630 C C . ALA A 1 628 ? 20.843 -17.595 -1.162 1.00 92.25 628 ALA A C 1
ATOM 4632 O O . ALA A 1 628 ? 21.231 -18.301 -2.101 1.00 92.25 628 ALA A O 1
ATOM 4633 N N . GLY A 1 629 ? 21.261 -16.346 -0.984 1.00 90.19 629 GLY A N 1
ATOM 4634 C CA . GLY A 1 629 ? 22.311 -15.734 -1.787 1.00 90.19 629 GLY A CA 1
ATOM 4635 C C . GLY A 1 629 ? 23.328 -15.014 -0.922 1.00 90.19 629 GLY A C 1
ATOM 4636 O O . GLY A 1 629 ? 22.998 -14.011 -0.293 1.00 90.19 629 GLY A O 1
ATOM 4637 N N . THR A 1 630 ? 24.575 -15.480 -0.950 1.00 93.94 630 THR A N 1
ATOM 4638 C CA . THR A 1 630 ? 25.703 -14.792 -0.314 1.00 93.94 630 THR A CA 1
ATOM 4639 C C . THR A 1 630 ? 26.074 -13.537 -1.101 1.00 93.94 630 THR A C 1
ATOM 4641 O O . THR A 1 630 ? 26.111 -13.548 -2.337 1.00 93.94 630 THR A O 1
ATOM 4644 N N . ARG A 1 631 ? 26.351 -12.439 -0.398 1.00 93.44 631 ARG A N 1
ATOM 4645 C CA . ARG A 1 631 ? 26.789 -11.160 -0.966 1.00 93.44 631 ARG A CA 1
ATOM 4646 C C . ARG A 1 631 ? 27.996 -10.648 -0.196 1.00 93.44 631 ARG A C 1
ATOM 4648 O O . ARG A 1 631 ? 27.991 -10.656 1.030 1.00 93.44 631 ARG A O 1
ATOM 4655 N N . ALA A 1 632 ? 29.020 -10.201 -0.914 1.00 91.69 632 ALA A N 1
ATOM 4656 C CA . ALA A 1 632 ? 30.147 -9.508 -0.304 1.00 91.69 632 ALA A CA 1
ATOM 4657 C C . ALA A 1 632 ? 29.709 -8.099 0.102 1.00 91.69 632 ALA A C 1
ATOM 4659 O O . ALA A 1 632 ? 29.200 -7.360 -0.738 1.00 91.69 632 ALA A O 1
ATOM 4660 N N . VAL A 1 633 ? 29.912 -7.740 1.369 1.00 90.25 633 VAL A N 1
ATOM 4661 C CA . VAL A 1 633 ? 29.534 -6.441 1.925 1.00 90.25 633 VAL A CA 1
ATOM 4662 C C . VAL A 1 633 ? 30.761 -5.602 2.203 1.00 90.25 633 VAL A C 1
ATOM 4664 O O . VAL A 1 633 ? 31.733 -6.074 2.790 1.00 90.25 633 VAL A O 1
ATOM 4667 N N . THR A 1 634 ? 30.717 -4.342 1.780 1.00 90.06 634 THR A N 1
ATOM 4668 C CA . THR A 1 634 ? 31.793 -3.372 2.011 1.00 90.06 634 THR A CA 1
ATOM 4669 C C . THR A 1 634 ? 31.503 -2.475 3.217 1.00 90.06 634 THR A C 1
ATOM 4671 O O . THR A 1 634 ? 30.480 -2.598 3.893 1.00 90.06 634 THR A O 1
ATOM 4674 N N . THR A 1 635 ? 32.413 -1.545 3.507 1.00 89.44 635 THR A N 1
ATOM 4675 C CA . THR A 1 635 ? 32.228 -0.559 4.580 1.00 89.44 635 THR A CA 1
ATOM 4676 C C . THR A 1 635 ? 31.311 0.608 4.204 1.00 89.44 635 THR A C 1
ATOM 4678 O O . THR A 1 635 ? 30.947 1.402 5.071 1.00 89.44 635 THR A O 1
ATOM 4681 N N . GLY A 1 636 ? 30.917 0.717 2.931 1.00 76.81 636 GLY A N 1
ATOM 4682 C CA . GLY A 1 636 ? 29.944 1.695 2.446 1.00 76.81 636 GLY A CA 1
ATOM 4683 C C . GLY A 1 636 ? 28.554 1.084 2.268 1.00 76.81 636 GLY A C 1
ATOM 4684 O O . GLY A 1 636 ? 28.427 -0.112 2.014 1.00 76.81 636 GLY A O 1
ATOM 4685 N N . TRP A 1 637 ? 27.516 1.916 2.382 1.00 79.38 637 TRP A N 1
ATOM 4686 C CA . TRP A 1 637 ? 26.137 1.510 2.103 1.00 79.38 637 TRP A CA 1
ATOM 4687 C C . TRP A 1 637 ? 25.970 1.095 0.642 1.00 79.38 637 TRP A C 1
ATOM 4689 O O . TRP A 1 637 ? 26.306 1.857 -0.265 1.00 79.38 637 TRP A O 1
ATOM 4699 N N . GLN A 1 638 ? 25.441 -0.106 0.417 1.00 76.06 638 GLN A N 1
ATOM 4700 C CA . GLN A 1 638 ? 25.175 -0.649 -0.914 1.00 76.06 638 GLN A CA 1
ATOM 4701 C C . GLN A 1 638 ? 23.853 -1.420 -0.953 1.00 76.06 638 GLN A C 1
ATOM 4703 O O . GLN A 1 638 ? 23.464 -2.057 0.023 1.00 76.06 638 GLN A O 1
ATOM 4708 N N . GLU A 1 639 ? 23.189 -1.328 -2.108 1.00 80.81 639 GLU A N 1
ATOM 4709 C CA . GLU A 1 639 ? 22.070 -2.156 -2.581 1.00 80.81 639 GLU A CA 1
ATOM 4710 C C . GLU A 1 639 ? 22.407 -3.654 -2.657 1.00 80.81 639 GLU A C 1
ATOM 4712 O O . GLU A 1 639 ? 23.105 -4.015 -3.603 1.00 80.81 639 GLU A O 1
ATOM 4717 N N . TYR A 1 640 ? 21.893 -4.535 -1.796 1.00 81.12 640 TYR A N 1
ATOM 4718 C CA . TYR A 1 640 ? 21.964 -5.984 -2.024 1.00 81.12 640 TYR A CA 1
ATOM 4719 C C . TYR A 1 640 ? 20.606 -6.568 -2.376 1.00 81.12 640 TYR A C 1
ATOM 4721 O O . TYR A 1 640 ? 19.596 -6.251 -1.752 1.00 81.12 640 TYR A O 1
ATOM 4729 N N . THR A 1 641 ? 20.592 -7.458 -3.371 1.00 81.25 641 THR A N 1
ATOM 4730 C CA . THR A 1 641 ? 19.370 -8.124 -3.833 1.00 81.25 641 THR A CA 1
ATOM 4731 C C . THR A 1 641 ? 19.563 -9.625 -3.976 1.00 81.25 641 THR A C 1
ATOM 4733 O O . THR A 1 641 ? 20.661 -10.091 -4.300 1.00 81.25 641 THR A O 1
ATOM 4736 N N . TYR A 1 642 ? 18.496 -10.386 -3.752 1.00 87.00 642 TYR A N 1
ATOM 4737 C CA . TYR A 1 642 ? 18.460 -11.821 -4.006 1.00 87.00 642 TYR A CA 1
ATOM 4738 C C . TYR A 1 642 ? 17.101 -12.233 -4.562 1.00 87.00 642 TYR A C 1
ATOM 4740 O O . TYR A 1 642 ? 16.070 -11.866 -4.004 1.00 87.00 642 TYR A O 1
ATOM 4748 N N . ARG A 1 643 ? 17.118 -12.998 -5.661 1.00 84.75 643 ARG A N 1
ATOM 4749 C CA . ARG A 1 643 ? 15.930 -13.555 -6.314 1.00 84.75 643 ARG A CA 1
ATOM 4750 C C . ARG A 1 643 ? 15.865 -15.055 -6.121 1.00 84.75 643 ARG A C 1
ATOM 4752 O O . ARG A 1 643 ? 16.884 -15.733 -6.234 1.00 84.75 643 ARG A O 1
ATOM 4759 N N . PHE A 1 644 ? 14.658 -15.567 -5.933 1.00 88.00 644 PHE A N 1
ATOM 4760 C CA . PHE A 1 644 ? 14.425 -16.997 -5.857 1.00 88.00 644 PHE A CA 1
ATOM 4761 C C . PHE A 1 644 ? 13.048 -17.380 -6.398 1.00 88.00 644 PHE A C 1
ATOM 4763 O O . PHE A 1 644 ? 12.048 -16.734 -6.086 1.00 88.00 644 PHE A O 1
ATOM 4770 N N . THR A 1 645 ? 13.003 -18.436 -7.212 1.00 86.44 645 THR A N 1
ATOM 4771 C CA . THR A 1 645 ? 11.763 -18.994 -7.762 1.00 86.44 645 THR A CA 1
ATOM 4772 C C . THR A 1 645 ? 11.316 -20.178 -6.926 1.00 86.44 645 THR A C 1
ATOM 4774 O O . THR A 1 645 ? 12.046 -21.153 -6.749 1.00 86.44 645 THR A O 1
ATOM 4777 N N . PHE A 1 646 ? 10.088 -20.109 -6.429 1.00 87.69 646 PHE A N 1
ATOM 4778 C CA . PHE A 1 646 ? 9.516 -21.151 -5.602 1.00 87.69 646 PHE A CA 1
ATOM 4779 C C . PHE A 1 646 ? 9.066 -22.339 -6.448 1.00 87.69 646 PHE A C 1
ATOM 4781 O O . PHE A 1 646 ? 8.193 -22.193 -7.290 1.00 87.69 646 PHE A O 1
ATOM 4788 N N . ALA A 1 647 ? 9.628 -23.525 -6.209 1.00 82.12 647 ALA A N 1
ATOM 4789 C CA . ALA A 1 647 ? 9.321 -24.726 -7.000 1.00 82.12 647 ALA A CA 1
ATOM 4790 C C . ALA A 1 647 ? 8.359 -25.717 -6.311 1.00 82.12 647 ALA A C 1
ATOM 4792 O O . ALA A 1 647 ? 7.979 -26.735 -6.893 1.00 82.12 647 ALA A O 1
ATOM 4793 N N . ASN A 1 648 ? 7.988 -25.469 -5.052 1.00 82.00 648 ASN A N 1
ATOM 4794 C CA . ASN A 1 648 ? 7.170 -26.393 -4.268 1.00 82.00 648 ASN A CA 1
ATOM 4795 C C . ASN A 1 648 ? 5.681 -26.009 -4.337 1.00 82.00 648 ASN A C 1
ATOM 4797 O O . ASN A 1 648 ? 5.305 -24.885 -4.012 1.00 82.00 648 ASN A O 1
ATOM 4801 N N . ALA A 1 649 ? 4.825 -26.965 -4.715 1.00 81.06 649 ALA A N 1
ATOM 4802 C CA . ALA A 1 649 ? 3.368 -26.806 -4.789 1.00 81.06 649 ALA A CA 1
ATOM 4803 C C . ALA A 1 649 ? 2.701 -26.446 -3.445 1.00 81.06 649 ALA A C 1
ATOM 4805 O O . ALA A 1 649 ? 1.601 -25.905 -3.442 1.00 81.06 649 ALA A O 1
ATOM 4806 N N . GLY A 1 650 ? 3.353 -26.742 -2.317 1.00 79.75 650 GLY A N 1
ATOM 4807 C CA . GLY A 1 650 ? 2.865 -26.436 -0.971 1.00 79.75 650 GLY A CA 1
ATOM 4808 C C . GLY A 1 650 ? 3.102 -24.997 -0.504 1.00 79.75 650 GLY A C 1
ATOM 4809 O O . GLY A 1 650 ? 2.651 -24.652 0.588 1.00 79.75 650 GLY A O 1
ATOM 4810 N N . VAL A 1 651 ? 3.785 -24.168 -1.300 1.00 85.12 651 VAL A N 1
ATOM 4811 C CA . VAL A 1 651 ? 4.039 -22.762 -0.961 1.00 85.12 651 VAL A CA 1
ATOM 4812 C C . VAL A 1 651 ? 2.736 -21.976 -0.990 1.00 85.12 651 VAL A C 1
ATOM 4814 O O . VAL A 1 651 ? 1.989 -22.022 -1.965 1.00 85.12 651 VAL A O 1
ATOM 4817 N N . GLN A 1 652 ? 2.487 -21.255 0.097 1.00 80.31 652 GLN A N 1
ATOM 4818 C CA . GLN A 1 652 ? 1.316 -20.405 0.310 1.00 80.31 652 GLN A CA 1
ATOM 4819 C C . GLN A 1 652 ? 1.700 -19.001 0.800 1.00 80.31 652 GLN A C 1
ATOM 4821 O O . GLN A 1 652 ? 0.879 -18.085 0.742 1.00 80.31 652 GLN A O 1
ATOM 4826 N N . ALA A 1 653 ? 2.933 -18.808 1.276 1.00 78.31 653 ALA A N 1
ATOM 4827 C CA . ALA A 1 653 ? 3.444 -17.532 1.757 1.00 78.31 653 ALA A CA 1
ATOM 4828 C C . ALA A 1 653 ? 4.958 -17.388 1.533 1.00 78.31 653 ALA A C 1
ATOM 4830 O O . ALA A 1 653 ? 5.637 -18.362 1.207 1.00 78.31 653 ALA A O 1
ATOM 4831 N N . VAL A 1 654 ? 5.474 -16.168 1.698 1.00 81.56 654 VAL A N 1
ATOM 4832 C CA . VAL A 1 654 ? 6.904 -15.836 1.627 1.00 81.56 654 VAL A CA 1
ATOM 4833 C C . VAL A 1 654 ? 7.404 -15.204 2.926 1.00 81.56 654 VAL A C 1
ATOM 4835 O O . VAL A 1 654 ? 6.709 -14.385 3.528 1.00 81.56 654 VAL A O 1
ATOM 4838 N N . GLN A 1 655 ? 8.621 -15.562 3.336 1.00 86.38 655 GLN A N 1
ATOM 4839 C CA . GLN A 1 655 ? 9.390 -14.935 4.419 1.00 86.38 655 GLN A CA 1
ATOM 4840 C C . GLN A 1 655 ? 10.789 -14.559 3.907 1.00 86.38 655 GLN A C 1
ATOM 4842 O O . GLN A 1 655 ? 11.249 -15.101 2.896 1.00 86.38 655 GLN A O 1
ATOM 4847 N N . THR A 1 656 ? 11.492 -13.672 4.611 1.00 88.94 656 THR A N 1
ATOM 4848 C CA . THR A 1 656 ? 12.895 -13.340 4.315 1.00 88.94 656 THR A CA 1
ATOM 4849 C C . THR A 1 656 ? 13.707 -13.235 5.595 1.00 88.94 656 THR A C 1
ATOM 4851 O O . THR A 1 656 ? 13.151 -12.912 6.639 1.00 88.94 656 THR A O 1
ATOM 4854 N N . ARG A 1 657 ? 15.012 -13.506 5.506 1.00 90.88 657 ARG A N 1
ATOM 4855 C CA . ARG A 1 657 ? 15.949 -13.432 6.631 1.00 90.88 657 ARG A CA 1
ATOM 4856 C C . ARG A 1 657 ? 17.253 -12.788 6.191 1.00 90.88 657 ARG A C 1
ATOM 4858 O O . ARG A 1 657 ? 17.691 -12.984 5.054 1.00 90.88 657 ARG A O 1
ATOM 4865 N N . LEU A 1 658 ? 17.812 -11.991 7.098 1.00 93.56 658 LEU A N 1
ATOM 4866 C CA . LEU A 1 658 ? 19.092 -11.317 6.938 1.00 93.56 658 LEU A CA 1
ATOM 4867 C C . LEU A 1 658 ? 20.132 -11.995 7.828 1.00 93.56 658 LEU A C 1
ATOM 4869 O O . LEU A 1 658 ? 19.986 -12.039 9.054 1.00 93.56 658 LEU A O 1
ATOM 4873 N N . ASP A 1 659 ? 21.195 -12.468 7.202 1.00 95.06 659 ASP A N 1
ATOM 4874 C CA . ASP A 1 659 ? 22.262 -13.203 7.862 1.00 95.06 659 ASP A CA 1
ATOM 4875 C C . ASP A 1 659 ? 23.577 -12.449 7.667 1.00 95.06 659 ASP A C 1
ATOM 4877 O O . ASP A 1 659 ? 23.799 -11.808 6.637 1.00 95.06 659 ASP A O 1
ATOM 4881 N N . GLY A 1 660 ? 24.459 -12.521 8.654 1.00 94.50 660 GLY A N 1
ATOM 4882 C CA . GLY A 1 660 ? 25.856 -12.138 8.514 1.00 94.50 660 GLY A CA 1
ATOM 4883 C C . GLY A 1 660 ? 26.717 -13.302 7.995 1.00 94.50 660 GLY A C 1
ATOM 4884 O O . GLY A 1 660 ? 26.207 -14.218 7.351 1.00 94.50 660 GLY A O 1
ATOM 4885 N N . PRO A 1 661 ? 28.037 -13.273 8.229 1.00 93.88 661 PRO A N 1
ATOM 4886 C CA . PRO A 1 661 ? 28.975 -14.213 7.628 1.00 93.88 661 PRO A CA 1
ATOM 4887 C C . PRO A 1 661 ? 28.901 -15.603 8.269 1.00 93.88 661 PRO A C 1
ATOM 4889 O O . PRO A 1 661 ? 29.016 -15.736 9.487 1.00 93.88 661 PRO A O 1
ATOM 4892 N N . ASP A 1 662 ? 28.857 -16.653 7.444 1.00 91.06 662 ASP A N 1
ATOM 4893 C CA . ASP A 1 662 ? 28.856 -18.057 7.899 1.00 91.06 662 ASP A CA 1
ATOM 4894 C C . ASP A 1 662 ? 30.038 -18.379 8.828 1.00 91.06 662 ASP A C 1
ATOM 4896 O O . ASP A 1 662 ? 29.922 -19.180 9.753 1.00 91.06 662 ASP A O 1
ATOM 4900 N N . SER A 1 663 ? 31.184 -17.733 8.598 1.00 88.56 663 SER A N 1
ATOM 4901 C CA . SER A 1 663 ? 32.413 -17.910 9.378 1.00 88.56 663 SER A CA 1
ATOM 4902 C C . SER A 1 663 ? 32.367 -17.275 10.771 1.00 88.56 663 SER A C 1
ATOM 4904 O O . SER A 1 663 ? 33.223 -17.592 11.597 1.00 88.56 663 SER A O 1
ATOM 4906 N N . GLY A 1 664 ? 31.399 -16.392 11.045 1.00 85.94 664 GLY A N 1
ATOM 4907 C CA . GLY A 1 664 ? 31.231 -15.748 12.348 1.00 85.94 664 GLY A CA 1
ATOM 4908 C C . GLY A 1 664 ? 32.325 -14.758 12.725 1.00 85.94 664 GLY A C 1
ATOM 4909 O O . GLY A 1 664 ? 32.636 -14.592 13.904 1.00 85.94 664 GLY A O 1
ATOM 4910 N N . GLU A 1 665 ? 32.957 -14.135 11.733 1.00 90.50 665 GLU A N 1
ATOM 4911 C CA . GLU A 1 665 ? 33.975 -13.117 11.973 1.00 90.50 665 GLU A CA 1
ATOM 4912 C C . GLU A 1 665 ? 33.419 -11.916 12.753 1.00 90.50 665 GLU A C 1
ATOM 4914 O O . GLU A 1 665 ? 32.264 -11.526 12.603 1.00 90.50 665 GLU A O 1
ATOM 4919 N N . ALA A 1 666 ? 34.251 -11.324 13.614 1.00 92.06 666 ALA A N 1
ATOM 4920 C CA . ALA A 1 666 ? 33.837 -10.244 14.505 1.00 92.06 666 ALA A CA 1
ATOM 4921 C C . ALA A 1 666 ? 33.638 -8.930 13.730 1.00 92.06 666 ALA A C 1
ATOM 4923 O O . ALA A 1 666 ? 34.564 -8.130 13.572 1.00 92.06 666 ALA A O 1
ATOM 4924 N N . VAL A 1 667 ? 32.415 -8.708 13.253 1.00 96.00 667 VAL A N 1
ATOM 4925 C CA . VAL A 1 667 ? 32.019 -7.544 12.457 1.00 96.00 667 VAL A CA 1
ATOM 4926 C C . VAL A 1 667 ? 30.657 -7.016 12.913 1.00 96.00 667 VAL A C 1
ATOM 4928 O O . VAL A 1 667 ? 29.802 -7.763 13.388 1.00 96.00 667 VAL A O 1
ATOM 4931 N N . ASN A 1 668 ? 30.453 -5.707 12.775 1.00 96.62 668 ASN A N 1
ATOM 4932 C CA . ASN A 1 668 ? 29.131 -5.100 12.875 1.00 96.62 668 ASN A CA 1
ATOM 4933 C C . ASN A 1 668 ? 28.581 -4.892 11.469 1.00 96.62 668 ASN A C 1
ATOM 4935 O O . ASN A 1 668 ? 29.279 -4.336 10.623 1.00 96.62 668 ASN A O 1
ATOM 4939 N N . ILE A 1 669 ? 27.338 -5.284 11.238 1.00 96.94 669 ILE A N 1
ATOM 4940 C CA . ILE A 1 669 ? 26.637 -5.099 9.970 1.00 96.94 669 ILE A CA 1
ATOM 4941 C C . ILE A 1 669 ? 25.431 -4.213 10.237 1.00 96.94 669 ILE A C 1
ATOM 4943 O O . ILE A 1 669 ? 24.726 -4.405 11.223 1.00 96.94 669 ILE A O 1
ATOM 4947 N N . TRP A 1 670 ? 25.195 -3.231 9.379 1.00 95.06 670 TRP A N 1
ATOM 4948 C CA . TRP A 1 670 ? 24.005 -2.398 9.427 1.00 95.06 670 TRP A CA 1
ATOM 4949 C C . TRP A 1 670 ? 23.135 -2.698 8.223 1.00 95.06 670 TRP A C 1
ATOM 4951 O O . TRP A 1 670 ? 23.650 -2.765 7.111 1.00 95.06 670 TRP A O 1
ATOM 4961 N N . PHE A 1 671 ? 21.838 -2.854 8.464 1.00 92.00 671 PHE A N 1
ATOM 4962 C CA . PHE A 1 671 ? 20.820 -3.087 7.452 1.00 92.00 671 PHE A CA 1
ATOM 4963 C C . PHE A 1 671 ? 19.773 -1.981 7.503 1.00 92.00 671 PHE A C 1
ATOM 4965 O O . PHE A 1 671 ? 19.357 -1.566 8.589 1.00 92.00 671 PHE A O 1
ATOM 4972 N N . ASP A 1 672 ? 19.324 -1.538 6.334 1.00 81.94 672 ASP A N 1
ATOM 4973 C CA . ASP A 1 672 ? 18.247 -0.562 6.221 1.00 81.94 672 ASP A CA 1
ATOM 4974 C C . ASP A 1 672 ? 17.427 -0.750 4.940 1.00 81.94 672 ASP A C 1
ATOM 4976 O O . ASP A 1 672 ? 17.870 -1.385 3.981 1.00 81.94 672 ASP A O 1
ATOM 4980 N N . GLY A 1 673 ? 16.214 -0.204 4.935 1.00 70.88 673 GLY A N 1
ATOM 4981 C CA . GLY A 1 673 ? 15.318 -0.183 3.788 1.00 70.88 673 GLY A CA 1
ATOM 4982 C C . GLY A 1 673 ? 15.045 -1.550 3.173 1.00 70.88 673 GLY A C 1
ATOM 4983 O O . GLY A 1 673 ? 15.124 -1.707 1.957 1.00 70.88 673 GLY A O 1
ATOM 4984 N N . LEU A 1 674 ? 14.730 -2.535 4.017 1.00 79.88 674 LEU A N 1
ATOM 4985 C CA . LEU A 1 674 ? 14.356 -3.881 3.588 1.00 79.88 674 LEU A CA 1
ATOM 4986 C C . LEU A 1 674 ? 13.075 -3.859 2.740 1.00 79.88 674 LEU A C 1
ATOM 4988 O O . LEU A 1 674 ? 12.046 -3.323 3.146 1.00 79.88 674 LEU A O 1
ATOM 4992 N N . GLN A 1 675 ? 13.117 -4.490 1.575 1.00 71.75 675 GLN A N 1
ATOM 4993 C CA . GLN A 1 675 ? 12.017 -4.553 0.620 1.00 71.75 675 GLN A CA 1
ATOM 4994 C C . GLN A 1 675 ? 11.850 -5.982 0.100 1.00 71.75 675 GLN A C 1
ATOM 4996 O O . GLN A 1 675 ? 12.826 -6.717 -0.055 1.00 71.75 675 GLN A O 1
ATOM 5001 N N . LEU A 1 676 ? 10.612 -6.359 -0.218 1.00 71.81 676 LEU A N 1
ATOM 5002 C CA . LEU A 1 676 ? 10.273 -7.657 -0.790 1.00 71.81 676 LEU A CA 1
ATOM 5003 C C . LEU A 1 676 ? 9.324 -7.471 -1.980 1.00 71.81 676 LEU A C 1
ATOM 5005 O O . LEU A 1 676 ? 8.338 -6.741 -1.887 1.00 71.81 676 LEU A O 1
ATOM 5009 N N . TYR A 1 677 ? 9.616 -8.145 -3.090 1.00 60.94 677 TYR A N 1
ATOM 5010 C CA . TYR A 1 677 ? 8.883 -8.031 -4.348 1.00 60.94 677 TYR A CA 1
ATOM 5011 C C . TYR A 1 677 ? 8.521 -9.402 -4.895 1.00 60.94 677 TYR A C 1
ATOM 5013 O O . TYR A 1 677 ? 9.337 -10.321 -4.864 1.00 60.94 677 TYR A O 1
ATOM 5021 N N . ARG A 1 678 ? 7.336 -9.507 -5.496 1.00 63.41 678 ARG A N 1
ATOM 5022 C CA . ARG A 1 678 ? 7.066 -10.543 -6.491 1.00 63.41 678 ARG A CA 1
ATOM 5023 C C . ARG A 1 678 ? 7.624 -10.067 -7.831 1.00 63.41 678 ARG A C 1
ATOM 5025 O O . ARG A 1 678 ? 7.403 -8.922 -8.216 1.00 63.41 678 ARG A O 1
ATOM 5032 N N . VAL A 1 679 ? 8.357 -10.938 -8.509 1.00 58.44 679 VAL A N 1
ATOM 5033 C CA . VAL A 1 679 ? 8.918 -10.712 -9.842 1.00 58.44 679 VAL A CA 1
ATOM 5034 C C . VAL A 1 679 ? 8.100 -11.547 -10.820 1.00 58.44 679 VAL A C 1
ATOM 5036 O O . VAL A 1 679 ? 7.928 -12.749 -10.596 1.00 58.44 679 VAL A O 1
ATOM 5039 N N . GLU A 1 680 ? 7.553 -10.893 -11.842 1.00 47.47 680 GLU A N 1
ATOM 5040 C CA . GLU A 1 680 ? 6.821 -11.553 -12.931 1.00 47.47 680 GLU A CA 1
ATOM 5041 C C . GLU A 1 680 ? 7.755 -12.260 -13.910 1.00 47.47 680 GLU A C 1
ATOM 5043 O O . GLU A 1 680 ? 8.828 -11.692 -14.230 1.00 47.47 680 GLU A O 1
#

Solvent-accessible surface area (backbone atoms only — not comparable to full-atom values): 34283 Å² total; per-residue (Å²): 84,44,67,28,53,76,47,34,24,26,39,60,60,72,57,67,48,77,60,38,18,51,27,61,64,58,77,61,61,89,36,36,36,67,81,84,42,50,58,42,67,46,11,58,64,30,19,57,53,37,59,75,37,50,26,49,70,79,62,88,74,80,38,47,18,40,42,28,42,58,19,43,72,34,73,57,98,93,41,59,72,30,17,17,24,4,53,43,51,49,45,39,39,37,78,33,41,92,83,42,76,57,79,65,46,62,23,52,31,35,14,44,54,48,50,51,24,24,33,28,39,24,47,70,78,67,45,65,45,78,39,54,26,56,46,69,36,27,34,59,37,26,32,77,43,96,51,86,74,73,90,41,47,60,59,90,77,56,86,50,69,50,37,52,16,42,85,59,49,37,23,32,54,43,74,57,96,68,21,36,34,32,30,53,48,58,53,45,57,56,40,18,49,28,60,37,64,74,56,64,89,32,38,44,67,82,82,40,61,56,51,74,44,14,58,65,38,9,60,51,35,40,74,35,53,27,49,68,78,63,89,77,79,40,36,13,42,43,20,34,54,15,50,66,30,23,51,85,50,42,43,71,30,14,13,27,8,61,52,55,48,54,41,44,34,79,47,33,95,61,46,56,78,58,53,51,22,51,37,37,27,48,74,49,50,52,27,23,32,32,39,28,40,84,78,64,41,79,49,78,40,54,27,45,50,65,35,28,34,47,37,27,32,74,40,71,55,87,60,76,70,41,74,30,39,79,45,48,31,75,66,80,72,75,70,44,73,30,87,78,23,38,63,41,73,32,66,92,54,55,85,53,93,62,12,8,37,30,34,67,35,49,42,63,68,16,14,27,34,31,72,37,79,51,67,48,52,59,21,32,40,44,36,32,32,38,34,41,52,68,76,68,86,37,48,82,27,46,26,46,31,45,18,27,97,65,32,34,31,42,35,45,32,43,33,65,52,35,35,28,41,30,41,26,56,68,49,44,79,46,84,43,76,72,43,76,42,77,58,64,76,68,37,58,28,35,40,40,35,37,38,38,85,80,34,29,35,36,44,38,32,23,42,78,88,67,51,80,69,42,71,49,70,38,76,69,57,76,90,63,70,58,65,20,40,27,44,34,48,28,29,18,13,43,36,36,40,20,58,34,33,32,32,43,32,64,82,76,72,65,79,72,56,48,86,61,100,76,77,91,61,101,56,91,47,46,40,43,44,31,78,73,36,42,78,50,34,68,32,39,34,49,41,43,74,35,81,86,51,76,81,51,92,84,46,62,33,30,18,30,37,36,37,72,25,52,52,11,25,48,39,27,69,34,67,49,72,80,42,90,41,58,54,41,81,38,45,49,73,40,31,35,34,43,36,32,34,36,25,22,77,46,73,49,40,31,30,41,35,40,35,24,10,24,84,50,22,19,33,58,94,82,22,42,33,76,39,76,39,80,41,81,35,40,66,52,82,40,80,44,73,39,74,41,66,26,80,31,83,45,20,37,12,31,27,50,36,57,29,43,32,65,82,22,60,88,40,44,37,37,36,32,38,56,43,61,39,83,49,134

Secondary structure (DSSP, 8-state):
-EE-TTSSEEEE-SSPEEEE-SSSS---TTSB-------SS-HHHHHHHHHHS-SBSSSSSPPP-HHHHHHHT--BTTB---BPPPHHHHHHHHHTGGGS----SEEEEEEE-SSSEEEEEETTT--EEEEETTS-EEE--EEEE------PBPGGG--STT-EEBTTTEEEEEEETTEEEEEESSPEEEE-SSSS---TTTBPP-----SS-HHHHHHHHTTS--BSSSSS----HHHHHHHT--BTTB---BPPPHHHHHHHHHTGGGSTT--EEEEEEE-SSSEEEEEETTTTEEEEEETTS-EEE--EEEEE-----EEEEEE-SSS--SEEEETT-EEEEESS--SSSS-EEEEEE--TT-EEEEEEEEEE-SSEEEEEEEEE-SS-SS-S-EEEEEE-TTS-EEEEEE-SSEEEEEEEETTEEEEEEEEE--PPTTS-EEEEEEE-TTS-EEEEEE-TTS-EEEEEEE----S----EEEEEEEE-SSEEEEEEEEEE-----------SS---SS-SS-S-SHHHH-S-EEESEEEEE-TT----TT-S-PEEEEE-SSS-EES---SSSS-S---EE--TT-EEEEEEEEEESSSEEEEEEEEEE-TT---TTTT-EEEEEEEEE-SS-EEEEEEEE---TT--EEEEEEE--TT--S-EEEEEEEEEEEE-